Protein AF-A0A815LP38-F1 (afdb_monomer)

pLDDT: mean 73.09, std 22.42, range [24.42, 98.38]

Structure (mmCIF, N/CA/C/O backbone):
data_AF-A0A815LP38-F1
#
_entry.id   AF-A0A815LP38-F1
#
loop_
_atom_site.group_PDB
_atom_site.id
_atom_site.type_symbol
_atom_site.label_atom_id
_atom_site.label_alt_id
_atom_site.label_comp_id
_atom_site.label_asym_id
_atom_site.label_entity_id
_atom_site.label_seq_id
_atom_site.pdbx_PDB_ins_code
_atom_site.Cartn_x
_atom_site.Cartn_y
_atom_site.Cartn_z
_atom_site.occupancy
_atom_site.B_iso_or_equiv
_atom_site.auth_seq_id
_atom_site.auth_comp_id
_atom_site.auth_asym_id
_atom_site.auth_atom_id
_atom_site.pdbx_PDB_model_num
ATOM 1 N N . MET A 1 1 ? 109.001 9.468 17.441 1.00 35.66 1 MET A N 1
ATOM 2 C CA . MET A 1 1 ? 108.524 10.615 16.645 1.00 35.66 1 MET A CA 1
ATOM 3 C C . MET A 1 1 ? 107.018 10.714 16.831 1.00 35.66 1 MET A C 1
ATOM 5 O O . MET A 1 1 ? 106.371 9.680 16.909 1.00 35.66 1 MET A O 1
ATOM 9 N N . ALA A 1 2 ? 106.547 11.944 17.028 1.00 28.95 2 ALA A N 1
ATOM 10 C CA . ALA A 1 2 ? 105.172 12.423 17.216 1.00 28.95 2 ALA A CA 1
ATOM 11 C C . ALA A 1 2 ? 104.133 11.747 16.281 1.00 28.95 2 ALA A C 1
ATOM 13 O O . ALA A 1 2 ? 104.518 11.303 15.208 1.00 28.95 2 ALA A O 1
ATOM 14 N N . SER A 1 3 ? 102.823 11.652 16.536 1.00 28.59 3 SER A N 1
ATOM 15 C CA . SER A 1 3 ? 101.911 12.160 17.580 1.00 28.59 3 SER A CA 1
ATOM 16 C C . SER A 1 3 ? 100.476 11.705 17.231 1.00 28.59 3 SER A C 1
ATOM 18 O O . SER A 1 3 ? 100.142 11.699 16.051 1.00 28.59 3 SER A O 1
ATOM 20 N N . GLY A 1 4 ? 99.643 11.430 18.251 1.00 27.56 4 GLY A N 1
ATOM 21 C CA . GLY A 1 4 ? 98.158 11.450 18.240 1.00 27.56 4 GLY A CA 1
ATOM 22 C C . GLY A 1 4 ? 97.445 10.205 17.676 1.00 27.56 4 GLY A C 1
ATOM 23 O O . GLY A 1 4 ? 97.411 10.021 16.469 1.00 27.56 4 GLY A O 1
ATOM 24 N N . SER A 1 5 ? 97.006 9.221 18.480 1.00 29.25 5 SER A N 1
ATOM 25 C CA . SER A 1 5 ? 95.752 9.140 19.284 1.00 29.25 5 SER A CA 1
ATOM 26 C C . SER A 1 5 ? 94.467 9.285 18.456 1.00 29.25 5 SER A C 1
ATOM 28 O O . SER A 1 5 ? 94.324 10.271 17.752 1.00 29.25 5 SER A O 1
ATOM 30 N N . SER A 1 6 ? 93.426 8.463 18.541 1.00 28.94 6 SER A N 1
ATOM 31 C CA . SER A 1 6 ? 93.134 7.180 19.184 1.00 28.94 6 SER A CA 1
ATOM 32 C C . SER A 1 6 ? 91.781 6.726 18.616 1.00 28.94 6 SER A C 1
ATOM 34 O O . SER A 1 6 ? 90.940 7.552 18.275 1.00 28.94 6 SER A O 1
ATOM 36 N N . SER A 1 7 ? 91.581 5.415 18.561 1.00 25.84 7 SER A N 1
ATOM 37 C CA . SER A 1 7 ? 90.328 4.691 18.327 1.00 25.84 7 SER A CA 1
ATOM 38 C C . SER A 1 7 ? 89.029 5.377 18.779 1.00 25.84 7 SER A C 1
ATOM 40 O O . SER A 1 7 ? 88.926 5.791 19.932 1.00 25.84 7 SER A O 1
ATOM 42 N N . THR A 1 8 ? 87.983 5.322 17.950 1.00 27.61 8 THR A N 1
ATOM 43 C CA . THR A 1 8 ? 86.645 4.855 18.368 1.00 27.61 8 THR A CA 1
ATOM 44 C C . THR A 1 8 ? 85.748 4.592 17.157 1.00 27.61 8 THR A C 1
ATOM 46 O O . THR A 1 8 ? 85.745 5.312 16.165 1.00 27.61 8 THR A O 1
ATOM 49 N N . THR A 1 9 ? 85.031 3.48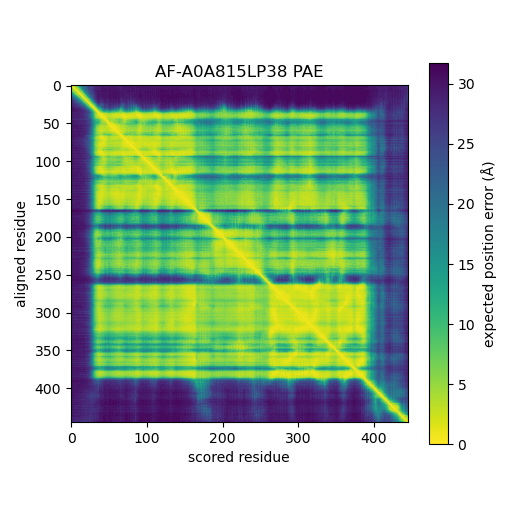1 17.257 1.00 29.12 9 THR A N 1
ATOM 50 C CA . THR A 1 9 ? 84.079 2.883 16.321 1.00 29.12 9 THR A CA 1
ATOM 51 C C . THR A 1 9 ? 82.983 3.834 15.845 1.00 29.12 9 THR A C 1
ATOM 53 O O . THR A 1 9 ? 82.301 4.481 16.634 1.00 29.12 9 THR A O 1
ATOM 56 N N . SER A 1 10 ? 82.782 3.821 14.531 1.00 27.06 10 SER A N 1
ATOM 57 C CA . SER A 1 10 ? 81.777 4.545 13.762 1.00 27.06 10 SER A CA 1
ATOM 58 C C . SER A 1 10 ? 80.344 4.059 14.019 1.00 27.06 10 SER A C 1
ATOM 60 O O . SER A 1 10 ? 79.997 2.921 13.701 1.00 27.06 10 SER A O 1
ATOM 62 N N . LYS A 1 11 ? 79.486 4.969 14.474 1.00 35.69 11 LYS A N 1
ATOM 63 C CA . LYS A 1 11 ? 78.055 5.012 14.148 1.00 35.69 11 LYS A CA 1
ATOM 64 C C . LYS A 1 11 ? 77.731 6.452 13.756 1.00 35.69 11 LYS A C 1
ATOM 66 O O . LYS A 1 11 ? 78.045 7.346 14.537 1.00 35.69 11 LYS A O 1
ATOM 71 N N . PRO A 1 12 ? 77.104 6.669 12.592 1.00 29.34 12 PRO A N 1
ATOM 72 C CA . PRO A 1 12 ? 76.227 7.820 12.455 1.00 29.34 12 PRO A CA 1
ATOM 73 C C . PRO A 1 12 ? 74.871 7.458 11.834 1.00 29.34 12 PRO A C 1
ATOM 75 O O . PRO A 1 12 ? 74.777 6.794 10.803 1.00 29.34 12 PRO A O 1
ATOM 78 N N . ASP A 1 13 ? 73.838 7.904 12.544 1.00 24.42 13 ASP A N 1
ATOM 79 C CA . ASP A 1 13 ? 72.666 8.639 12.072 1.00 24.42 13 ASP A CA 1
ATOM 80 C C . ASP A 1 13 ? 71.969 8.224 10.770 1.00 24.42 13 ASP A C 1
ATOM 82 O O . ASP A 1 13 ? 72.407 8.515 9.657 1.00 24.42 13 ASP A O 1
ATOM 86 N N . LYS A 1 14 ? 70.733 7.738 10.937 1.00 28.41 14 LYS A N 1
ATOM 87 C CA . LYS A 1 14 ? 69.616 8.192 10.107 1.00 28.41 14 LYS A CA 1
ATOM 88 C C . LYS A 1 14 ? 68.486 8.685 10.996 1.00 28.41 14 LYS A C 1
ATOM 90 O O . LYS A 1 14 ? 67.911 7.941 11.786 1.00 28.41 14 LYS A O 1
ATOM 95 N N . SER A 1 15 ? 68.226 9.972 10.844 1.00 25.98 15 SER A N 1
ATOM 96 C CA . SER A 1 15 ? 67.068 10.685 11.331 1.00 25.98 15 SER A CA 1
ATOM 97 C C . SER A 1 15 ? 65.791 10.274 10.590 1.00 25.98 15 SER A C 1
ATOM 99 O O . SER A 1 15 ? 65.817 9.895 9.422 1.00 25.98 15 SER A O 1
ATOM 101 N N . SER A 1 16 ? 64.703 10.453 11.341 1.00 24.98 16 SER A N 1
ATOM 102 C CA . SER A 1 16 ? 63.363 10.896 10.948 1.00 24.98 16 SER A CA 1
ATOM 103 C C . SER A 1 16 ? 62.385 9.957 10.229 1.00 24.98 16 SER A C 1
ATOM 105 O O . SER A 1 16 ? 62.684 9.246 9.278 1.00 24.98 16 SER A O 1
ATOM 107 N N . SER A 1 17 ? 61.135 10.129 10.683 1.00 26.70 17 SER A N 1
ATOM 108 C CA . SER A 1 17 ? 59.861 9.790 10.048 1.00 26.70 17 SER A CA 1
ATOM 109 C C . SER A 1 17 ? 59.295 8.395 10.331 1.00 26.70 17 SER A C 1
ATOM 111 O O . SER A 1 17 ? 59.277 7.510 9.478 1.00 26.70 17 SER A O 1
ATOM 113 N N . SER A 1 18 ? 58.706 8.261 11.524 1.00 27.62 18 SER A N 1
ATOM 114 C CA . SER A 1 18 ? 57.620 7.318 11.800 1.00 27.62 18 SER A CA 1
ATOM 115 C C . SER A 1 18 ? 56.470 7.565 10.819 1.00 27.62 18 SER A C 1
ATOM 117 O O . SER A 1 18 ? 55.798 8.597 10.891 1.00 27.62 18 SER A O 1
ATOM 119 N N . ALA A 1 19 ? 56.256 6.633 9.895 1.00 25.66 19 ALA A N 1
ATOM 120 C CA . ALA A 1 19 ? 55.092 6.628 9.025 1.00 25.66 19 ALA A CA 1
ATOM 121 C C . ALA A 1 19 ? 53.840 6.397 9.883 1.00 25.66 19 ALA A C 1
ATOM 123 O O . ALA A 1 19 ? 53.565 5.284 10.326 1.00 25.66 19 ALA A O 1
ATOM 124 N N . ALA A 1 20 ? 53.117 7.479 10.158 1.00 26.72 20 ALA A N 1
ATOM 125 C CA . ALA A 1 20 ? 51.764 7.420 10.670 1.00 26.72 20 ALA A CA 1
ATOM 126 C C . ALA A 1 20 ? 50.878 6.797 9.584 1.00 26.72 20 ALA A C 1
ATOM 128 O O . ALA A 1 20 ? 50.636 7.403 8.538 1.00 26.72 20 ALA A O 1
ATOM 129 N N . GLU A 1 21 ? 50.412 5.574 9.825 1.00 25.41 21 GLU A N 1
ATOM 130 C CA . GLU A 1 21 ? 49.321 4.969 9.071 1.00 25.41 21 GLU A CA 1
ATOM 131 C C . GLU A 1 21 ? 48.077 5.849 9.239 1.00 25.41 21 GLU A C 1
ATOM 133 O O . GLU A 1 21 ? 47.368 5.794 10.244 1.00 25.41 21 GLU A O 1
ATOM 138 N N . SER A 1 22 ? 47.821 6.697 8.244 1.00 24.48 22 SER A N 1
ATOM 139 C CA . SER A 1 22 ? 46.548 7.395 8.109 1.00 24.48 22 SER A CA 1
ATOM 140 C C . SER A 1 22 ? 45.476 6.363 7.776 1.00 24.48 22 SER A C 1
ATOM 142 O O . SER A 1 22 ? 45.201 6.075 6.612 1.00 24.48 22 SER A O 1
ATOM 144 N N . LYS A 1 23 ? 44.851 5.797 8.813 1.00 27.28 23 LYS A N 1
ATOM 145 C CA . LYS A 1 23 ? 43.505 5.241 8.697 1.00 27.28 23 LYS A CA 1
ATOM 146 C C . LYS A 1 23 ? 42.590 6.406 8.341 1.00 27.28 23 LYS A C 1
ATOM 148 O O . LYS A 1 23 ? 42.158 7.152 9.213 1.00 27.28 23 LYS A O 1
ATOM 153 N N . SER A 1 24 ? 42.349 6.576 7.045 1.00 25.03 24 SER A N 1
ATOM 154 C CA . SER A 1 24 ? 41.221 7.340 6.525 1.00 25.03 24 SER A CA 1
ATOM 155 C C . SER A 1 24 ? 39.962 6.776 7.179 1.00 25.03 24 SER A C 1
ATOM 157 O O . SER A 1 24 ? 39.451 5.740 6.752 1.00 25.03 24 SER A O 1
ATOM 159 N N . ALA A 1 25 ? 39.505 7.417 8.254 1.00 27.44 25 ALA A N 1
ATOM 160 C CA . ALA A 1 25 ? 38.181 7.200 8.796 1.00 27.44 25 ALA A CA 1
ATOM 161 C C . ALA A 1 25 ? 37.208 7.538 7.668 1.00 27.44 25 ALA A C 1
ATOM 163 O O . ALA A 1 25 ? 37.069 8.700 7.289 1.00 27.44 25 ALA A O 1
ATOM 164 N N . ALA A 1 26 ? 36.618 6.506 7.065 1.00 25.89 26 ALA A N 1
ATOM 165 C CA . ALA A 1 26 ? 35.497 6.696 6.170 1.00 25.89 26 ALA A CA 1
ATOM 166 C C . ALA A 1 26 ? 34.448 7.478 6.963 1.00 25.89 26 ALA A C 1
ATOM 168 O O . ALA A 1 26 ? 33.976 7.010 8.001 1.00 25.89 26 ALA A O 1
ATOM 169 N N . LEU A 1 27 ? 34.156 8.698 6.511 1.00 25.75 27 LEU A N 1
ATOM 170 C CA . LEU A 1 27 ? 32.986 9.437 6.962 1.00 25.75 27 LEU A CA 1
ATOM 171 C C . LEU A 1 27 ? 31.787 8.482 6.866 1.00 25.75 27 LEU A C 1
ATOM 173 O O . LEU A 1 27 ? 31.680 7.785 5.849 1.00 25.75 27 LEU A O 1
ATOM 177 N N . PRO A 1 28 ? 30.922 8.401 7.893 1.00 25.91 28 PRO A N 1
ATOM 178 C CA . PRO A 1 28 ? 29.691 7.635 7.785 1.00 25.91 28 PRO A CA 1
ATOM 179 C C . PRO A 1 28 ? 28.983 8.092 6.514 1.00 25.91 28 PRO A C 1
ATOM 181 O O . PRO A 1 28 ? 28.699 9.282 6.365 1.00 25.91 28 PRO A O 1
ATOM 184 N N . GLN A 1 29 ? 28.765 7.177 5.567 1.00 26.91 29 GLN A N 1
ATOM 185 C CA . GLN A 1 29 ? 27.885 7.488 4.450 1.00 26.91 29 GLN A CA 1
ATOM 186 C C . GLN A 1 29 ? 26.538 7.908 5.049 1.00 26.91 29 GLN A C 1
ATOM 188 O O . GLN A 1 29 ? 26.086 7.246 5.993 1.00 26.91 29 GLN A O 1
ATOM 193 N N . PRO A 1 30 ? 25.920 9.002 4.571 1.00 30.72 30 PRO A N 1
ATOM 194 C CA . PRO A 1 30 ? 24.611 9.400 5.058 1.00 30.72 30 PRO A CA 1
ATOM 195 C C . PRO A 1 30 ? 23.676 8.202 4.905 1.00 30.72 30 PRO A C 1
ATOM 197 O O . PRO A 1 30 ? 23.563 7.614 3.828 1.00 30.72 30 PRO A O 1
ATOM 200 N N . VAL A 1 31 ? 23.080 7.777 6.019 1.00 39.00 31 VAL A N 1
ATOM 201 C CA . VAL A 1 31 ? 22.076 6.715 6.020 1.00 39.00 31 VAL A CA 1
ATOM 202 C C . VAL A 1 31 ? 20.956 7.210 5.119 1.00 39.00 31 VAL A C 1
ATOM 204 O O . VAL A 1 31 ? 20.245 8.137 5.494 1.00 39.00 31 VAL A O 1
ATOM 207 N N . ARG A 1 32 ? 20.833 6.637 3.918 1.00 48.41 32 ARG A N 1
ATOM 208 C CA . ARG A 1 32 ? 19.776 6.983 2.965 1.00 48.41 32 ARG A CA 1
ATOM 209 C C . ARG A 1 32 ? 18.431 6.710 3.635 1.00 48.41 32 ARG A C 1
ATOM 211 O O . ARG A 1 32 ? 18.021 5.558 3.782 1.00 48.41 32 ARG A O 1
ATOM 218 N N . ARG A 1 33 ? 17.776 7.765 4.111 1.00 59.03 33 ARG A N 1
ATOM 219 C CA . ARG A 1 33 ? 16.466 7.690 4.752 1.00 59.03 33 ARG A CA 1
ATOM 220 C C . ARG A 1 33 ? 15.424 7.648 3.637 1.00 59.03 33 ARG A C 1
ATOM 222 O O . ARG A 1 33 ? 15.031 8.656 3.070 1.00 59.03 33 ARG A O 1
ATOM 229 N N . VAL A 1 34 ? 15.022 6.439 3.256 1.00 62.62 34 VAL A N 1
ATOM 230 C CA . VAL A 1 34 ? 13.917 6.260 2.307 1.00 62.62 34 VAL A CA 1
ATOM 231 C C . VAL A 1 34 ? 12.651 6.802 2.963 1.00 62.62 34 VAL A C 1
ATOM 233 O O . VAL A 1 34 ? 12.365 6.430 4.090 1.00 62.62 34 VAL A O 1
ATOM 236 N N . ILE A 1 35 ? 11.870 7.642 2.293 1.00 68.12 35 ILE A N 1
ATOM 237 C CA . ILE A 1 35 ? 10.630 8.182 2.884 1.00 68.12 35 ILE A CA 1
ATOM 238 C C . ILE A 1 35 ? 9.369 7.436 2.442 1.00 68.12 35 ILE A C 1
ATOM 240 O O . ILE A 1 35 ? 8.332 7.546 3.083 1.00 68.12 35 ILE A O 1
ATOM 244 N N . GLN A 1 36 ? 9.442 6.665 1.355 1.00 74.06 36 GLN A N 1
ATOM 245 C CA . GLN A 1 36 ? 8.309 5.916 0.808 1.00 74.06 36 GLN A CA 1
ATOM 246 C C . GLN A 1 36 ? 8.384 4.439 1.200 1.00 74.06 36 GLN A C 1
ATOM 248 O O . GLN A 1 36 ? 9.441 3.904 1.534 1.00 74.06 36 GLN A O 1
ATOM 253 N N . ASN A 1 37 ? 7.253 3.738 1.134 1.00 79.81 37 ASN A N 1
ATOM 254 C CA . ASN A 1 37 ? 7.216 2.302 1.420 1.00 79.81 37 ASN A CA 1
ATOM 255 C C . ASN A 1 37 ? 7.913 1.445 0.352 1.00 79.81 37 ASN A C 1
ATOM 257 O O . ASN A 1 37 ? 8.044 0.232 0.543 1.00 79.81 37 ASN A O 1
ATOM 261 N N . PHE A 1 38 ? 8.327 2.056 -0.757 1.00 86.31 38 PHE A N 1
ATOM 262 C CA . PHE A 1 38 ? 8.869 1.385 -1.924 1.00 86.31 38 PHE A CA 1
ATOM 263 C C . PHE A 1 38 ? 9.980 2.207 -2.597 1.00 86.31 38 PHE A C 1
ATOM 265 O O . PHE A 1 38 ? 10.139 3.399 -2.341 1.00 86.31 38 PHE A O 1
ATOM 272 N N . LEU A 1 39 ? 10.713 1.555 -3.497 1.00 88.62 39 LEU A N 1
ATOM 273 C CA . LEU A 1 39 ? 11.738 2.132 -4.364 1.00 88.62 39 LEU A CA 1
ATOM 274 C C . LEU A 1 39 ? 11.390 1.872 -5.832 1.00 88.62 39 LEU A C 1
ATOM 276 O O . LEU A 1 39 ? 10.864 0.805 -6.162 1.00 88.62 39 LEU A O 1
ATOM 280 N N . LEU A 1 40 ? 11.728 2.811 -6.720 1.00 91.75 40 LEU A N 1
ATOM 281 C CA . LEU A 1 40 ? 11.729 2.566 -8.161 1.00 91.75 40 LEU A CA 1
ATOM 282 C C . LEU A 1 40 ? 13.154 2.280 -8.638 1.00 91.75 40 LEU A C 1
ATOM 284 O O . LEU A 1 40 ? 14.064 3.088 -8.437 1.00 91.75 40 LEU A O 1
ATOM 288 N N . ILE A 1 41 ? 13.336 1.142 -9.303 1.00 92.88 41 ILE A N 1
ATOM 289 C CA . ILE A 1 41 ? 14.606 0.750 -9.912 1.00 92.88 41 ILE A CA 1
ATOM 290 C C . ILE A 1 41 ? 14.453 0.658 -11.428 1.00 92.88 41 ILE A C 1
ATOM 292 O O . ILE A 1 41 ? 13.543 -0.006 -11.916 1.00 92.88 41 ILE A O 1
ATOM 296 N N . TRP A 1 42 ? 15.364 1.274 -12.181 1.00 93.19 42 TRP A N 1
ATOM 297 C CA . TRP A 1 42 ? 15.442 1.137 -13.635 1.00 93.19 42 TRP A CA 1
ATOM 298 C C . TRP A 1 42 ? 16.710 0.380 -14.040 1.00 93.19 42 TRP A C 1
ATOM 300 O O . TRP A 1 42 ? 17.818 0.898 -13.916 1.00 93.19 42 TRP A O 1
ATOM 310 N N . LEU A 1 43 ? 16.547 -0.837 -14.559 1.00 92.88 43 LEU A N 1
ATOM 311 C CA . LEU A 1 43 ? 17.627 -1.671 -15.085 1.00 92.88 43 LEU A CA 1
ATOM 312 C C . LEU A 1 43 ? 17.631 -1.664 -16.618 1.00 92.88 43 LEU A C 1
ATOM 314 O O . LEU A 1 43 ? 16.778 -2.287 -17.255 1.00 92.88 43 LEU A O 1
ATOM 318 N N . ASP A 1 44 ? 18.613 -0.998 -17.221 1.00 89.62 44 ASP A N 1
ATOM 319 C CA . ASP A 1 44 ? 18.830 -1.038 -18.667 1.00 89.62 44 ASP A CA 1
ATOM 320 C C . ASP A 1 44 ? 20.310 -0.798 -19.027 1.00 89.62 44 ASP A C 1
ATOM 322 O O . ASP A 1 44 ? 20.915 0.212 -18.672 1.00 89.62 44 ASP A O 1
ATOM 326 N N . ALA A 1 45 ? 20.901 -1.735 -19.775 1.00 86.38 45 ALA A N 1
ATOM 327 C CA . ALA A 1 45 ? 22.293 -1.669 -20.226 1.00 86.38 45 ALA A CA 1
ATOM 328 C C . ALA A 1 45 ? 22.568 -0.439 -21.103 1.00 86.38 45 ALA A C 1
ATOM 330 O O . ALA A 1 45 ? 23.699 0.039 -21.168 1.00 86.38 45 ALA A O 1
ATOM 331 N N . ASN A 1 46 ? 21.533 0.075 -21.773 1.00 84.25 46 ASN A N 1
ATOM 332 C CA . ASN A 1 46 ? 21.639 1.184 -22.714 1.00 84.25 46 ASN A CA 1
ATOM 333 C C . ASN A 1 46 ? 21.268 2.538 -22.099 1.00 84.25 46 ASN A C 1
ATOM 335 O O . ASN A 1 46 ? 21.054 3.493 -22.851 1.00 84.25 46 ASN A O 1
ATOM 339 N N . ILE A 1 47 ? 21.180 2.635 -20.764 1.00 81.88 47 ILE A N 1
ATOM 340 C CA . ILE A 1 47 ? 20.923 3.912 -20.093 1.00 81.88 47 ILE A CA 1
ATOM 341 C C . ILE A 1 47 ? 22.000 4.910 -20.500 1.00 81.88 47 ILE A C 1
ATOM 343 O O . ILE A 1 47 ? 23.200 4.719 -20.267 1.00 81.88 47 ILE A O 1
ATOM 347 N N . ASP A 1 48 ? 21.531 5.994 -21.097 1.00 78.88 48 ASP A N 1
ATOM 348 C CA . ASP A 1 48 ? 22.331 7.128 -21.504 1.00 78.88 48 ASP A CA 1
ATOM 349 C C . ASP A 1 48 ? 21.671 8.389 -20.953 1.00 78.88 48 ASP A C 1
ATOM 351 O O . ASP A 1 48 ? 20.692 8.900 -21.500 1.00 78.88 48 ASP A O 1
ATOM 355 N N . GLU A 1 49 ? 22.227 8.877 -19.845 1.00 78.06 49 GLU A N 1
ATOM 356 C CA . GLU A 1 49 ? 21.751 10.056 -19.119 1.00 78.06 49 GLU A CA 1
ATOM 357 C C . GLU A 1 49 ? 21.810 11.339 -19.952 1.00 78.06 49 GLU A C 1
ATOM 359 O O . GLU A 1 49 ? 21.179 12.340 -19.611 1.00 78.06 49 GLU A O 1
ATOM 364 N N . THR A 1 50 ? 22.550 11.327 -21.063 1.00 78.06 50 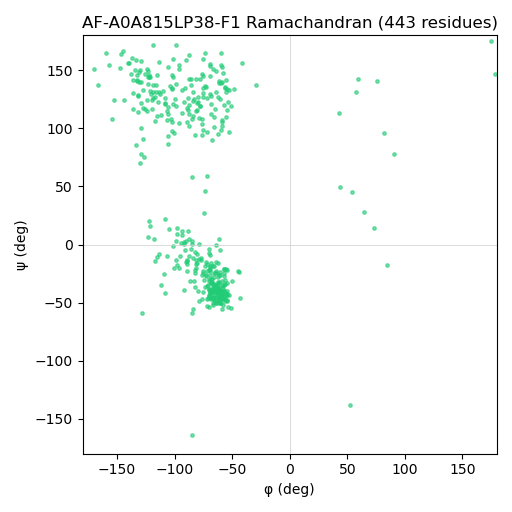THR A N 1
ATOM 365 C CA . THR A 1 50 ? 22.671 12.485 -21.946 1.00 78.06 50 THR A CA 1
ATOM 366 C C . THR A 1 50 ? 21.499 12.605 -22.921 1.00 78.06 50 THR A C 1
ATOM 368 O O . THR A 1 50 ? 21.213 13.719 -23.369 1.00 78.06 50 THR A O 1
ATOM 371 N N . LYS A 1 51 ? 20.778 11.506 -23.199 1.00 82.81 51 LYS A N 1
ATOM 372 C CA . LYS A 1 51 ? 19.665 11.475 -24.159 1.00 82.81 51 LYS A CA 1
ATOM 373 C C . LYS A 1 51 ? 18.423 12.185 -23.636 1.00 82.81 51 LYS A C 1
ATOM 375 O O . LYS A 1 51 ? 17.967 11.945 -22.520 1.00 82.81 51 LYS A O 1
ATOM 380 N N . GLU A 1 52 ? 17.822 12.988 -24.507 1.00 81.44 52 GLU A N 1
ATOM 381 C CA . GLU A 1 52 ? 16.629 13.772 -24.184 1.00 81.44 52 GLU A CA 1
ATOM 382 C C . GLU A 1 52 ? 15.424 12.885 -23.840 1.00 81.44 52 GLU A C 1
ATOM 384 O O . GLU A 1 52 ? 14.732 13.136 -22.859 1.00 81.44 52 GLU A O 1
ATOM 389 N N . ASP A 1 53 ? 15.223 11.781 -24.562 1.00 80.38 53 ASP A N 1
ATOM 390 C CA . ASP A 1 53 ? 14.126 10.840 -24.290 1.00 80.38 53 ASP A CA 1
ATOM 391 C C . ASP A 1 53 ? 14.238 10.190 -22.903 1.00 80.38 53 ASP A C 1
ATOM 393 O O . ASP A 1 53 ? 13.236 10.001 -22.205 1.00 80.38 53 ASP A O 1
ATOM 397 N N . PHE A 1 54 ? 15.465 9.888 -22.469 1.00 81.31 54 PHE A N 1
ATOM 398 C CA . PHE A 1 54 ? 15.722 9.343 -21.140 1.00 81.31 54 PHE A CA 1
ATOM 399 C C . PHE A 1 54 ? 15.475 10.398 -20.055 1.00 81.31 54 PHE A C 1
ATOM 401 O O . PHE A 1 54 ? 14.778 10.121 -19.079 1.00 81.31 54 PHE A O 1
ATOM 408 N N . LYS A 1 55 ? 15.952 11.635 -20.255 1.00 82.44 55 LYS A N 1
ATOM 409 C CA . LYS A 1 55 ? 15.674 12.762 -19.347 1.00 82.44 55 LYS A CA 1
ATOM 410 C C . LYS A 1 55 ? 14.178 13.047 -19.223 1.00 82.44 55 LYS A C 1
ATOM 412 O O . LYS A 1 55 ? 13.687 13.231 -18.111 1.00 82.44 55 LYS A O 1
ATOM 417 N N . ASN A 1 56 ? 13.448 13.025 -20.336 1.00 83.81 56 ASN A N 1
ATOM 418 C CA . ASN A 1 56 ? 11.997 13.203 -20.356 1.00 83.81 56 ASN A CA 1
ATOM 419 C C . ASN A 1 56 ? 11.274 12.073 -19.615 1.00 83.81 56 ASN A C 1
ATOM 421 O O . ASN A 1 56 ? 10.352 12.332 -18.845 1.00 83.81 56 ASN A O 1
ATOM 425 N N . SER A 1 57 ? 11.726 10.829 -19.785 1.00 85.25 57 SER A N 1
ATOM 426 C CA . SER A 1 57 ? 11.183 9.679 -19.055 1.00 85.25 57 SER A CA 1
ATOM 427 C C . SER A 1 57 ? 11.424 9.795 -17.549 1.00 85.25 57 SER A C 1
ATOM 429 O O . SER A 1 57 ? 10.491 9.635 -16.764 1.00 85.25 57 SER A O 1
ATOM 431 N N . LEU A 1 58 ? 12.644 10.154 -17.135 1.00 84.06 58 LEU A N 1
ATOM 432 C CA . LEU A 1 58 ? 12.958 10.417 -15.729 1.00 84.06 58 LEU A CA 1
ATOM 433 C C . LEU A 1 58 ? 12.126 11.562 -15.156 1.00 84.06 58 LEU A C 1
ATOM 435 O O . LEU A 1 58 ? 11.691 11.475 -14.013 1.00 84.06 58 LEU A O 1
ATOM 439 N N . LYS A 1 59 ? 11.888 12.623 -15.933 1.00 82.12 59 LYS A N 1
ATOM 440 C CA . LYS A 1 59 ? 11.049 13.742 -15.501 1.00 82.12 59 LYS A CA 1
ATOM 441 C C . LYS A 1 59 ? 9.623 13.283 -15.195 1.00 82.12 59 LYS A C 1
ATOM 443 O O . LYS A 1 59 ? 9.116 13.615 -14.132 1.00 82.12 59 LYS A O 1
ATOM 448 N N . HIS A 1 60 ? 9.004 12.489 -16.072 1.00 83.19 60 HIS A N 1
ATOM 449 C CA . HIS A 1 60 ? 7.669 11.941 -15.810 1.00 83.19 60 HIS A CA 1
ATOM 450 C C . HIS A 1 60 ? 7.650 11.035 -14.574 1.00 83.19 60 HIS A C 1
ATOM 452 O O . HIS A 1 60 ? 6.767 11.167 -13.736 1.00 83.19 60 HIS A O 1
ATOM 458 N N . LEU A 1 61 ? 8.644 10.156 -14.419 1.00 86.06 61 LEU A N 1
ATOM 459 C CA . LEU A 1 61 ? 8.716 9.263 -13.261 1.00 86.06 61 LEU A CA 1
ATOM 460 C C . LEU A 1 61 ? 8.925 10.020 -11.942 1.00 86.06 61 LEU A C 1
ATOM 462 O O . LEU A 1 61 ? 8.311 9.662 -10.944 1.00 86.06 61 LEU A O 1
ATOM 466 N N . ARG A 1 62 ? 9.735 11.086 -11.930 1.00 80.50 62 ARG A N 1
ATOM 467 C CA . ARG A 1 62 ? 9.992 11.907 -10.730 1.00 80.50 62 ARG A CA 1
ATOM 468 C C . ARG A 1 62 ? 8.771 12.672 -10.223 1.00 80.50 62 ARG A C 1
ATOM 470 O O . ARG A 1 62 ? 8.757 13.095 -9.075 1.00 80.50 62 ARG A O 1
ATOM 477 N N . HIS A 1 63 ? 7.744 12.850 -11.053 1.00 75.31 63 HIS A N 1
ATOM 478 C CA . HIS A 1 63 ? 6.466 13.384 -10.581 1.00 75.31 63 HIS A CA 1
ATOM 479 C C . HIS A 1 63 ? 5.666 12.362 -9.759 1.00 75.31 63 HIS A C 1
ATOM 481 O O . HIS A 1 63 ? 4.782 12.751 -9.006 1.00 75.31 63 HIS A O 1
ATOM 487 N N . ILE A 1 64 ? 5.992 11.073 -9.876 1.00 75.94 64 ILE A N 1
ATOM 488 C CA . ILE A 1 64 ? 5.222 9.962 -9.299 1.00 75.94 64 ILE A CA 1
ATOM 489 C C . ILE A 1 64 ? 5.960 9.345 -8.118 1.00 75.94 64 ILE A C 1
ATOM 491 O O . ILE A 1 64 ? 5.356 8.995 -7.101 1.00 75.94 64 ILE A O 1
ATOM 495 N N . VAL A 1 65 ? 7.272 9.180 -8.268 1.00 77.50 65 VAL A N 1
ATOM 496 C CA . VAL A 1 65 ? 8.141 8.589 -7.260 1.00 77.50 65 VAL A CA 1
ATOM 497 C C . VAL A 1 65 ? 9.229 9.563 -6.866 1.00 77.50 65 VAL A C 1
ATOM 499 O O . VAL A 1 65 ? 9.764 10.310 -7.680 1.00 77.50 65 VAL A O 1
ATOM 502 N N . VAL A 1 66 ? 9.554 9.504 -5.588 1.00 69.50 66 VAL A N 1
ATOM 503 C CA . VAL A 1 66 ? 10.500 10.397 -4.935 1.00 69.50 66 VAL A CA 1
ATOM 504 C C . VAL A 1 66 ? 11.929 9.971 -5.329 1.00 69.50 66 VAL A C 1
ATOM 506 O O . VAL A 1 66 ? 12.706 10.768 -5.844 1.00 69.50 66 VAL A O 1
ATOM 509 N N . SER A 1 67 ? 12.243 8.670 -5.261 1.00 73.31 67 SER A N 1
ATOM 510 C CA . SER A 1 67 ? 13.568 8.145 -5.630 1.00 73.31 67 SER A CA 1
ATOM 511 C C . SER A 1 67 ? 13.544 7.196 -6.829 1.00 73.31 67 SER A C 1
ATOM 513 O O . SER A 1 67 ? 12.708 6.292 -6.905 1.00 73.31 67 SER A O 1
ATOM 515 N N . ILE A 1 68 ? 14.522 7.353 -7.729 1.00 85.31 68 ILE A N 1
ATOM 516 C CA . ILE A 1 68 ? 14.773 6.446 -8.858 1.00 85.31 68 ILE A CA 1
ATOM 517 C C . ILE A 1 68 ? 16.236 6.021 -8.820 1.00 85.31 68 ILE A C 1
ATOM 519 O O . ILE A 1 68 ? 17.132 6.847 -8.987 1.00 85.31 68 ILE A O 1
ATOM 523 N N . THR A 1 69 ? 16.484 4.726 -8.644 1.00 88.31 69 THR A N 1
ATOM 524 C CA . THR A 1 69 ? 17.838 4.158 -8.724 1.00 88.31 69 THR A CA 1
ATOM 525 C C . THR A 1 69 ? 18.013 3.471 -10.072 1.00 88.31 69 THR A C 1
ATOM 527 O O . THR A 1 69 ? 17.131 2.735 -10.509 1.00 88.31 69 THR A O 1
ATOM 530 N N . THR A 1 70 ? 19.129 3.710 -10.758 1.00 90.06 70 THR A N 1
ATOM 531 C CA . THR A 1 70 ? 19.373 3.139 -12.090 1.00 90.06 70 THR A CA 1
ATOM 532 C C . THR A 1 70 ? 20.550 2.174 -12.074 1.00 90.06 70 THR A C 1
ATOM 534 O O . THR A 1 70 ? 21.512 2.380 -11.339 1.00 90.06 70 THR A O 1
ATOM 537 N N . PHE A 1 71 ? 20.474 1.124 -12.889 1.00 91.69 71 PHE A N 1
ATOM 538 C CA . PHE A 1 71 ? 21.536 0.137 -13.052 1.00 91.69 71 PHE A CA 1
ATOM 539 C C . PHE A 1 71 ? 21.724 -0.196 -14.529 1.00 91.69 71 PHE A C 1
ATOM 541 O O . PHE A 1 71 ? 20.756 -0.332 -15.280 1.00 91.69 71 PHE A O 1
ATOM 548 N N . LYS A 1 72 ? 22.983 -0.380 -14.936 1.00 91.25 72 LYS A N 1
ATOM 549 C CA . LYS A 1 72 ? 23.339 -0.886 -16.273 1.00 91.25 72 LYS A CA 1
ATOM 550 C C . LYS A 1 72 ? 23.696 -2.371 -16.265 1.00 91.25 72 LYS A C 1
ATOM 552 O O . LYS A 1 72 ? 23.638 -3.012 -17.310 1.00 91.25 72 LYS A O 1
ATOM 557 N N . ASP A 1 73 ? 24.045 -2.914 -15.098 1.00 90.06 73 ASP A N 1
ATOM 558 C CA . ASP A 1 73 ? 24.423 -4.312 -14.911 1.00 90.06 73 ASP A CA 1
ATOM 559 C C . ASP A 1 73 ? 23.403 -5.060 -14.043 1.00 90.06 73 ASP A C 1
ATOM 561 O O . ASP A 1 73 ? 23.007 -4.611 -12.965 1.00 90.06 73 ASP A O 1
ATOM 565 N N . GLY A 1 74 ? 22.981 -6.233 -14.519 1.00 88.19 74 GLY A N 1
ATOM 566 C CA . GLY A 1 74 ? 21.984 -7.051 -13.832 1.00 88.19 74 GLY A CA 1
ATOM 567 C C . GLY A 1 74 ? 22.480 -7.643 -12.512 1.00 88.19 74 GLY A C 1
ATOM 568 O O . GLY A 1 74 ? 21.691 -7.766 -11.580 1.00 88.19 74 GLY A O 1
ATOM 569 N N . LYS A 1 75 ? 23.772 -7.978 -12.393 1.00 88.25 75 LYS A N 1
ATOM 570 C CA . LYS A 1 75 ? 24.321 -8.583 -11.169 1.00 88.25 75 LYS A CA 1
ATOM 571 C C . LYS A 1 75 ? 24.475 -7.549 -10.066 1.00 88.25 75 LYS A C 1
ATOM 573 O O . LYS A 1 75 ? 24.188 -7.851 -8.913 1.00 88.25 75 LYS A O 1
ATOM 578 N N . GLU A 1 76 ? 24.930 -6.349 -10.407 1.00 91.38 76 GLU A N 1
ATOM 579 C CA . GLU A 1 76 ? 24.967 -5.221 -9.475 1.00 91.38 76 GLU A CA 1
ATOM 580 C C . GLU A 1 76 ? 23.561 -4.889 -8.964 1.00 91.38 76 GLU A C 1
ATOM 582 O O . GLU A 1 76 ? 23.357 -4.791 -7.755 1.00 91.38 76 GLU A O 1
ATOM 587 N N . CYS A 1 77 ? 22.578 -4.836 -9.869 1.00 92.81 77 CYS A N 1
ATOM 588 C CA . CYS A 1 77 ? 21.179 -4.640 -9.502 1.00 92.81 77 CYS A CA 1
ATOM 589 C C . CYS A 1 77 ? 20.677 -5.729 -8.538 1.00 92.81 77 CYS A C 1
ATOM 591 O O . CYS A 1 77 ? 20.046 -5.404 -7.537 1.00 92.81 77 CYS A O 1
ATOM 593 N N . CYS A 1 78 ? 20.959 -7.010 -8.805 1.00 89.25 78 CYS A N 1
ATOM 594 C CA . CYS A 1 78 ? 20.520 -8.108 -7.934 1.00 89.25 78 CYS A CA 1
ATOM 595 C C . CYS A 1 78 ? 21.174 -8.051 -6.548 1.00 89.25 78 CYS A C 1
ATOM 597 O O . CYS A 1 78 ? 20.485 -8.219 -5.549 1.00 89.25 78 CYS A O 1
ATOM 599 N N . LYS A 1 79 ? 22.467 -7.710 -6.465 1.00 90.81 79 LYS A N 1
ATOM 600 C CA . LYS A 1 79 ? 23.143 -7.504 -5.173 1.00 90.81 79 LYS A CA 1
ATOM 601 C C . LYS A 1 79 ? 22.510 -6.377 -4.363 1.00 90.81 79 LYS A C 1
ATOM 603 O O . LYS A 1 79 ? 22.281 -6.541 -3.175 1.00 90.81 79 LYS A O 1
ATOM 608 N N . PHE A 1 80 ? 22.204 -5.252 -5.008 1.00 91.19 80 PHE A N 1
ATOM 609 C CA . PHE A 1 80 ? 21.517 -4.149 -4.341 1.00 91.19 80 PHE A CA 1
ATOM 610 C C . PHE A 1 80 ? 20.127 -4.565 -3.845 1.00 91.19 80 PHE A C 1
ATOM 612 O O . PHE A 1 80 ? 19.731 -4.215 -2.736 1.00 91.19 80 PHE A O 1
ATOM 619 N N . LEU A 1 81 ? 19.391 -5.338 -4.650 1.00 91.44 81 LEU A N 1
ATOM 620 C CA . LEU A 1 81 ? 18.081 -5.858 -4.268 1.00 91.44 81 LEU A CA 1
ATOM 621 C C . LEU A 1 81 ? 18.155 -6.743 -3.021 1.00 91.44 81 LEU A C 1
ATOM 623 O O . LEU A 1 81 ? 17.263 -6.649 -2.179 1.00 91.44 81 LEU A O 1
ATOM 627 N N . ASP A 1 82 ? 19.196 -7.565 -2.876 1.00 88.75 82 ASP A N 1
ATOM 628 C CA . ASP A 1 82 ? 19.379 -8.444 -1.714 1.00 88.75 82 ASP A CA 1
ATOM 629 C C . ASP A 1 82 ? 19.527 -7.673 -0.393 1.00 88.75 82 ASP A C 1
ATOM 631 O O . ASP A 1 82 ? 19.137 -8.182 0.664 1.00 88.75 82 ASP A O 1
ATOM 635 N N . ASP A 1 83 ? 20.028 -6.438 -0.435 1.00 88.69 83 ASP A N 1
ATOM 636 C CA . ASP A 1 83 ? 20.223 -5.592 0.747 1.00 88.69 83 ASP A CA 1
ATOM 637 C C . ASP A 1 83 ? 18.931 -4.896 1.215 1.00 88.69 83 ASP A C 1
ATOM 639 O O . ASP A 1 83 ? 18.841 -4.457 2.364 1.00 88.69 83 ASP A O 1
ATOM 643 N N . ILE A 1 84 ? 17.889 -4.847 0.377 1.00 87.75 84 ILE A N 1
ATOM 644 C CA . ILE A 1 84 ? 16.608 -4.208 0.710 1.00 87.75 84 ILE A CA 1
ATOM 645 C C . ILE A 1 84 ? 15.790 -5.123 1.625 1.00 87.75 84 ILE A C 1
ATOM 647 O O . ILE A 1 84 ? 15.417 -6.235 1.246 1.00 87.75 84 ILE A O 1
ATOM 651 N N . LYS A 1 85 ? 15.481 -4.649 2.840 1.00 8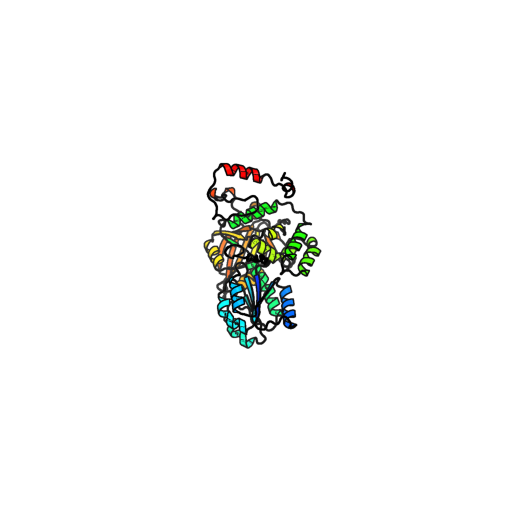2.81 85 LYS A N 1
ATOM 652 C CA . LYS A 1 85 ? 14.767 -5.447 3.857 1.00 82.81 85 LYS A CA 1
ATOM 653 C C . LYS A 1 85 ? 13.354 -4.968 4.176 1.00 82.81 85 LYS A C 1
ATOM 655 O O . LYS A 1 85 ? 12.507 -5.800 4.488 1.00 82.81 85 LYS A O 1
ATOM 660 N N . LYS A 1 86 ? 13.098 -3.656 4.164 1.00 81.50 86 LYS A N 1
ATOM 661 C CA . LYS A 1 86 ? 11.839 -3.074 4.674 1.00 81.50 86 LYS A CA 1
ATOM 662 C C . LYS A 1 86 ? 10.934 -2.540 3.565 1.00 81.50 86 LYS A C 1
ATOM 664 O O . LYS A 1 86 ? 9.722 -2.432 3.747 1.00 81.50 86 LYS A O 1
ATOM 669 N N . GLU A 1 87 ? 11.517 -2.179 2.434 1.00 87.38 87 GLU A N 1
ATOM 670 C CA . GLU A 1 87 ? 10.847 -1.544 1.311 1.00 87.38 87 GLU A CA 1
ATOM 671 C C . GLU A 1 87 ? 10.439 -2.564 0.243 1.00 87.38 87 GLU A C 1
ATOM 673 O O . GLU A 1 87 ? 11.042 -3.627 0.086 1.00 87.38 87 GLU A O 1
ATOM 678 N N . LYS A 1 88 ? 9.402 -2.216 -0.520 1.00 90.50 88 LYS A N 1
ATOM 679 C CA . LYS A 1 88 ? 9.044 -2.909 -1.759 1.00 90.50 88 LYS A CA 1
ATOM 680 C C . LYS A 1 88 ? 9.750 -2.292 -2.961 1.00 90.50 88 LYS A C 1
ATOM 682 O O . LYS A 1 88 ? 10.166 -1.141 -2.922 1.00 90.50 88 LYS A O 1
ATOM 687 N N . VAL A 1 89 ? 9.880 -3.038 -4.048 1.00 92.38 89 VAL A N 1
ATOM 688 C CA . VAL A 1 89 ? 10.567 -2.565 -5.252 1.00 92.38 89 VAL A CA 1
ATOM 689 C C . VAL A 1 89 ? 9.658 -2.669 -6.462 1.00 92.38 89 VAL A C 1
ATOM 691 O O . VAL A 1 89 ? 9.189 -3.752 -6.813 1.00 92.38 89 VAL A O 1
ATOM 694 N N . PHE A 1 90 ? 9.470 -1.538 -7.133 1.00 93.56 90 PHE A N 1
ATOM 695 C CA . PHE A 1 90 ? 8.979 -1.487 -8.500 1.00 93.56 90 PHE A CA 1
ATOM 696 C C . PHE A 1 90 ? 10.171 -1.451 -9.447 1.00 93.56 90 PHE A C 1
ATOM 698 O O . PHE A 1 90 ? 11.105 -0.673 -9.246 1.00 93.56 90 PHE A O 1
ATOM 705 N N . MET A 1 91 ? 10.151 -2.283 -10.485 1.00 93.81 91 MET A N 1
ATOM 706 C CA . MET A 1 91 ? 11.251 -2.351 -11.445 1.00 93.81 91 MET A CA 1
ATOM 707 C C . MET A 1 91 ? 10.796 -1.988 -12.848 1.00 93.81 91 MET A C 1
ATOM 709 O O . MET A 1 91 ? 9.839 -2.563 -13.352 1.00 93.81 91 MET A O 1
ATOM 713 N N . ILE A 1 92 ? 11.528 -1.101 -13.511 1.00 94.00 92 ILE A N 1
ATOM 714 C CA . ILE A 1 92 ? 11.474 -0.901 -14.958 1.00 94.00 92 ILE A CA 1
ATOM 715 C C . ILE A 1 92 ? 12.690 -1.608 -15.542 1.00 94.00 92 ILE A C 1
ATOM 717 O O . ILE A 1 92 ? 13.823 -1.304 -15.176 1.00 94.00 92 ILE A O 1
ATOM 721 N N . VAL A 1 93 ? 12.476 -2.570 -16.433 1.00 92.31 93 VAL A N 1
ATOM 722 C CA . VAL A 1 93 ? 13.568 -3.349 -17.028 1.00 92.31 93 VAL A CA 1
ATOM 723 C C . VAL A 1 93 ? 13.535 -3.247 -18.541 1.00 92.31 93 VAL A C 1
ATOM 725 O O . VAL A 1 93 ? 12.467 -3.351 -19.154 1.00 92.31 93 VAL A O 1
ATOM 728 N N . SER A 1 94 ? 14.702 -3.098 -19.168 1.00 88.19 94 SER A N 1
ATOM 729 C CA . SER A 1 94 ? 14.774 -3.303 -20.610 1.00 88.19 94 SER A CA 1
ATOM 730 C C . SER A 1 94 ? 14.584 -4.772 -20.936 1.00 88.19 94 SER A C 1
ATOM 732 O O . SER A 1 94 ? 15.000 -5.666 -20.206 1.00 88.19 94 SER A O 1
ATOM 734 N N . SER A 1 95 ? 13.930 -5.040 -22.056 1.00 74.94 95 SER A N 1
ATOM 735 C CA . SER A 1 95 ? 13.588 -6.409 -22.452 1.00 74.94 95 SER A CA 1
ATOM 736 C C . SER A 1 95 ? 14.764 -7.400 -22.525 1.00 74.94 95 SER A C 1
ATOM 738 O O . SER A 1 95 ? 14.581 -8.576 -22.211 1.00 74.94 95 SER A O 1
ATOM 740 N N . ALA A 1 96 ? 15.964 -6.947 -22.905 1.00 78.38 96 ALA A N 1
ATOM 741 C CA . ALA A 1 96 ? 17.151 -7.797 -22.997 1.00 78.38 96 ALA A CA 1
ATOM 742 C C . ALA A 1 96 ? 17.675 -8.203 -21.610 1.00 78.38 96 ALA A C 1
ATOM 744 O O . ALA A 1 96 ? 17.810 -9.395 -21.334 1.00 78.38 96 ALA A O 1
ATOM 745 N N . LEU A 1 97 ? 17.910 -7.226 -20.725 1.00 82.88 97 LEU A N 1
ATOM 746 C CA . LEU A 1 97 ? 18.353 -7.505 -19.357 1.00 82.88 97 LEU A CA 1
ATOM 747 C C . LEU A 1 97 ? 17.252 -8.174 -18.539 1.00 82.88 97 LEU A C 1
ATOM 749 O O . LEU A 1 97 ? 17.524 -9.135 -17.830 1.00 82.88 97 LEU A O 1
ATOM 753 N N . GLY A 1 98 ? 16.005 -7.733 -18.694 1.00 80.62 98 GLY A N 1
ATOM 754 C CA . GLY A 1 98 ? 14.841 -8.301 -18.024 1.00 80.62 98 GLY A CA 1
ATOM 755 C C . GLY A 1 98 ? 14.717 -9.802 -18.258 1.00 80.62 98 GLY A C 1
ATOM 756 O O . GLY A 1 98 ? 14.531 -10.541 -17.300 1.00 80.62 98 GLY A O 1
ATOM 757 N N . ARG A 1 99 ? 14.920 -10.283 -19.494 1.00 82.25 99 ARG A N 1
ATOM 758 C CA . ARG A 1 99 ? 14.923 -11.726 -19.788 1.00 82.25 99 ARG A CA 1
ATOM 759 C C . ARG A 1 99 ? 16.070 -12.468 -19.098 1.00 82.25 99 ARG A C 1
ATOM 761 O O . ARG A 1 99 ? 15.897 -13.622 -18.717 1.00 82.25 99 ARG A O 1
ATOM 768 N N . GLN A 1 100 ? 17.231 -11.833 -18.966 1.00 84.50 100 GLN A N 1
ATOM 769 C CA . GLN A 1 100 ? 18.401 -12.431 -18.329 1.00 84.50 100 GLN A CA 1
ATOM 770 C C . GLN A 1 100 ? 18.217 -12.570 -16.814 1.00 84.50 100 GLN A C 1
ATOM 772 O O . GLN A 1 100 ? 18.511 -13.632 -16.275 1.00 84.50 100 GLN A O 1
ATOM 777 N N . VAL A 1 101 ? 17.732 -11.524 -16.138 1.00 84.00 101 VAL A N 1
ATOM 778 C CA . VAL A 1 101 ? 17.594 -11.513 -14.669 1.00 84.00 101 VAL A CA 1
ATOM 779 C C . VAL A 1 101 ? 16.244 -12.041 -14.178 1.00 84.00 101 VAL A C 1
ATOM 781 O O . VAL A 1 101 ? 16.098 -12.361 -13.004 1.00 84.00 101 VAL A O 1
ATOM 784 N N . ALA A 1 102 ? 15.259 -12.184 -15.068 1.00 82.19 102 ALA A N 1
ATOM 785 C CA . ALA A 1 102 ? 13.912 -12.666 -14.765 1.00 82.19 102 ALA A CA 1
ATOM 786 C C . ALA A 1 102 ? 13.844 -13.883 -13.820 1.00 82.19 102 ALA A C 1
ATOM 788 O O . ALA A 1 102 ? 13.040 -13.838 -12.883 1.00 82.19 102 ALA A O 1
ATOM 789 N N . PRO A 1 103 ? 14.657 -14.947 -14.013 1.00 82.88 103 PRO A N 1
ATOM 790 C CA . PRO A 1 103 ? 14.616 -16.112 -13.135 1.00 82.88 103 PRO A CA 1
ATOM 791 C C . PRO A 1 103 ? 14.985 -15.811 -11.680 1.00 82.88 103 PRO A C 1
ATOM 793 O O . PRO A 1 103 ? 14.446 -16.457 -10.785 1.00 82.88 103 PRO A O 1
ATOM 796 N N . GLU A 1 104 ? 15.872 -14.843 -11.449 1.00 84.75 104 GLU A N 1
ATOM 797 C CA . GLU A 1 104 ? 16.289 -14.399 -10.115 1.00 84.75 104 GLU A CA 1
ATOM 798 C C . GLU A 1 104 ? 15.220 -13.471 -9.517 1.00 84.75 104 GLU A C 1
ATOM 800 O O . GLU A 1 104 ? 14.719 -13.726 -8.418 1.00 84.75 104 GLU A O 1
ATOM 805 N N . LEU A 1 105 ? 14.766 -12.470 -10.286 1.00 84.50 105 LEU A N 1
ATOM 806 C CA . LEU A 1 105 ? 13.795 -11.466 -9.828 1.00 84.50 105 LEU A CA 1
ATOM 807 C C . LEU A 1 105 ? 12.461 -12.076 -9.369 1.00 84.50 105 LEU A C 1
ATOM 809 O O . LEU A 1 105 ? 11.867 -11.626 -8.393 1.00 84.50 105 LEU A O 1
ATOM 813 N N . GLN A 1 106 ? 11.968 -13.121 -10.039 1.00 82.31 106 GLN A N 1
ATOM 814 C CA . GLN A 1 106 ? 10.686 -13.733 -9.659 1.00 82.31 106 GLN A CA 1
ATOM 815 C C . GLN A 1 106 ? 10.698 -14.365 -8.257 1.00 82.31 106 GLN A C 1
ATOM 817 O O . GLN A 1 106 ? 9.636 -14.527 -7.661 1.00 82.31 106 GLN A O 1
ATOM 822 N N . THR A 1 107 ? 11.876 -14.717 -7.732 1.00 84.75 107 THR A N 1
ATOM 823 C CA . THR A 1 107 ? 12.019 -15.361 -6.416 1.00 84.75 107 THR A CA 1
ATOM 824 C C . THR A 1 107 ? 12.171 -14.365 -5.268 1.00 84.75 107 THR A C 1
ATOM 826 O O . THR A 1 107 ? 12.013 -14.738 -4.109 1.00 84.75 107 THR A O 1
ATOM 829 N N . MET A 1 108 ? 12.448 -13.098 -5.580 1.00 88.75 108 MET A N 1
ATOM 830 C CA . MET A 1 108 ? 12.736 -12.058 -4.597 1.00 88.75 108 MET A CA 1
ATOM 831 C C . MET A 1 108 ? 11.436 -11.481 -4.008 1.00 88.75 108 MET A C 1
ATOM 833 O O . MET A 1 108 ? 10.673 -10.846 -4.745 1.00 88.75 108 MET A O 1
ATOM 837 N N . PRO A 1 109 ? 11.145 -11.654 -2.703 1.00 86.12 109 PRO A N 1
ATOM 838 C CA . PRO A 1 109 ? 9.903 -11.176 -2.079 1.00 86.12 109 PRO A CA 1
ATOM 839 C C . PRO A 1 109 ? 9.798 -9.645 -1.972 1.00 86.12 109 PRO A C 1
ATOM 841 O O . PRO A 1 109 ? 8.700 -9.100 -1.831 1.00 86.12 109 PRO A O 1
ATOM 844 N N . GLN A 1 110 ? 10.925 -8.934 -2.023 1.00 90.06 110 GLN A N 1
ATOM 845 C CA . GLN A 1 110 ? 10.987 -7.473 -2.017 1.00 90.06 110 GLN A CA 1
ATOM 846 C C . GLN A 1 110 ? 10.504 -6.859 -3.338 1.00 90.06 110 GLN A C 1
ATOM 848 O O . GLN A 1 110 ? 10.045 -5.721 -3.339 1.00 90.06 110 GLN A O 1
ATOM 853 N N . ILE A 1 111 ? 10.534 -7.604 -4.450 1.00 92.00 111 ILE A N 1
ATOM 854 C CA . ILE A 1 111 ? 10.018 -7.126 -5.738 1.00 92.00 111 ILE A CA 1
ATOM 855 C C . ILE A 1 111 ? 8.497 -7.228 -5.743 1.00 92.00 111 ILE A C 1
ATOM 857 O O . ILE A 1 111 ? 7.943 -8.325 -5.645 1.00 92.00 111 ILE A O 1
ATOM 861 N N . GLU A 1 112 ? 7.841 -6.081 -5.893 1.00 91.75 112 GLU A N 1
ATOM 862 C CA . GLU A 1 112 ? 6.386 -5.967 -5.960 1.00 91.75 112 GLU A CA 1
ATOM 863 C C . GLU A 1 112 ? 5.896 -6.205 -7.389 1.00 91.75 112 GLU A C 1
ATOM 865 O O . GLU A 1 112 ? 5.136 -7.139 -7.631 1.00 91.75 112 GLU A O 1
ATOM 870 N N . LEU A 1 113 ? 6.365 -5.399 -8.350 1.00 92.75 113 LEU A N 1
ATOM 871 C CA . LEU A 1 113 ? 5.987 -5.506 -9.763 1.00 92.75 113 LEU A CA 1
ATOM 872 C C . LEU A 1 113 ? 7.130 -5.102 -10.700 1.00 92.75 113 LEU A C 1
ATOM 874 O O . LEU A 1 113 ? 7.968 -4.258 -10.377 1.00 92.75 113 LEU A O 1
ATOM 878 N N . ILE A 1 114 ? 7.111 -5.685 -11.899 1.00 93.12 114 ILE A N 1
ATOM 879 C CA . ILE A 1 114 ? 8.076 -5.443 -12.973 1.00 93.12 114 ILE A CA 1
ATOM 880 C C . ILE A 1 114 ? 7.345 -4.910 -14.214 1.00 93.12 114 ILE A C 1
ATOM 882 O O . ILE A 1 114 ? 6.393 -5.519 -14.704 1.00 93.12 114 ILE A O 1
ATOM 886 N N . TYR A 1 115 ? 7.833 -3.804 -14.764 1.00 93.50 115 TYR A N 1
ATOM 887 C CA . TYR A 1 115 ? 7.407 -3.201 -16.021 1.00 93.50 115 TYR A CA 1
ATOM 888 C C . TYR A 1 115 ? 8.503 -3.418 -17.062 1.00 93.50 115 TYR A C 1
ATOM 890 O O . TYR A 1 115 ? 9.642 -2.985 -16.881 1.00 93.50 115 TYR A O 1
ATOM 898 N N . VAL A 1 116 ? 8.183 -4.091 -18.164 1.00 91.94 116 VAL A N 1
ATOM 899 C CA . VAL A 1 116 ? 9.145 -4.281 -19.256 1.00 91.94 116 VAL A CA 1
ATOM 900 C C . VAL A 1 116 ? 9.016 -3.110 -20.221 1.00 91.94 116 VAL A C 1
ATOM 902 O O . VAL A 1 116 ? 7.968 -2.943 -20.839 1.00 91.94 116 VAL A O 1
ATOM 905 N N . PHE A 1 117 ? 10.075 -2.318 -20.373 1.00 90.44 117 PHE A N 1
ATOM 906 C CA . PHE A 1 117 ? 10.119 -1.178 -21.287 1.00 90.44 117 PHE A CA 1
ATOM 907 C C . PHE A 1 117 ? 10.989 -1.509 -22.505 1.00 90.44 117 PHE A C 1
ATOM 909 O O . PHE A 1 117 ? 12.185 -1.790 -22.381 1.00 90.44 117 PHE A O 1
ATOM 916 N N . CYS A 1 118 ? 10.394 -1.562 -23.697 1.00 84.69 118 CYS A N 1
ATOM 917 C CA . CYS A 1 118 ? 11.112 -1.909 -24.922 1.00 84.69 118 CYS A CA 1
ATOM 918 C C . CYS A 1 118 ? 10.434 -1.378 -26.187 1.00 84.69 118 CYS A C 1
ATOM 920 O O . CYS A 1 118 ? 9.222 -1.220 -26.245 1.00 84.69 118 CYS A O 1
ATOM 922 N N . GLY A 1 119 ? 11.215 -1.179 -27.253 1.00 81.12 119 GLY A N 1
ATOM 923 C CA . GLY A 1 119 ? 10.680 -0.736 -28.546 1.00 81.12 119 GLY A CA 1
ATOM 924 C C . GLY A 1 119 ? 9.897 -1.806 -29.320 1.00 81.12 119 GLY A C 1
ATOM 925 O O . GLY A 1 119 ? 9.191 -1.473 -30.266 1.00 81.12 119 GLY A O 1
ATOM 926 N N . ASN A 1 120 ? 10.004 -3.087 -28.945 1.00 77.31 120 ASN A N 1
ATOM 927 C CA . ASN A 1 120 ? 9.351 -4.197 -29.643 1.00 77.31 120 ASN A CA 1
ATOM 928 C C . ASN A 1 120 ? 8.532 -5.060 -28.674 1.00 77.31 120 ASN A C 1
ATOM 930 O O . ASN A 1 120 ? 9.032 -6.022 -28.089 1.00 77.31 120 ASN A O 1
ATOM 934 N N . LYS A 1 121 ? 7.255 -4.705 -28.525 1.00 79.19 121 LYS A N 1
ATOM 935 C CA . LYS A 1 121 ? 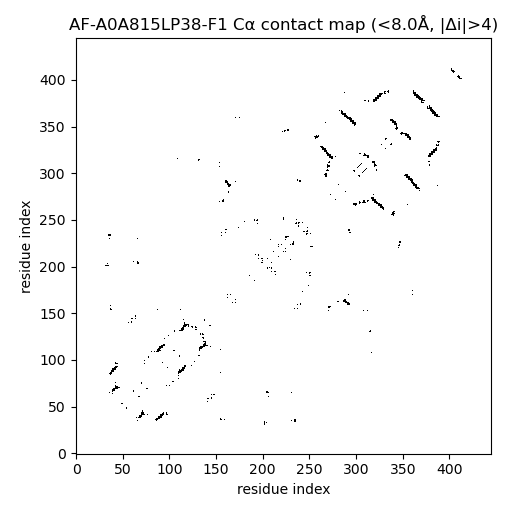6.325 -5.352 -27.596 1.00 79.19 121 LYS A CA 1
ATOM 936 C C . LYS A 1 121 ? 6.124 -6.841 -27.902 1.00 79.19 121 LYS A C 1
ATOM 938 O O . LYS A 1 121 ? 6.274 -7.683 -27.020 1.00 79.19 121 LYS A O 1
ATOM 943 N N . SER A 1 122 ? 5.829 -7.173 -29.158 1.00 73.56 122 SER A N 1
ATOM 944 C CA . SER A 1 122 ? 5.405 -8.515 -29.580 1.00 73.56 122 SER A CA 1
ATOM 945 C C . SER A 1 122 ? 6.485 -9.578 -29.386 1.00 73.56 122 SER A C 1
ATOM 947 O O . SER A 1 122 ? 6.163 -10.697 -29.004 1.00 73.56 122 SER A O 1
ATOM 949 N N . TYR A 1 123 ? 7.762 -9.231 -29.560 1.00 72.50 123 TYR A N 1
ATOM 950 C CA . TYR A 1 123 ? 8.867 -10.175 -29.354 1.00 72.50 123 TYR A CA 1
ATOM 951 C C . TYR A 1 123 ? 9.091 -10.544 -27.873 1.00 72.50 123 TYR A C 1
ATOM 953 O O . TYR A 1 123 ? 9.674 -11.583 -27.563 1.00 72.50 123 TYR A O 1
ATOM 961 N N . HIS A 1 124 ? 8.628 -9.709 -26.939 1.00 72.56 124 HIS A N 1
ATOM 962 C CA . HIS A 1 124 ? 8.908 -9.869 -25.511 1.00 72.56 124 HIS A CA 1
ATOM 963 C C . HIS A 1 124 ? 7.681 -10.201 -24.656 1.00 72.56 124 HIS A C 1
ATOM 965 O O . HIS A 1 124 ? 7.831 -10.553 -23.489 1.00 72.56 124 HIS A O 1
ATOM 971 N N . GLU A 1 125 ? 6.479 -10.152 -25.225 1.00 79.69 125 GLU A N 1
ATOM 972 C CA . GLU A 1 125 ? 5.246 -10.483 -24.510 1.00 79.69 125 GLU A CA 1
ATOM 973 C C . GLU A 1 125 ? 5.186 -11.933 -24.021 1.00 79.69 125 GLU A C 1
ATOM 975 O O . GLU A 1 125 ? 4.646 -12.178 -22.945 1.00 79.69 125 GLU A O 1
ATOM 980 N N . GLU A 1 126 ? 5.711 -12.897 -24.781 1.00 81.50 126 GLU A N 1
ATOM 981 C CA . GLU A 1 126 ? 5.578 -14.320 -24.437 1.00 81.50 126 GLU A CA 1
ATOM 982 C C . GLU A 1 126 ? 6.308 -14.676 -23.139 1.00 81.50 126 GLU A C 1
ATOM 984 O O . GLU A 1 126 ? 5.715 -15.268 -22.238 1.00 81.50 126 GLU A O 1
ATOM 989 N N . TRP A 1 127 ? 7.575 -14.269 -23.002 1.00 83.38 127 TRP A N 1
ATOM 990 C CA . TRP A 1 127 ? 8.332 -14.539 -21.778 1.00 83.38 127 TRP A CA 1
ATOM 991 C C . TRP A 1 127 ? 7.839 -13.671 -20.615 1.00 83.38 127 TRP A C 1
ATOM 993 O O . TRP A 1 127 ? 7.752 -14.159 -19.491 1.00 83.38 127 TRP A O 1
ATOM 1003 N N . ALA A 1 128 ? 7.442 -12.422 -20.875 1.00 84.56 128 ALA A N 1
ATOM 1004 C CA . ALA A 1 128 ? 6.878 -11.542 -19.857 1.00 84.56 128 ALA A CA 1
ATOM 1005 C C . ALA A 1 128 ? 5.620 -12.148 -19.213 1.00 84.56 128 ALA A C 1
ATOM 1007 O O . ALA A 1 128 ? 5.506 -12.163 -17.993 1.00 84.56 128 ALA A O 1
ATOM 1008 N N . LYS A 1 129 ? 4.717 -12.734 -20.014 1.00 84.62 129 LYS A N 1
ATOM 1009 C CA . LYS A 1 129 ? 3.500 -13.412 -19.525 1.00 84.62 129 LYS A CA 1
ATOM 1010 C C . LYS A 1 129 ? 3.794 -14.627 -18.643 1.00 84.62 129 LYS A C 1
ATOM 1012 O O . LYS A 1 129 ? 2.948 -14.998 -17.836 1.00 84.62 129 LYS A O 1
ATOM 1017 N N . SER A 1 130 ? 4.965 -15.249 -18.793 1.00 83.00 130 SER A N 1
ATOM 1018 C CA . SER A 1 130 ? 5.360 -16.400 -17.972 1.00 83.00 130 SER A CA 1
ATOM 1019 C C . SER A 1 130 ? 5.826 -16.020 -16.564 1.00 83.00 130 SER A C 1
ATOM 1021 O O . SER A 1 130 ? 5.925 -16.897 -15.711 1.00 83.00 130 SER A O 1
ATOM 1023 N N . ILE A 1 131 ? 6.084 -14.733 -16.303 1.00 85.00 131 ILE A N 1
ATOM 1024 C CA . ILE A 1 131 ? 6.588 -14.250 -15.016 1.00 85.00 131 ILE A CA 1
ATOM 1025 C C . ILE A 1 131 ? 5.449 -13.555 -14.267 1.00 85.00 131 ILE A C 1
ATOM 1027 O O . ILE A 1 131 ? 5.042 -12.463 -14.664 1.00 85.00 131 ILE A O 1
ATOM 1031 N N . PRO A 1 132 ? 4.963 -14.116 -13.146 1.00 85.31 132 PRO A N 1
ATOM 1032 C CA . PRO A 1 132 ? 3.789 -13.586 -12.450 1.00 85.31 132 PRO A CA 1
ATOM 1033 C C . PRO A 1 132 ? 3.919 -12.129 -11.980 1.00 85.31 132 PRO A C 1
ATOM 1035 O O . PRO A 1 132 ? 2.927 -11.409 -11.932 1.00 85.31 132 PRO A O 1
ATOM 1038 N N . LYS A 1 133 ? 5.138 -11.684 -11.644 1.00 90.12 133 LYS A N 1
ATOM 1039 C CA . LYS A 1 133 ? 5.413 -10.311 -11.182 1.00 90.12 133 LYS A CA 1
ATOM 1040 C C . LYS A 1 133 ? 5.517 -9.288 -12.316 1.00 90.12 133 LYS A C 1
ATOM 1042 O O . LYS A 1 133 ? 5.604 -8.092 -12.047 1.00 90.12 133 LYS A O 1
ATOM 1047 N N . VAL A 1 134 ? 5.526 -9.722 -13.579 1.00 90.94 134 VAL A N 1
ATOM 1048 C CA . VAL A 1 134 ? 5.554 -8.798 -14.716 1.00 90.94 134 VAL A CA 1
ATOM 1049 C C . VAL A 1 134 ? 4.150 -8.270 -14.973 1.00 90.94 134 VAL A C 1
ATOM 1051 O O . VAL A 1 134 ? 3.239 -9.000 -15.356 1.00 90.94 134 VAL A O 1
ATOM 1054 N N . LYS A 1 135 ? 3.988 -6.960 -14.790 1.00 90.12 135 LYS A N 1
ATOM 1055 C CA . LYS A 1 135 ? 2.717 -6.265 -14.982 1.00 90.12 135 LYS A CA 1
ATOM 1056 C C . LYS A 1 135 ? 2.368 -6.112 -16.460 1.00 90.12 135 LYS A C 1
ATOM 1058 O O . LYS A 1 135 ? 1.200 -6.213 -16.832 1.00 90.12 135 LYS A O 1
ATOM 1063 N N . GLY A 1 136 ? 3.374 -5.881 -17.300 1.00 90.12 136 GLY A N 1
ATOM 1064 C CA . GLY A 1 136 ? 3.179 -5.724 -18.734 1.00 90.12 136 GLY A CA 1
ATOM 1065 C C . GLY A 1 136 ? 4.442 -5.341 -19.493 1.00 90.12 136 GLY A C 1
ATOM 1066 O O . GLY A 1 136 ? 5.500 -5.096 -18.909 1.00 90.12 136 GLY A O 1
ATOM 1067 N N . VAL A 1 137 ? 4.289 -5.289 -20.817 1.00 91.12 137 VAL A N 1
ATOM 1068 C CA . VAL A 1 137 ? 5.305 -4.828 -21.767 1.00 91.12 137 VAL A CA 1
ATOM 1069 C C . VAL A 1 137 ? 4.828 -3.529 -22.406 1.00 91.12 137 VAL A C 1
ATOM 1071 O O . VAL A 1 137 ? 3.704 -3.455 -22.907 1.00 91.12 137 VAL A O 1
ATOM 1074 N N . TYR A 1 138 ? 5.689 -2.521 -22.399 1.00 91.62 138 TYR A N 1
ATOM 1075 C CA . TYR A 1 138 ? 5.367 -1.145 -22.741 1.00 91.62 138 TYR A CA 1
ATOM 1076 C C . TYR A 1 138 ? 6.399 -0.578 -23.712 1.00 91.62 138 TYR A C 1
ATOM 1078 O O . TYR A 1 138 ? 7.594 -0.840 -23.589 1.00 91.62 138 TYR A O 1
ATOM 1086 N N . THR A 1 139 ? 5.922 0.221 -24.662 1.00 90.00 139 THR A N 1
ATOM 1087 C CA . THR A 1 139 ? 6.746 0.913 -25.668 1.00 90.00 139 THR A CA 1
ATOM 1088 C C . THR A 1 139 ? 6.875 2.409 -25.402 1.00 90.00 139 THR A C 1
ATOM 1090 O O . THR A 1 139 ? 7.668 3.075 -26.055 1.00 90.00 139 THR A O 1
ATOM 1093 N N . ASP A 1 140 ? 6.095 2.935 -24.457 1.00 88.44 140 ASP A N 1
ATOM 1094 C CA . ASP A 1 140 ? 6.108 4.327 -24.001 1.00 88.44 140 ASP A CA 1
ATOM 1095 C C . ASP A 1 140 ? 6.191 4.329 -22.465 1.00 88.44 140 ASP A C 1
ATOM 1097 O O . ASP A 1 140 ? 5.725 3.389 -21.814 1.00 88.44 140 ASP A O 1
ATOM 1101 N N . ILE A 1 141 ? 6.804 5.365 -21.897 1.00 90.19 141 ILE A N 1
ATOM 1102 C CA . ILE A 1 141 ? 6.915 5.564 -20.454 1.00 90.19 141 ILE A CA 1
ATOM 1103 C C . ILE A 1 141 ? 5.588 6.016 -19.832 1.00 90.19 141 ILE A C 1
ATOM 1105 O O . ILE A 1 141 ? 5.308 5.662 -18.692 1.00 90.19 141 ILE A O 1
ATOM 1109 N N . LYS A 1 142 ? 4.732 6.744 -20.562 1.00 90.62 142 LYS A N 1
ATOM 1110 C CA . LYS A 1 142 ? 3.483 7.299 -20.005 1.00 90.62 142 LYS A CA 1
ATOM 1111 C C . LYS A 1 142 ? 2.530 6.227 -19.458 1.00 90.62 142 LYS A C 1
ATOM 1113 O O . LYS A 1 142 ? 2.083 6.374 -18.327 1.00 90.62 142 LYS A O 1
ATOM 1118 N N . PRO A 1 143 ? 2.274 5.102 -20.151 1.00 92.88 143 PRO A N 1
ATOM 1119 C CA . PRO A 1 143 ? 1.436 4.050 -19.579 1.00 92.88 143 PRO A CA 1
ATOM 1120 C C . PRO A 1 143 ? 2.100 3.322 -18.398 1.00 92.88 143 PRO A C 1
ATOM 1122 O O . PRO A 1 143 ? 1.401 2.723 -17.584 1.00 92.88 143 PRO A O 1
ATOM 1125 N N . ILE A 1 144 ? 3.438 3.346 -18.296 1.00 93.56 144 ILE A N 1
ATOM 1126 C CA . ILE A 1 144 ? 4.145 2.861 -17.099 1.00 93.56 144 ILE A CA 1
ATOM 1127 C C . ILE A 1 144 ? 3.877 3.819 -15.939 1.00 93.56 144 ILE A C 1
ATOM 1129 O O . ILE A 1 144 ? 3.547 3.354 -14.857 1.00 93.56 144 ILE A O 1
ATOM 1133 N N . CYS A 1 145 ? 3.978 5.129 -16.168 1.00 91.06 145 CYS A N 1
ATOM 1134 C CA . CYS A 1 145 ? 3.657 6.169 -15.193 1.00 91.06 145 CYS A CA 1
ATOM 1135 C C . CYS A 1 145 ? 2.235 6.006 -14.629 1.00 91.06 145 CYS A C 1
ATOM 1137 O O . CYS A 1 145 ? 2.078 5.852 -13.422 1.00 91.06 145 CYS A O 1
ATOM 1139 N N . GLU A 1 146 ? 1.224 5.918 -15.496 1.00 91.31 146 GLU A N 1
ATOM 1140 C CA . GLU A 1 146 ? -0.179 5.720 -15.092 1.00 91.31 146 GLU A CA 1
ATOM 1141 C C . GLU A 1 146 ? -0.378 4.422 -14.288 1.00 91.31 146 GLU A C 1
ATOM 1143 O O . GLU A 1 146 ? -1.073 4.390 -13.272 1.00 91.31 146 GLU A O 1
ATOM 1148 N N . ALA A 1 147 ? 0.251 3.321 -14.717 1.00 92.12 147 ALA A N 1
ATOM 1149 C CA . ALA A 1 147 ? 0.172 2.057 -13.988 1.00 92.12 147 ALA A CA 1
ATOM 1150 C C . ALA A 1 147 ? 0.867 2.139 -12.619 1.00 92.12 147 ALA A C 1
ATOM 1152 O O . ALA A 1 147 ? 0.343 1.622 -11.630 1.00 92.12 147 ALA A O 1
ATOM 1153 N N . LEU A 1 148 ? 2.020 2.809 -12.562 1.00 91.75 148 LEU A N 1
ATOM 1154 C CA . LEU A 1 148 ? 2.819 2.989 -11.358 1.00 91.75 148 LEU A CA 1
ATOM 1155 C C . LEU A 1 148 ? 2.102 3.854 -10.320 1.00 91.75 148 LEU A C 1
ATOM 1157 O O . LEU A 1 148 ? 2.160 3.517 -9.143 1.00 91.75 148 LEU A O 1
ATOM 1161 N N . GLU A 1 149 ? 1.394 4.911 -10.727 1.00 88.06 149 GLU A N 1
ATOM 1162 C CA . GLU A 1 149 ? 0.575 5.739 -9.826 1.00 88.06 149 GLU A CA 1
ATOM 1163 C C . GLU A 1 149 ? -0.455 4.892 -9.068 1.00 88.06 149 GLU A C 1
ATOM 1165 O O . GLU A 1 149 ? -0.527 4.929 -7.836 1.00 88.06 149 GLU A O 1
ATOM 1170 N N . ILE A 1 150 ? -1.193 4.048 -9.792 1.00 88.62 150 ILE A N 1
ATOM 1171 C CA . ILE A 1 150 ? -2.210 3.166 -9.209 1.00 88.62 150 ILE A CA 1
ATOM 1172 C C . ILE A 1 150 ? -1.562 2.088 -8.330 1.00 88.62 150 ILE A C 1
ATOM 1174 O O . ILE A 1 150 ? -2.030 1.787 -7.227 1.00 88.62 150 ILE A O 1
ATOM 1178 N N . ASP A 1 151 ? -0.500 1.453 -8.824 1.00 90.81 151 ASP A N 1
ATOM 1179 C CA . ASP A 1 151 ? 0.146 0.347 -8.120 1.00 90.81 151 ASP A CA 1
ATOM 1180 C C . ASP A 1 151 ? 0.886 0.826 -6.861 1.00 90.81 151 ASP A C 1
ATOM 1182 O O . ASP A 1 151 ? 0.908 0.107 -5.859 1.00 90.81 151 ASP A O 1
ATOM 1186 N N . ARG A 1 152 ? 1.384 2.068 -6.853 1.00 86.75 152 ARG A N 1
ATOM 1187 C CA . ARG A 1 152 ? 1.920 2.739 -5.666 1.00 86.75 152 ARG A CA 1
ATOM 1188 C C . ARG A 1 152 ? 0.879 2.842 -4.559 1.00 86.75 152 ARG A C 1
ATOM 1190 O O . ARG A 1 152 ? 1.131 2.379 -3.449 1.00 86.75 152 ARG A O 1
ATOM 1197 N N . GLN A 1 153 ? -0.282 3.429 -4.859 1.00 84.75 153 GLN A N 1
ATOM 1198 C CA . GLN A 1 153 ? -1.356 3.613 -3.875 1.00 84.75 153 GLN A CA 1
ATOM 1199 C C . GLN A 1 153 ? -1.780 2.268 -3.265 1.00 84.75 153 GLN A C 1
ATOM 1201 O O . GLN A 1 153 ? -1.988 2.149 -2.055 1.00 84.75 153 GLN A O 1
ATOM 1206 N N . ARG A 1 154 ? -1.845 1.215 -4.091 1.00 88.62 154 ARG A N 1
ATOM 1207 C CA . ARG A 1 154 ? -2.117 -0.153 -3.628 1.00 88.62 154 ARG A CA 1
ATOM 1208 C C . ARG A 1 154 ? -1.003 -0.702 -2.744 1.00 88.62 154 ARG A C 1
ATOM 1210 O O . ARG A 1 154 ? -1.306 -1.283 -1.708 1.00 88.62 154 ARG A O 1
ATOM 1217 N N . CYS A 1 155 ? 0.259 -0.527 -3.127 1.00 89.38 155 CYS A N 1
ATOM 1218 C CA . CYS A 1 155 ? 1.403 -0.977 -2.338 1.00 89.38 155 CYS A CA 1
ATOM 1219 C C . CYS A 1 155 ? 1.432 -0.303 -0.962 1.00 89.38 155 CYS A C 1
ATOM 1221 O O . CYS A 1 155 ? 1.544 -1.000 0.044 1.00 89.38 155 CYS A O 1
ATOM 1223 N N . ASP A 1 156 ? 1.254 1.019 -0.895 1.00 85.94 156 ASP A N 1
ATOM 1224 C CA . ASP A 1 156 ? 1.170 1.745 0.378 1.00 85.94 156 ASP A CA 1
ATOM 1225 C C . ASP A 1 156 ? 0.046 1.180 1.264 1.00 85.94 156 ASP A C 1
ATOM 1227 O O . ASP A 1 156 ? 0.259 0.897 2.444 1.00 85.94 156 ASP A O 1
ATOM 1231 N N . ARG A 1 157 ? -1.130 0.915 0.678 1.00 88.31 157 ARG A N 1
ATOM 1232 C CA . ARG A 1 157 ? -2.274 0.334 1.394 1.00 88.31 157 ARG A CA 1
ATOM 1233 C C . ARG A 1 157 ? -2.022 -1.102 1.876 1.00 88.31 157 ARG A C 1
ATOM 1235 O O . ARG A 1 157 ? -2.455 -1.453 2.974 1.00 88.31 157 ARG A O 1
ATOM 1242 N N . ASN A 1 158 ? -1.340 -1.923 1.077 1.00 90.38 158 ASN A N 1
ATOM 1243 C CA . ASN A 1 158 ? -1.012 -3.317 1.402 1.00 90.38 158 ASN A CA 1
ATOM 1244 C C . ASN A 1 158 ? 0.083 -3.428 2.469 1.00 90.38 158 ASN A C 1
ATOM 1246 O O . ASN A 1 158 ? 0.135 -4.420 3.188 1.00 90.38 158 ASN A O 1
ATOM 1250 N N . MET A 1 159 ? 0.946 -2.415 2.571 1.00 86.81 159 MET A N 1
ATOM 1251 C CA . MET A 1 159 ? 2.031 -2.357 3.549 1.00 86.81 159 MET A CA 1
ATOM 1252 C C . MET A 1 159 ? 1.597 -1.801 4.916 1.00 86.81 159 MET A C 1
ATOM 1254 O O . MET A 1 159 ? 2.449 -1.653 5.796 1.00 86.81 159 MET A O 1
ATOM 1258 N N . ILE A 1 160 ? 0.309 -1.485 5.117 1.00 84.75 160 ILE A N 1
ATOM 1259 C CA . ILE A 1 160 ? -0.200 -1.125 6.446 1.00 84.75 160 ILE A CA 1
ATOM 1260 C C . ILE A 1 160 ? 0.007 -2.304 7.396 1.00 84.75 160 ILE A C 1
ATOM 1262 O O . ILE A 1 160 ? -0.445 -3.418 7.129 1.00 84.75 160 ILE A O 1
ATOM 1266 N N . SER A 1 161 ? 0.682 -2.031 8.513 1.00 82.06 161 SER A N 1
ATOM 1267 C CA . SER A 1 161 ? 0.999 -3.039 9.518 1.00 82.06 161 SER A CA 1
ATOM 1268 C C . SER A 1 161 ? -0.267 -3.495 10.243 1.00 82.06 161 SER A C 1
ATOM 1270 O O . SER A 1 161 ? -1.065 -2.674 10.712 1.00 82.06 161 SER A O 1
ATOM 1272 N N . ILE A 1 162 ? -0.437 -4.816 10.311 1.00 86.31 162 ILE A N 1
ATOM 1273 C CA . ILE A 1 162 ? -1.516 -5.485 11.030 1.00 86.31 162 ILE A CA 1
ATOM 1274 C C . ILE A 1 162 ? -0.890 -6.365 12.104 1.00 86.31 162 ILE A C 1
ATOM 1276 O O . ILE A 1 162 ? -0.074 -7.236 11.797 1.00 86.31 162 ILE A O 1
ATOM 1280 N N . SER A 1 163 ? -1.321 -6.182 13.345 1.00 8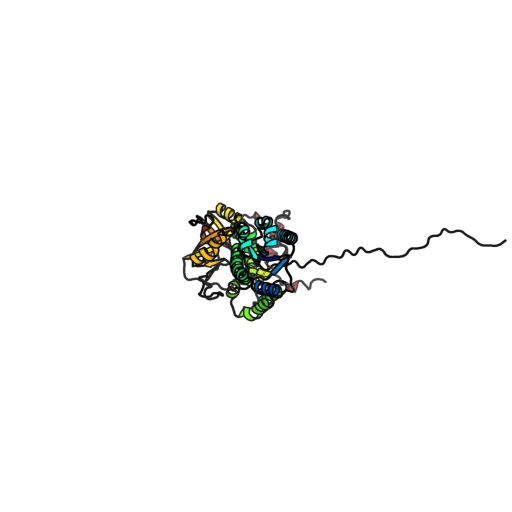5.75 163 SER A N 1
ATOM 1281 C CA . SER A 1 163 ? -0.939 -7.052 14.456 1.00 85.75 163 SER A CA 1
ATOM 1282 C C . SER A 1 163 ? -2.070 -8.035 14.758 1.00 85.75 163 SER A C 1
ATOM 1284 O O . SER A 1 163 ? -3.251 -7.705 14.642 1.00 85.75 163 SER A O 1
ATOM 1286 N N . PHE A 1 164 ? -1.717 -9.268 15.129 1.00 85.25 164 PHE A N 1
ATOM 1287 C CA . PHE A 1 164 ? -2.670 -10.331 15.457 1.00 85.25 164 PHE A CA 1
ATOM 1288 C C . PHE A 1 164 ? -2.465 -10.785 16.897 1.00 85.25 164 PHE A C 1
ATOM 1290 O O . PHE A 1 164 ? -1.381 -11.252 17.237 1.00 85.25 164 PHE A O 1
ATOM 1297 N N . ASN A 1 165 ? -3.538 -10.738 17.690 1.00 68.56 165 ASN A N 1
ATOM 1298 C CA . ASN A 1 165 ? -3.559 -10.892 19.146 1.00 68.56 165 ASN A CA 1
ATOM 1299 C C . ASN A 1 165 ? -2.698 -9.845 19.878 1.00 68.56 165 ASN A C 1
ATOM 1301 O O . ASN A 1 165 ? -1.602 -9.508 19.443 1.00 68.56 165 ASN A O 1
ATOM 1305 N N . ASN A 1 166 ? -3.170 -9.366 21.033 1.00 54.72 166 ASN A N 1
ATOM 1306 C CA . ASN A 1 166 ? -2.488 -8.363 21.870 1.00 54.72 166 ASN A CA 1
ATOM 1307 C C . ASN A 1 166 ? -1.269 -8.940 22.619 1.00 54.72 166 ASN A C 1
ATOM 1309 O O . ASN A 1 166 ? -1.116 -8.762 23.820 1.00 54.72 166 ASN A O 1
ATOM 1313 N N . LEU A 1 167 ? -0.433 -9.697 21.915 1.00 53.41 167 LEU A N 1
ATOM 1314 C CA . LEU A 1 167 ? 0.756 -10.368 22.432 1.00 53.41 167 LEU A CA 1
ATOM 1315 C C . LEU A 1 167 ? 2.017 -9.966 21.666 1.00 53.41 167 LEU A C 1
ATOM 1317 O O . LEU A 1 167 ? 3.068 -10.554 21.897 1.00 53.41 167 LEU A O 1
ATOM 1321 N N . ASP A 1 168 ? 1.921 -9.000 20.750 1.00 60.47 168 ASP A N 1
ATOM 1322 C CA . ASP A 1 168 ? 3.100 -8.369 20.172 1.00 60.47 168 ASP A CA 1
ATOM 1323 C C . ASP A 1 168 ? 3.510 -7.199 21.082 1.00 60.47 168 ASP A C 1
ATOM 1325 O O . ASP A 1 168 ? 2.760 -6.220 21.161 1.00 60.47 168 ASP A O 1
ATOM 1329 N N . PRO A 1 169 ? 4.660 -7.266 21.784 1.00 63.50 169 PRO A N 1
ATOM 1330 C CA . PRO A 1 169 ? 5.165 -6.156 22.592 1.00 63.50 169 PRO A CA 1
ATOM 1331 C C . PRO A 1 169 ? 5.195 -4.840 21.813 1.00 63.50 169 PRO A C 1
ATOM 1333 O O . PRO A 1 169 ? 4.964 -3.781 22.390 1.00 63.50 169 PRO A O 1
ATOM 1336 N N . LEU A 1 170 ? 5.407 -4.916 20.494 1.00 64.69 170 LEU A N 1
ATOM 1337 C CA . LEU A 1 170 ? 5.415 -3.769 19.598 1.00 64.69 170 LEU A CA 1
ATOM 1338 C C . LEU A 1 170 ? 4.127 -2.948 19.682 1.00 64.69 170 LEU A C 1
ATOM 1340 O O . LEU A 1 170 ? 4.204 -1.729 19.740 1.00 64.69 170 LEU A O 1
ATOM 1344 N N . PHE A 1 171 ? 2.966 -3.605 19.757 1.00 69.12 171 PHE A N 1
ATOM 1345 C CA . PHE A 1 171 ? 1.669 -2.933 19.842 1.00 69.12 171 PHE A CA 1
ATOM 1346 C C . PHE A 1 171 ? 1.529 -2.114 21.132 1.00 69.12 171 PHE A C 1
ATOM 1348 O O . PHE A 1 171 ? 1.011 -1.001 21.114 1.00 69.12 171 PHE A O 1
ATOM 1355 N N . MET A 1 172 ? 2.017 -2.645 22.258 1.00 68.69 172 MET A N 1
ATOM 1356 C CA . MET A 1 172 ? 1.990 -1.925 23.535 1.00 68.69 172 MET A CA 1
ATOM 1357 C C . MET A 1 172 ? 2.923 -0.715 23.502 1.00 68.69 172 MET A C 1
ATOM 1359 O O . MET A 1 172 ? 2.545 0.363 23.953 1.00 68.69 172 MET A O 1
ATOM 1363 N N . TYR A 1 173 ? 4.120 -0.867 22.929 1.00 67.94 173 TYR A N 1
ATOM 1364 C CA . TYR A 1 173 ? 5.049 0.250 22.764 1.00 67.94 173 TYR A CA 1
ATOM 1365 C C . TYR A 1 173 ? 4.483 1.358 21.899 1.00 67.94 173 TYR A C 1
ATOM 1367 O O . TYR A 1 173 ? 4.593 2.528 22.255 1.00 67.94 173 TYR A O 1
ATOM 1375 N N . THR A 1 174 ? 3.883 1.005 20.768 1.00 69.12 174 THR A N 1
ATOM 1376 C CA . THR A 1 174 ? 3.329 1.995 19.852 1.00 69.12 174 THR A CA 1
ATOM 1377 C C . THR A 1 174 ? 2.088 2.665 20.429 1.00 69.12 174 THR A C 1
ATOM 1379 O O . THR A 1 174 ? 1.883 3.853 20.185 1.00 69.12 174 THR A O 1
ATOM 1382 N N . GLN A 1 175 ? 1.306 1.955 21.246 1.00 71.56 175 GLN A N 1
ATOM 1383 C CA . GLN A 1 175 ? 0.185 2.532 21.982 1.00 71.56 175 GLN A CA 1
ATOM 1384 C C . GLN A 1 175 ? 0.652 3.509 23.075 1.00 71.56 175 GLN A C 1
ATOM 1386 O O . GLN A 1 175 ? 0.158 4.632 23.127 1.00 71.56 175 GLN A O 1
ATOM 1391 N N . LEU A 1 176 ? 1.650 3.142 23.886 1.00 72.06 176 LEU A N 1
ATOM 1392 C CA . LEU A 1 176 ? 2.235 4.046 24.887 1.00 72.06 176 LEU A CA 1
ATOM 1393 C C . LEU A 1 176 ? 2.901 5.265 24.239 1.00 72.06 176 LEU A C 1
ATOM 1395 O O . LEU A 1 176 ? 2.761 6.381 24.730 1.00 72.06 176 LEU A O 1
ATOM 1399 N N . LEU A 1 177 ? 3.600 5.068 23.117 1.00 72.06 177 LEU A N 1
ATOM 1400 C CA . LEU A 1 177 ? 4.164 6.162 22.331 1.00 72.06 177 LEU A CA 1
ATOM 1401 C C . LEU A 1 177 ? 3.056 7.095 21.834 1.00 72.06 177 LEU A C 1
ATOM 1403 O O . LEU A 1 177 ? 3.182 8.304 21.975 1.00 72.06 177 LEU A O 1
ATOM 1407 N N . LYS A 1 178 ? 1.962 6.551 21.288 1.00 72.12 178 LYS A N 1
ATOM 1408 C CA . LYS A 1 178 ? 0.801 7.341 20.858 1.00 72.12 178 LYS A CA 1
ATOM 1409 C C . LYS A 1 178 ? 0.247 8.183 22.008 1.00 72.12 178 LYS A C 1
ATOM 1411 O O . LYS A 1 178 ? -0.004 9.363 21.805 1.00 72.12 178 LYS A O 1
ATOM 1416 N N . GLU A 1 179 ? 0.060 7.591 23.185 1.00 70.38 179 GLU A N 1
ATOM 1417 C CA . GLU A 1 179 ? -0.447 8.294 24.371 1.00 70.38 179 GLU A CA 1
ATOM 1418 C C . GLU A 1 179 ? 0.502 9.409 24.816 1.00 70.38 179 GLU A C 1
ATOM 1420 O O . GLU A 1 179 ? 0.061 10.543 24.973 1.00 70.38 179 GLU A O 1
ATOM 1425 N N . ALA A 1 180 ? 1.806 9.131 24.905 1.00 69.75 180 ALA A N 1
ATOM 1426 C CA . ALA A 1 180 ? 2.809 10.135 25.253 1.00 69.75 180 ALA A CA 1
ATOM 1427 C C . ALA A 1 180 ? 2.855 11.292 24.243 1.00 69.75 180 ALA A C 1
ATOM 1429 O O . ALA A 1 180 ? 2.978 12.446 24.637 1.00 69.75 180 ALA A O 1
ATOM 1430 N N . LEU A 1 181 ? 2.733 10.999 22.944 1.00 68.12 181 LEU A N 1
ATOM 1431 C CA . LEU A 1 181 ? 2.707 12.018 21.893 1.00 68.12 181 LEU A CA 1
ATOM 1432 C C . LEU A 1 181 ? 1.468 12.916 21.978 1.00 68.12 181 LEU A C 1
ATOM 1434 O O . LEU A 1 181 ? 1.571 14.102 21.696 1.00 68.12 181 LEU A O 1
ATOM 1438 N N . LEU A 1 182 ? 0.314 12.378 22.386 1.00 66.88 182 LEU A N 1
ATOM 1439 C CA . LEU A 1 182 ? -0.916 13.161 22.557 1.00 66.88 182 LEU A CA 1
ATOM 1440 C C . LEU A 1 182 ? -0.855 14.142 23.740 1.00 66.88 182 LEU A C 1
ATOM 1442 O O . LEU A 1 182 ? -1.666 15.065 23.793 1.00 66.88 182 LEU A O 1
ATOM 1446 N N . GLU A 1 183 ? 0.071 13.946 24.682 1.00 66.88 183 GLU A N 1
ATOM 1447 C CA . GLU A 1 183 ? 0.279 14.839 25.830 1.00 66.88 183 GLU A CA 1
ATOM 1448 C C . GLU A 1 183 ? 1.241 16.002 25.531 1.00 66.88 183 GLU A C 1
ATOM 1450 O O . GLU A 1 183 ? 1.361 16.918 26.346 1.00 66.88 183 GLU A O 1
ATOM 1455 N N . ILE A 1 184 ? 1.931 15.986 24.386 1.00 66.94 184 ILE A N 1
ATOM 1456 C CA . ILE A 1 184 ? 2.858 17.053 23.999 1.00 66.94 184 ILE A CA 1
ATOM 1457 C C . ILE A 1 184 ? 2.049 18.276 23.539 1.00 66.94 184 ILE A C 1
ATOM 1459 O O . ILE A 1 184 ? 1.182 18.185 22.672 1.00 66.94 184 ILE A O 1
ATOM 1463 N N . GLU A 1 185 ? 2.323 19.444 24.127 1.00 57.88 185 GLU A N 1
ATOM 1464 C CA . GLU A 1 185 ? 1.769 20.718 23.657 1.00 57.88 185 GLU A CA 1
ATOM 1465 C C . GLU A 1 185 ? 2.511 21.159 22.386 1.00 57.88 185 GLU A C 1
ATOM 1467 O O . GLU A 1 185 ? 3.676 21.551 22.461 1.00 57.88 185 GLU A O 1
ATOM 1472 N N . ASP A 1 186 ? 1.854 21.088 21.225 1.00 58.78 186 ASP A N 1
ATOM 1473 C CA . ASP A 1 186 ? 2.449 21.537 19.958 1.00 58.78 186 ASP A CA 1
ATOM 1474 C C . ASP A 1 186 ? 2.253 23.043 19.699 1.00 58.78 186 ASP A C 1
ATOM 1476 O O . ASP A 1 186 ? 1.191 23.617 19.969 1.00 58.78 186 ASP A O 1
ATOM 1480 N N . ASP A 1 187 ? 3.285 23.668 19.124 1.00 60.16 187 ASP A N 1
ATOM 1481 C CA . ASP A 1 187 ? 3.212 24.987 18.493 1.00 60.16 187 ASP A CA 1
ATOM 1482 C C . ASP A 1 187 ? 3.129 24.787 16.976 1.00 60.16 187 ASP A C 1
ATOM 1484 O O . ASP A 1 187 ? 4.152 24.676 16.288 1.00 60.16 187 ASP A O 1
ATOM 1488 N N . ASP A 1 188 ? 1.893 24.796 16.463 1.00 58.28 188 ASP A N 1
ATOM 1489 C CA . ASP A 1 188 ? 1.512 24.589 15.056 1.00 58.28 188 ASP A CA 1
ATOM 1490 C C . ASP A 1 188 ? 2.374 25.367 14.030 1.00 58.28 188 ASP A C 1
ATOM 1492 O O . ASP A 1 188 ? 2.415 25.020 12.845 1.00 58.28 188 ASP A O 1
ATOM 1496 N N . LYS A 1 189 ? 3.037 26.467 14.424 1.00 59.00 189 LYS A N 1
ATOM 1497 C CA . LYS A 1 189 ? 3.889 27.269 13.523 1.00 59.00 189 LYS A CA 1
ATOM 1498 C C . LYS A 1 189 ? 5.300 26.716 13.344 1.00 59.00 189 LYS A C 1
ATOM 1500 O O . LYS A 1 189 ? 5.943 27.037 12.338 1.00 59.00 189 LYS A O 1
ATOM 1505 N N . THR A 1 190 ? 5.799 25.953 14.308 1.00 65.94 190 THR A N 1
ATOM 1506 C CA . THR A 1 190 ? 7.162 25.404 14.302 1.00 65.94 190 THR A CA 1
ATOM 1507 C C . THR A 1 190 ? 7.170 24.024 13.653 1.00 65.94 190 THR A C 1
ATOM 1509 O O . THR A 1 190 ? 8.014 23.764 12.795 1.00 65.94 190 THR A O 1
ATOM 1512 N N . SER A 1 191 ? 6.147 23.207 13.924 1.00 69.56 191 SER A N 1
ATOM 1513 C CA . SER A 1 191 ? 6.036 21.828 13.432 1.00 69.56 191 SER A CA 1
ATOM 1514 C C . SER A 1 191 ? 6.091 21.712 11.903 1.00 69.56 191 SER A C 1
ATOM 1516 O O . SER A 1 191 ? 6.789 20.847 11.369 1.00 69.56 191 SER A O 1
ATOM 1518 N N . ILE A 1 192 ? 5.465 22.635 11.162 1.00 74.88 192 ILE A N 1
ATOM 1519 C CA . ILE A 1 192 ? 5.509 22.608 9.691 1.00 74.88 192 ILE A CA 1
ATOM 1520 C C . ILE A 1 192 ? 6.878 22.974 9.106 1.00 74.88 192 ILE A C 1
ATOM 1522 O O . ILE A 1 192 ? 7.285 22.420 8.082 1.00 74.88 192 ILE A O 1
ATOM 1526 N N . LYS A 1 193 ? 7.608 23.898 9.741 1.00 77.38 193 LYS A N 1
ATOM 1527 C CA . LYS A 1 193 ? 8.965 24.258 9.307 1.00 77.38 193 LYS A CA 1
ATOM 1528 C C . LYS A 1 193 ? 9.916 23.105 9.565 1.00 77.38 193 LYS A C 1
ATOM 1530 O O . LYS A 1 193 ? 10.690 22.753 8.682 1.00 77.38 193 LYS A O 1
ATOM 1535 N N . ASP A 1 194 ? 9.773 22.476 10.721 1.00 77.19 194 ASP A N 1
ATOM 1536 C CA . ASP A 1 194 ? 10.552 21.315 11.119 1.00 77.19 194 ASP A CA 1
ATOM 1537 C C . ASP A 1 194 ? 10.265 20.104 10.219 1.00 77.19 194 ASP A C 1
ATOM 1539 O O . ASP A 1 194 ? 11.169 19.311 9.942 1.00 77.19 194 ASP A O 1
ATOM 1543 N N . LEU A 1 195 ? 9.024 19.945 9.744 1.00 76.62 195 LEU A N 1
ATOM 1544 C CA . LEU A 1 195 ? 8.665 18.956 8.727 1.00 76.62 195 LEU A CA 1
ATOM 1545 C C . LEU A 1 195 ? 9.307 19.286 7.378 1.00 76.62 195 LEU A C 1
ATOM 1547 O O . LEU A 1 195 ? 9.876 18.400 6.745 1.00 76.62 195 LEU A O 1
ATOM 1551 N N . ALA A 1 196 ? 9.240 20.541 6.933 1.00 80.56 196 ALA A N 1
ATOM 1552 C CA . ALA A 1 196 ? 9.836 20.960 5.670 1.00 80.56 196 ALA A CA 1
ATOM 1553 C C . ALA A 1 196 ? 11.366 20.813 5.679 1.00 80.56 196 ALA A C 1
ATOM 1555 O O . ALA A 1 196 ? 11.939 20.347 4.698 1.00 80.56 196 ALA A O 1
ATOM 1556 N N . GLU A 1 197 ? 12.030 21.157 6.783 1.00 83.38 197 GLU A N 1
ATOM 1557 C CA . GLU A 1 197 ? 13.472 20.970 6.963 1.00 83.38 197 GLU A CA 1
ATOM 1558 C C . GLU A 1 197 ? 13.845 19.487 6.992 1.00 83.38 197 GLU A C 1
ATOM 1560 O O . GLU A 1 197 ? 14.712 19.075 6.224 1.00 83.38 197 GLU A O 1
ATOM 1565 N N . TYR A 1 198 ? 13.101 18.661 7.739 1.00 78.94 198 TYR A N 1
ATOM 1566 C CA . TYR A 1 198 ? 13.258 17.204 7.690 1.00 78.94 198 TYR A CA 1
ATOM 1567 C C . TYR A 1 198 ? 13.139 16.673 6.259 1.00 78.94 198 TYR A C 1
ATOM 1569 O O . TYR A 1 198 ? 13.936 15.834 5.850 1.00 78.94 198 TYR A O 1
ATOM 1577 N N . CYS A 1 199 ? 12.168 17.175 5.487 1.00 78.06 199 CYS A N 1
ATOM 1578 C CA . CYS A 1 199 ? 11.968 16.791 4.093 1.00 78.06 199 CYS A CA 1
ATOM 1579 C C . CYS A 1 199 ? 13.132 17.225 3.189 1.00 78.06 199 CYS A C 1
ATOM 1581 O O . CYS A 1 199 ? 13.487 16.484 2.278 1.00 78.06 199 CYS A O 1
ATOM 1583 N N . ARG A 1 200 ? 13.752 18.386 3.436 1.00 82.56 200 ARG A N 1
ATOM 1584 C CA . ARG A 1 200 ? 14.920 18.862 2.667 1.00 82.56 200 ARG A CA 1
ATOM 1585 C C . ARG A 1 200 ? 16.170 18.032 2.900 1.00 82.56 200 ARG A C 1
ATOM 1587 O O . ARG A 1 200 ? 16.996 17.928 2.001 1.00 82.56 200 ARG A O 1
ATOM 1594 N N . GLU A 1 201 ? 16.313 17.450 4.086 1.00 80.56 201 GLU A N 1
ATOM 1595 C CA . GLU A 1 201 ? 17.393 16.503 4.378 1.00 80.56 201 GLU A CA 1
ATOM 1596 C C . GLU A 1 201 ? 17.230 15.170 3.629 1.00 80.56 201 GLU A C 1
ATOM 1598 O O . GLU A 1 201 ? 18.137 14.339 3.642 1.00 80.56 201 GLU A O 1
ATOM 1603 N N . GLN A 1 202 ? 16.085 14.946 2.976 1.00 72.69 202 GLN A N 1
ATOM 1604 C CA . GLN A 1 202 ? 15.835 13.757 2.172 1.00 72.69 202 GLN A CA 1
ATOM 1605 C C . GLN A 1 202 ? 16.204 14.054 0.718 1.00 72.69 202 GLN A C 1
ATOM 1607 O O . GLN A 1 202 ? 15.511 14.809 0.039 1.00 72.69 202 GLN A O 1
ATOM 1612 N N . ASP A 1 203 ? 17.254 13.397 0.218 1.00 62.88 203 ASP A N 1
ATOM 1613 C CA . ASP A 1 203 ? 17.772 13.576 -1.152 1.00 62.88 203 ASP A CA 1
ATOM 1614 C C . ASP A 1 203 ? 16.720 13.358 -2.252 1.00 62.88 203 ASP A C 1
ATOM 1616 O O . ASP A 1 203 ? 16.883 13.793 -3.393 1.00 62.88 203 ASP A O 1
ATOM 1620 N N . ASP A 1 204 ? 15.651 12.641 -1.920 1.00 68.06 204 ASP A N 1
ATOM 1621 C CA . ASP A 1 204 ? 14.705 12.135 -2.890 1.00 68.06 204 ASP A CA 1
ATOM 1622 C C . ASP A 1 204 ? 13.431 13.023 -3.009 1.00 68.06 204 ASP A C 1
ATOM 1624 O O . ASP A 1 204 ? 12.674 12.867 -3.966 1.00 68.06 204 ASP A O 1
ATOM 1628 N N . ILE A 1 205 ? 13.155 13.975 -2.099 1.00 71.75 205 ILE A N 1
ATOM 1629 C CA . ILE A 1 205 ? 11.932 14.811 -2.191 1.00 71.75 205 ILE A CA 1
ATOM 1630 C C . ILE A 1 205 ? 12.142 15.984 -3.151 1.00 71.75 205 ILE A C 1
ATOM 1632 O O . ILE A 1 205 ? 13.042 16.797 -2.938 1.00 71.75 205 ILE A O 1
ATOM 1636 N N . PRO A 1 206 ? 11.278 16.157 -4.169 1.00 74.38 206 PRO A N 1
ATOM 1637 C CA . PRO A 1 206 ? 11.348 17.329 -5.028 1.00 74.38 206 PRO A CA 1
ATOM 1638 C C . PRO A 1 206 ? 11.112 18.632 -4.243 1.00 74.38 206 PRO A C 1
ATOM 1640 O O . PRO A 1 206 ? 10.098 18.800 -3.563 1.00 74.38 206 PRO A O 1
ATOM 1643 N N . GLU A 1 207 ? 12.037 19.587 -4.371 1.00 82.00 207 GLU A N 1
ATOM 1644 C CA . GLU A 1 207 ? 11.999 20.887 -3.676 1.00 82.00 207 GLU A CA 1
ATOM 1645 C C . GLU A 1 207 ? 10.710 21.688 -3.955 1.00 82.00 207 GLU A C 1
ATOM 1647 O O . GLU A 1 207 ? 10.279 22.502 -3.139 1.00 82.00 207 GLU A O 1
ATOM 1652 N N . ASP A 1 208 ? 10.073 21.485 -5.108 1.00 81.94 208 ASP A N 1
ATOM 1653 C CA . ASP A 1 208 ? 8.778 22.080 -5.441 1.00 81.94 208 ASP A CA 1
ATOM 1654 C C . ASP A 1 208 ? 7.636 21.536 -4.571 1.00 81.94 208 ASP A C 1
ATOM 1656 O O . ASP A 1 208 ? 6.797 22.328 -4.139 1.00 81.94 208 ASP A O 1
ATOM 1660 N N . GLN A 1 209 ? 7.644 20.241 -4.234 1.00 80.19 209 GLN A N 1
ATOM 1661 C CA . GLN A 1 209 ? 6.664 19.652 -3.313 1.00 80.19 209 GLN A CA 1
ATOM 1662 C C . GLN A 1 209 ? 6.870 20.162 -1.880 1.00 80.19 209 GLN A C 1
ATOM 1664 O O . GLN A 1 209 ? 5.900 20.487 -1.196 1.00 80.19 209 GLN A O 1
ATOM 1669 N N . ILE A 1 210 ? 8.124 20.324 -1.442 1.00 85.12 210 ILE A N 1
ATOM 1670 C CA . ILE A 1 210 ? 8.441 20.918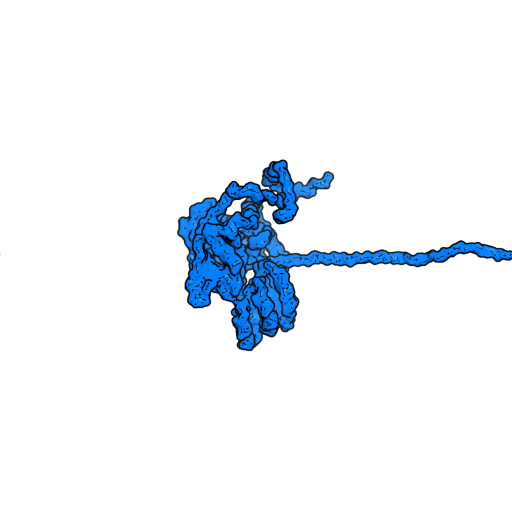 -0.130 1.00 85.12 210 ILE A CA 1
ATOM 1671 C C . ILE A 1 210 ? 7.927 22.361 -0.064 1.00 85.12 210 ILE A C 1
ATOM 1673 O O . ILE A 1 210 ? 7.215 22.738 0.866 1.00 85.12 210 ILE A O 1
ATOM 1677 N N . LYS A 1 211 ? 8.220 23.164 -1.094 1.00 86.31 211 LYS A N 1
ATOM 1678 C CA . LYS A 1 211 ? 7.745 24.554 -1.190 1.00 86.31 211 LYS A CA 1
ATOM 1679 C C . LYS A 1 211 ? 6.228 24.660 -1.246 1.00 86.31 211 LYS A C 1
ATOM 1681 O O . LYS A 1 211 ? 5.684 25.662 -0.782 1.00 86.31 211 LYS A O 1
ATOM 1686 N N . GLN A 1 212 ? 5.550 23.686 -1.849 1.00 85.50 212 GLN A N 1
ATOM 1687 C CA . GLN A 1 212 ? 4.094 23.646 -1.861 1.00 85.50 212 GLN A CA 1
ATOM 1688 C C . GLN A 1 212 ? 3.559 23.508 -0.435 1.00 85.50 212 GLN A C 1
ATOM 1690 O O . GLN A 1 212 ? 2.744 24.330 -0.018 1.00 85.50 212 GLN A O 1
ATOM 1695 N N . ILE A 1 213 ? 4.076 22.542 0.328 1.00 83.31 213 ILE A N 1
ATOM 1696 C CA . ILE A 1 213 ? 3.686 22.324 1.724 1.00 83.31 213 ILE A CA 1
ATOM 1697 C C . ILE A 1 213 ? 3.931 23.593 2.546 1.00 83.31 213 ILE A C 1
ATOM 1699 O O . ILE A 1 213 ? 2.997 24.118 3.137 1.00 83.31 213 ILE A O 1
ATOM 1703 N N . GLU A 1 214 ? 5.126 24.183 2.504 1.00 85.44 214 GLU A N 1
ATOM 1704 C CA . GLU A 1 214 ? 5.424 25.401 3.279 1.00 85.44 214 GLU A CA 1
ATOM 1705 C C . GLU A 1 214 ? 4.474 26.574 2.996 1.00 85.44 214 GLU A C 1
ATOM 1707 O O . GLU A 1 214 ? 4.179 27.379 3.880 1.00 85.44 214 GLU A O 1
ATOM 1712 N N . ARG A 1 215 ? 4.007 26.707 1.751 1.00 86.12 215 ARG A N 1
ATOM 1713 C CA . ARG A 1 215 ? 3.141 27.819 1.329 1.00 86.12 215 ARG A CA 1
ATOM 1714 C C . ARG A 1 215 ? 1.666 27.560 1.577 1.00 86.12 215 ARG A C 1
ATOM 1716 O O . ARG A 1 215 ? 0.893 28.513 1.715 1.00 86.12 215 ARG A O 1
ATOM 1723 N N . GLU A 1 216 ? 1.255 26.303 1.507 1.00 87.25 216 GLU A N 1
ATOM 1724 C CA . GLU A 1 216 ? -0.151 25.925 1.425 1.00 87.25 216 GLU A CA 1
ATOM 1725 C C . GLU A 1 216 ? -0.625 25.141 2.641 1.00 87.25 216 GLU A C 1
ATOM 1727 O O . GLU A 1 216 ? -1.834 25.007 2.789 1.00 87.25 216 GLU A O 1
ATOM 1732 N N . TYR A 1 217 ? 0.270 24.684 3.529 1.00 82.81 217 TYR A N 1
ATOM 1733 C CA . TYR A 1 217 ? -0.087 23.784 4.627 1.00 82.81 217 TYR A CA 1
ATOM 1734 C C . TYR A 1 217 ? -1.276 24.298 5.436 1.00 82.81 217 TYR A C 1
ATOM 1736 O O . TYR A 1 217 ? -2.313 23.647 5.487 1.00 82.81 217 TYR A O 1
ATOM 1744 N N . HIS A 1 218 ? -1.176 25.532 5.936 1.00 82.12 218 HIS A N 1
ATOM 1745 C CA . HIS A 1 218 ? -2.211 26.180 6.748 1.00 82.12 218 HIS A CA 1
ATOM 1746 C C . HIS A 1 218 ? -3.486 26.575 5.982 1.00 82.12 218 HIS A C 1
ATOM 1748 O O . HIS A 1 218 ? -4.416 27.109 6.581 1.00 82.12 218 HIS A O 1
ATOM 1754 N N . LYS A 1 219 ? -3.539 26.379 4.659 1.00 86.44 219 LYS A N 1
ATOM 1755 C CA . LYS A 1 219 ? -4.761 26.603 3.867 1.00 86.44 219 LYS A CA 1
ATOM 1756 C C . LYS A 1 219 ? -5.695 25.394 3.898 1.00 86.44 219 LYS A C 1
ATOM 1758 O O . LYS A 1 219 ? -6.833 25.506 3.446 1.00 86.44 219 LYS A O 1
ATOM 1763 N N . HIS A 1 220 ? -5.214 24.261 4.400 1.00 84.38 220 HIS A N 1
ATOM 1764 C CA . HIS A 1 220 ? -5.921 22.993 4.436 1.00 84.38 220 HIS A CA 1
ATOM 1765 C C . HIS A 1 220 ? -5.791 22.350 5.820 1.00 84.38 220 HIS A C 1
ATOM 1767 O O . HIS A 1 220 ? -4.887 22.682 6.585 1.00 84.38 220 HIS A O 1
ATOM 1773 N N . THR A 1 221 ? -6.700 21.434 6.153 1.00 78.69 221 THR A N 1
ATOM 1774 C CA . THR A 1 221 ? -6.602 20.664 7.399 1.00 78.69 221 THR A CA 1
ATOM 1775 C C . THR A 1 221 ? -5.512 19.592 7.276 1.00 78.69 221 THR A C 1
ATOM 1777 O O . THR A 1 221 ? -5.163 19.184 6.162 1.00 78.69 221 THR A O 1
ATOM 1780 N N . PRO A 1 222 ? -4.979 19.066 8.391 1.00 78.38 222 PRO A N 1
ATOM 1781 C CA . PRO A 1 222 ? -4.028 17.959 8.332 1.00 78.38 222 PRO A CA 1
ATOM 1782 C C . PRO A 1 222 ? -4.606 16.708 7.633 1.00 78.38 222 PRO A C 1
ATOM 1784 O O . PRO A 1 222 ? -3.903 16.033 6.880 1.00 78.38 222 PRO A O 1
ATOM 1787 N N . ILE A 1 223 ? -5.910 16.437 7.794 1.00 80.44 223 ILE A N 1
ATOM 1788 C CA . ILE A 1 223 ? -6.617 15.339 7.103 1.00 80.44 223 ILE A CA 1
ATOM 1789 C C . ILE A 1 223 ? -6.602 15.531 5.580 1.00 80.44 223 ILE A C 1
ATOM 1791 O O . ILE A 1 223 ? -6.416 14.565 4.833 1.00 80.44 223 ILE A O 1
ATOM 1795 N N . TRP A 1 224 ? -6.748 16.767 5.099 1.00 86.44 224 TRP A N 1
ATOM 1796 C CA . TRP A 1 224 ? -6.637 17.069 3.674 1.00 86.44 224 TRP A CA 1
ATOM 1797 C C . TRP A 1 224 ? -5.263 16.664 3.132 1.00 86.44 224 TRP A C 1
ATOM 1799 O O . TRP A 1 224 ? -5.178 15.970 2.124 1.00 86.44 224 TRP A O 1
ATOM 1809 N N . TRP A 1 225 ? -4.185 17.019 3.836 1.00 83.44 225 TRP A N 1
ATOM 1810 C CA . TRP A 1 225 ? -2.817 16.660 3.443 1.00 83.44 225 TRP A CA 1
ATOM 1811 C C . TRP A 1 225 ? -2.551 15.160 3.499 1.00 83.44 225 TRP A C 1
ATOM 1813 O O . TRP A 1 225 ? -1.841 14.632 2.643 1.00 83.44 225 TRP A O 1
ATOM 1823 N N . TYR A 1 226 ? -3.143 14.471 4.476 1.00 82.44 226 TYR A N 1
ATOM 1824 C CA . TYR A 1 226 ? -3.073 13.017 4.567 1.00 82.44 226 TYR A CA 1
ATOM 1825 C C . TYR A 1 226 ? -3.778 12.321 3.398 1.00 82.44 226 TYR A C 1
ATOM 1827 O O . TYR A 1 226 ? -3.301 11.297 2.924 1.00 82.44 226 TYR A O 1
ATOM 1835 N N . THR A 1 227 ? -4.905 12.857 2.932 1.00 82.75 227 THR A N 1
ATOM 1836 C CA . THR A 1 227 ? -5.706 12.255 1.849 1.00 82.75 227 THR A CA 1
ATOM 1837 C C . THR A 1 227 ? -5.291 12.722 0.452 1.00 82.75 227 THR A C 1
ATOM 1839 O O . THR A 1 227 ? -5.618 12.065 -0.535 1.00 82.75 227 THR A O 1
ATOM 1842 N N . ALA A 1 228 ? -4.547 13.825 0.349 1.00 83.81 228 ALA A N 1
ATOM 1843 C CA . ALA A 1 228 ? -4.046 14.355 -0.912 1.00 83.81 228 ALA A CA 1
ATOM 1844 C C . ALA A 1 228 ? -3.010 13.437 -1.570 1.00 83.81 228 ALA A C 1
ATOM 1846 O O . ALA A 1 228 ? -2.237 12.750 -0.898 1.00 83.81 228 ALA A O 1
ATOM 1847 N N . GLU A 1 229 ? -2.933 13.489 -2.903 1.00 76.56 229 GLU A N 1
ATOM 1848 C CA . GLU A 1 229 ? -1.922 12.790 -3.708 1.00 76.56 229 GLU A CA 1
ATOM 1849 C C . GLU A 1 229 ? -0.529 13.432 -3.574 1.00 76.56 229 GLU A C 1
ATOM 1851 O O . GLU A 1 229 ? 0.089 13.875 -4.537 1.00 76.56 229 GLU A O 1
ATOM 1856 N N . THR A 1 230 ? -0.021 13.490 -2.347 1.00 79.19 230 THR A N 1
ATOM 1857 C CA . THR A 1 230 ? 1.302 14.009 -2.001 1.00 79.19 230 THR A CA 1
ATOM 1858 C C . THR A 1 230 ? 2.141 12.911 -1.355 1.00 79.19 230 THR A C 1
ATOM 1860 O O . THR A 1 230 ? 1.654 11.825 -1.021 1.00 79.19 230 THR A O 1
ATOM 1863 N N . PHE A 1 231 ? 3.427 13.185 -1.138 1.00 78.81 231 PHE A N 1
ATOM 1864 C CA . PHE A 1 231 ? 4.296 12.248 -0.434 1.00 78.81 231 PHE A CA 1
ATOM 1865 C C . PHE A 1 231 ? 3.913 12.066 1.050 1.00 78.81 231 PHE A C 1
ATOM 1867 O O . PHE A 1 231 ? 4.280 11.042 1.626 1.00 78.81 231 PHE A O 1
ATOM 1874 N N . ILE A 1 232 ? 3.136 12.984 1.651 1.00 81.31 232 ILE A N 1
ATOM 1875 C CA . ILE A 1 232 ? 2.779 12.981 3.084 1.00 81.31 232 ILE A CA 1
ATOM 1876 C C . ILE A 1 232 ? 2.092 11.678 3.490 1.00 81.31 232 ILE A C 1
ATOM 1878 O O . ILE A 1 232 ? 2.503 11.061 4.472 1.00 81.31 232 ILE A O 1
ATOM 1882 N N . TYR A 1 233 ? 1.107 11.209 2.714 1.00 81.56 233 TYR A N 1
ATOM 1883 C CA . TYR A 1 233 ? 0.435 9.933 2.981 1.00 81.56 233 TYR A CA 1
ATOM 1884 C C . TYR A 1 233 ? 1.438 8.778 3.091 1.00 81.56 233 TYR A C 1
ATOM 1886 O O . TYR A 1 233 ? 1.398 7.986 4.037 1.00 81.56 233 TYR A O 1
ATOM 1894 N N . SER A 1 234 ? 2.353 8.680 2.120 1.00 79.25 234 SER A N 1
ATOM 1895 C CA . SER A 1 234 ? 3.345 7.604 2.074 1.00 79.25 234 SER A CA 1
ATOM 1896 C C . SER A 1 234 ? 4.374 7.727 3.199 1.00 79.25 234 SER A C 1
ATOM 1898 O O . SER A 1 234 ? 4.671 6.726 3.852 1.00 79.25 234 SER A O 1
ATOM 1900 N N . THR A 1 235 ? 4.839 8.946 3.487 1.00 80.00 235 THR A N 1
ATOM 1901 C CA . THR A 1 235 ? 5.820 9.236 4.538 1.00 80.00 235 THR A CA 1
ATOM 1902 C C . THR A 1 235 ? 5.260 8.942 5.916 1.00 80.00 235 THR A C 1
ATOM 1904 O O . THR A 1 235 ? 5.896 8.225 6.684 1.00 80.00 235 THR A O 1
ATOM 1907 N N . LEU A 1 236 ? 4.043 9.400 6.217 1.00 80.38 236 LEU A N 1
ATOM 1908 C CA . LEU A 1 236 ? 3.427 9.156 7.516 1.00 80.38 236 LEU A CA 1
ATOM 1909 C C . LEU A 1 236 ? 3.122 7.675 7.724 1.00 80.38 236 LEU A C 1
ATOM 1911 O O . LEU A 1 236 ? 3.440 7.116 8.772 1.00 80.38 236 LEU A O 1
ATOM 1915 N N . ASN A 1 237 ? 2.540 7.007 6.724 1.00 80.06 237 ASN A N 1
ATOM 1916 C CA . ASN A 1 237 ? 2.242 5.585 6.858 1.00 80.06 237 ASN A CA 1
ATOM 1917 C C . ASN A 1 237 ? 3.510 4.737 6.973 1.00 80.06 237 ASN A C 1
ATOM 1919 O O . ASN A 1 237 ? 3.515 3.751 7.714 1.00 80.06 237 ASN A O 1
ATOM 1923 N N . ARG A 1 238 ? 4.593 5.132 6.297 1.00 82.38 238 ARG A N 1
ATOM 1924 C CA . ARG A 1 238 ? 5.902 4.520 6.504 1.00 82.38 238 ARG A CA 1
ATOM 1925 C C . ARG A 1 238 ? 6.399 4.768 7.922 1.00 82.38 238 ARG A C 1
ATOM 1927 O O . ARG A 1 238 ? 6.788 3.804 8.574 1.00 82.38 238 ARG A O 1
ATOM 1934 N N . GLY A 1 239 ? 6.373 6.017 8.387 1.00 78.06 239 GLY A N 1
ATOM 1935 C CA . GLY A 1 239 ? 6.812 6.411 9.724 1.00 78.06 239 GLY A CA 1
ATOM 1936 C C . GLY A 1 239 ? 6.106 5.605 10.809 1.00 78.06 239 GLY A C 1
ATOM 1937 O O . GLY A 1 239 ? 6.768 4.981 11.628 1.00 78.06 239 GLY A O 1
ATOM 1938 N N . LEU A 1 240 ? 4.781 5.478 10.725 1.00 77.31 240 LEU A N 1
ATOM 1939 C CA . LEU A 1 240 ? 3.988 4.628 11.619 1.00 77.31 240 LEU A CA 1
ATOM 1940 C C . LEU A 1 240 ? 4.378 3.142 11.524 1.00 77.31 240 LEU A C 1
ATOM 1942 O O . LEU A 1 240 ? 4.504 2.472 12.544 1.00 77.31 240 LEU A O 1
ATOM 1946 N N . ARG A 1 241 ? 4.630 2.622 10.315 1.00 80.75 241 ARG A N 1
ATOM 1947 C CA . ARG A 1 241 ? 5.012 1.215 10.096 1.00 80.75 241 ARG A CA 1
ATOM 1948 C C . ARG A 1 241 ? 6.392 0.874 10.661 1.00 80.75 241 ARG A C 1
ATOM 1950 O O . ARG A 1 241 ? 6.583 -0.235 11.151 1.00 80.75 241 ARG A O 1
ATOM 1957 N N . VAL A 1 242 ? 7.366 1.778 10.535 1.00 76.19 242 VAL A N 1
ATOM 1958 C CA . VAL A 1 242 ? 8.746 1.560 11.012 1.00 76.19 242 VAL A CA 1
ATOM 1959 C C . VAL A 1 242 ? 9.027 2.202 12.373 1.00 76.19 242 VAL A C 1
ATOM 1961 O O . VAL A 1 242 ? 10.157 2.100 12.844 1.00 76.19 242 VAL A O 1
ATOM 1964 N N . MET A 1 243 ? 8.013 2.820 12.987 1.00 71.25 243 MET A N 1
ATOM 1965 C CA . MET A 1 243 ? 8.090 3.591 14.233 1.00 71.25 243 MET A CA 1
ATOM 1966 C C . MET A 1 243 ? 9.144 4.705 14.192 1.00 71.25 243 MET A C 1
ATOM 1968 O O . MET A 1 243 ? 9.940 4.869 15.114 1.00 71.25 243 MET A O 1
ATOM 1972 N N . ASP A 1 244 ? 9.169 5.459 13.096 1.00 72.00 244 ASP A N 1
ATOM 1973 C CA . ASP A 1 244 ? 10.022 6.636 12.965 1.00 72.00 244 ASP A CA 1
ATOM 1974 C C . ASP A 1 244 ? 9.413 7.795 13.765 1.00 72.00 244 ASP A C 1
ATOM 1976 O O . ASP A 1 244 ? 8.509 8.488 13.292 1.00 72.00 244 ASP A O 1
ATOM 1980 N N . VAL A 1 245 ? 9.869 7.954 15.010 1.00 68.75 245 VAL A N 1
ATOM 1981 C CA . VAL A 1 245 ? 9.349 8.959 15.950 1.00 68.75 245 VAL A CA 1
ATOM 1982 C C . VAL A 1 245 ? 9.487 10.373 15.384 1.00 68.75 245 VAL A C 1
ATOM 1984 O O . VAL A 1 245 ? 8.562 11.163 15.551 1.00 68.75 245 VAL A O 1
ATOM 1987 N N . ASP A 1 246 ? 10.561 10.666 14.638 1.00 66.75 246 ASP A N 1
ATOM 1988 C CA . ASP A 1 246 ? 10.777 11.981 14.021 1.00 66.75 246 ASP A CA 1
ATOM 1989 C C . ASP A 1 246 ? 9.640 12.318 13.043 1.00 66.75 246 ASP A C 1
ATOM 1991 O O . ASP A 1 246 ? 9.139 13.440 13.029 1.00 66.75 246 ASP A O 1
ATOM 1995 N N . ILE A 1 247 ? 9.201 11.341 12.238 1.00 69.12 247 ILE A N 1
ATOM 1996 C CA . ILE A 1 247 ? 8.093 11.515 11.284 1.00 69.12 247 ILE A CA 1
ATOM 1997 C C . ILE A 1 247 ? 6.755 11.646 12.016 1.00 69.12 247 ILE A C 1
ATOM 1999 O O . ILE A 1 247 ? 5.928 12.475 11.641 1.00 69.12 247 ILE A O 1
ATOM 2003 N N . ILE A 1 248 ? 6.527 10.809 13.032 1.00 68.69 248 ILE A N 1
ATOM 2004 C CA . ILE A 1 248 ? 5.247 10.747 13.748 1.00 68.69 248 ILE A CA 1
ATOM 2005 C C . ILE A 1 248 ? 5.023 12.028 14.564 1.00 68.69 248 ILE A C 1
ATOM 2007 O O . ILE A 1 248 ? 3.914 12.553 14.552 1.00 68.69 248 ILE A O 1
ATOM 2011 N N . MET A 1 249 ? 6.063 12.558 15.217 1.00 63.25 249 MET A N 1
ATOM 2012 C CA . MET A 1 249 ? 5.987 13.806 15.989 1.00 63.25 249 MET A CA 1
ATOM 2013 C C . MET A 1 249 ? 5.639 15.022 15.128 1.00 63.25 249 MET A C 1
ATOM 2015 O O . MET A 1 249 ? 4.947 15.919 15.585 1.00 63.25 249 MET A O 1
ATOM 2019 N N . LYS A 1 250 ? 6.115 15.068 13.880 1.00 64.25 250 LYS A N 1
ATOM 2020 C CA . LYS A 1 250 ? 5.987 16.253 13.015 1.00 64.25 250 LYS A CA 1
ATOM 2021 C C . LYS A 1 250 ? 4.633 16.363 12.297 1.00 64.25 250 LYS A C 1
ATOM 2023 O O . LYS A 1 250 ? 4.397 17.354 11.611 1.00 64.25 250 LYS A O 1
ATOM 2028 N N . LEU A 1 251 ? 3.762 15.354 12.388 1.00 58.41 251 LEU A N 1
ATOM 2029 C CA . LEU A 1 251 ? 2.488 15.282 11.662 1.00 58.41 251 LEU A CA 1
ATOM 2030 C C . LEU A 1 251 ? 1.331 14.966 12.623 1.00 58.41 251 LEU A C 1
ATOM 2032 O O . LEU A 1 251 ? 0.836 13.839 12.688 1.00 58.41 251 LEU A O 1
ATOM 2036 N N . GLU A 1 252 ? 0.871 15.976 13.363 1.00 57.00 252 GLU A N 1
ATOM 2037 C CA . GLU A 1 252 ? -0.305 15.860 14.229 1.00 57.00 252 GLU A CA 1
ATOM 2038 C C . GLU A 1 252 ? -1.612 15.792 13.412 1.00 57.00 252 GLU A C 1
ATOM 2040 O O . GLU A 1 252 ? -2.193 16.803 13.026 1.00 57.00 252 GLU A O 1
ATOM 2045 N N . LEU A 1 253 ? -2.122 14.581 13.158 1.00 55.16 253 LEU A N 1
ATOM 2046 C CA . LEU A 1 253 ? -3.430 14.376 12.504 1.00 55.16 253 LEU A CA 1
ATOM 2047 C C . LEU A 1 253 ? -4.615 14.252 13.486 1.00 55.16 253 LEU A C 1
ATOM 2049 O O . LEU A 1 253 ? -5.740 14.003 13.062 1.00 55.16 253 LEU A O 1
ATOM 2053 N N . ASN A 1 254 ? -4.397 14.378 14.798 1.00 52.47 254 ASN A N 1
ATOM 2054 C CA . ASN A 1 254 ? -5.321 13.832 15.805 1.00 52.47 254 ASN A CA 1
ATOM 2055 C C . ASN A 1 254 ? -6.342 14.816 16.412 1.00 52.47 254 ASN A C 1
ATOM 2057 O O . ASN A 1 254 ? -7.025 14.442 17.365 1.00 52.47 254 ASN A O 1
ATOM 2061 N N . ARG A 1 255 ? -6.485 16.049 15.906 1.00 50.91 255 ARG A N 1
ATOM 2062 C CA . ARG A 1 255 ? -7.315 17.073 16.583 1.00 50.91 255 ARG A CA 1
ATOM 2063 C C . ARG A 1 255 ? -8.763 17.216 16.101 1.00 50.91 255 ARG A C 1
ATOM 2065 O O . ARG A 1 255 ? -9.548 17.858 16.792 1.00 50.91 255 ARG A O 1
ATOM 2072 N N . GLU A 1 256 ? -9.168 16.590 14.998 1.00 50.00 256 GLU A N 1
ATOM 2073 C CA . GLU A 1 256 ? -10.547 16.712 14.495 1.00 50.00 256 GLU A CA 1
ATOM 2074 C C . GLU A 1 256 ? -11.377 15.465 14.847 1.00 50.00 256 GLU A C 1
ATOM 2076 O O . GLU A 1 256 ? -11.298 14.422 14.199 1.00 50.00 256 GLU A O 1
ATOM 2081 N N . GLN A 1 257 ? -12.156 15.568 15.930 1.00 51.53 257 GLN A N 1
ATOM 2082 C CA . GLN A 1 257 ? -13.140 14.564 16.339 1.00 51.53 257 GLN A CA 1
ATOM 2083 C C . GLN A 1 257 ? -14.528 14.963 15.830 1.00 51.53 257 GLN A C 1
ATOM 2085 O O . GLN A 1 257 ? -15.177 15.826 16.421 1.00 51.53 257 GLN A O 1
ATOM 2090 N N . GLU A 1 258 ? -15.026 14.303 14.787 1.00 51.81 258 GLU A N 1
ATOM 2091 C CA . GLU A 1 258 ? -16.434 14.417 14.402 1.00 51.81 258 GLU A CA 1
ATOM 2092 C C . GLU A 1 258 ? -17.189 13.144 14.778 1.00 51.81 258 GLU A C 1
ATOM 2094 O O . GLU A 1 258 ? -17.050 12.084 14.171 1.00 51.81 258 GLU A O 1
ATOM 2099 N N . HIS A 1 259 ? -18.021 13.256 15.813 1.00 53.66 259 HIS A N 1
ATOM 2100 C CA . HIS A 1 259 ? -18.933 12.191 16.201 1.00 53.66 259 HIS A CA 1
ATOM 2101 C C . HIS A 1 259 ? -20.107 12.168 15.218 1.00 53.66 259 HIS A C 1
ATOM 2103 O O . HIS A 1 259 ? -21.011 13.003 15.286 1.00 53.66 259 HIS A O 1
ATOM 2109 N N . GLY A 1 260 ? -20.099 11.199 14.302 1.00 53.59 260 GLY A N 1
ATOM 2110 C CA . GLY A 1 260 ? -21.248 10.915 13.446 1.00 53.59 260 GLY A CA 1
ATOM 2111 C C . GLY A 1 260 ? -22.499 10.578 14.270 1.00 53.59 260 GLY A C 1
ATOM 2112 O O . GLY A 1 260 ? -22.425 9.985 15.344 1.00 53.59 260 GLY A O 1
ATOM 2113 N N . THR A 1 261 ? -23.679 10.930 13.759 1.00 56.88 261 THR A N 1
ATOM 2114 C CA . THR A 1 261 ? -24.971 10.729 14.447 1.00 56.88 261 THR A CA 1
ATOM 2115 C C . THR A 1 261 ? -25.484 9.283 14.394 1.00 56.88 261 THR A C 1
ATOM 2117 O O . THR A 1 261 ? -26.442 8.931 15.086 1.00 56.88 261 THR A O 1
ATOM 2120 N N . GLN A 1 262 ? -24.878 8.430 13.564 1.00 70.88 262 GLN A N 1
ATOM 2121 C CA . GLN A 1 262 ? -25.352 7.075 13.306 1.00 70.88 262 GLN A CA 1
ATOM 2122 C C . GLN A 1 262 ? -24.770 6.067 14.305 1.00 70.88 262 GLN A C 1
ATOM 2124 O O . GLN A 1 262 ? -23.582 5.768 14.266 1.00 70.88 262 GLN A O 1
ATOM 2129 N N . LYS A 1 263 ? -25.641 5.464 15.124 1.00 80.38 263 LYS A N 1
ATOM 2130 C CA . LYS A 1 263 ? -25.260 4.522 16.190 1.00 80.38 263 LYS A CA 1
ATOM 2131 C C . LYS A 1 263 ? -24.545 3.250 15.704 1.00 80.38 263 LYS A C 1
ATOM 2133 O O . LYS A 1 263 ? -23.618 2.763 16.344 1.00 80.38 263 LYS A O 1
ATOM 2138 N N . HIS A 1 264 ? -24.982 2.712 14.566 1.00 88.94 264 HIS A N 1
ATOM 2139 C CA . HIS A 1 264 ? -24.382 1.529 13.952 1.00 88.94 264 HIS A CA 1
ATOM 2140 C C . HIS A 1 264 ? -24.233 1.724 12.454 1.00 88.94 264 HIS A C 1
ATOM 2142 O O . HIS A 1 264 ? -25.202 2.075 11.774 1.00 88.94 264 HIS A O 1
ATOM 2148 N N . PHE A 1 265 ? -23.047 1.443 11.932 1.00 92.31 265 PHE A N 1
ATOM 2149 C CA . PHE A 1 265 ? -22.771 1.507 10.504 1.00 92.31 265 PHE A CA 1
ATOM 2150 C C . PHE A 1 265 ? -21.756 0.441 10.091 1.00 92.31 265 PHE A C 1
ATOM 2152 O O . PHE A 1 265 ? -21.096 -0.178 10.924 1.00 92.31 265 PHE A O 1
ATOM 2159 N N . GLN A 1 266 ? -21.671 0.192 8.787 1.00 94.56 266 GLN A N 1
ATOM 2160 C CA . GLN A 1 266 ? -20.737 -0.766 8.211 1.00 94.56 266 GLN A CA 1
ATOM 2161 C C . GLN A 1 266 ? -19.789 -0.036 7.270 1.00 94.56 266 GLN A C 1
ATOM 2163 O O . GLN A 1 266 ? -20.218 0.809 6.484 1.00 94.56 266 GLN A O 1
ATOM 2168 N N . VAL A 1 267 ? -18.511 -0.387 7.351 1.00 96.25 267 VAL A N 1
ATOM 2169 C CA . VAL A 1 267 ? -17.468 0.120 6.459 1.00 96.25 267 VAL A CA 1
ATOM 2170 C C . VAL A 1 267 ? -16.663 -1.027 5.877 1.00 96.25 267 VAL A C 1
ATOM 2172 O O . VAL A 1 267 ? -16.613 -2.139 6.411 1.00 96.25 267 VAL A O 1
ATOM 2175 N N . PHE A 1 268 ? -16.032 -0.748 4.748 1.00 97.62 268 PHE A N 1
ATOM 2176 C CA . PHE A 1 268 ? -15.311 -1.715 3.950 1.00 97.62 268 PHE A CA 1
ATOM 2177 C C . PHE A 1 268 ? -13.889 -1.245 3.714 1.00 97.62 268 PHE A C 1
ATOM 2179 O O . PHE A 1 268 ? -13.617 -0.053 3.559 1.00 97.62 268 PHE A O 1
ATOM 2186 N N . ARG A 1 269 ? -12.976 -2.207 3.642 1.00 96.31 269 ARG A N 1
ATOM 2187 C CA . ARG A 1 269 ? -11.605 -1.953 3.217 1.00 96.31 269 ARG A CA 1
ATOM 2188 C C . ARG A 1 269 ? -11.093 -3.127 2.412 1.00 96.31 269 ARG A C 1
ATOM 2190 O O . ARG A 1 269 ? -11.093 -4.257 2.888 1.00 96.31 269 ARG A O 1
ATOM 2197 N N . GLY A 1 270 ? -10.638 -2.852 1.198 1.00 96.38 270 GLY A N 1
ATOM 2198 C CA . GLY A 1 270 ? -9.916 -3.829 0.397 1.00 96.38 270 GLY A CA 1
ATOM 2199 C C . GLY A 1 270 ? -8.415 -3.620 0.495 1.00 96.38 270 GLY A C 1
ATOM 2200 O O . GLY A 1 270 ? -7.960 -2.480 0.439 1.00 96.38 270 GLY A O 1
ATOM 2201 N N . GLN A 1 271 ? -7.654 -4.704 0.604 1.00 95.25 271 GLN A N 1
ATOM 2202 C CA . GLN A 1 271 ? -6.197 -4.691 0.469 1.00 95.25 271 GLN A CA 1
ATOM 2203 C C . GLN A 1 271 ? -5.662 -6.085 0.134 1.00 95.25 271 GLN A C 1
ATOM 2205 O O . GLN A 1 271 ? -6.347 -7.095 0.296 1.00 95.25 271 GLN A O 1
ATOM 2210 N N . GLY A 1 272 ? -4.415 -6.132 -0.312 1.00 95.88 272 GLY A N 1
ATOM 2211 C CA . GLY A 1 272 ? -3.602 -7.333 -0.301 1.00 95.88 272 GLY A CA 1
ATOM 2212 C C . GLY A 1 272 ? -3.080 -7.633 1.100 1.00 95.88 272 GLY A C 1
ATOM 2213 O O . GLY A 1 272 ? -2.798 -6.722 1.879 1.00 95.88 272 GLY A O 1
ATOM 2214 N N . LEU A 1 273 ? -2.940 -8.916 1.408 1.00 95.31 273 LEU A N 1
ATOM 2215 C CA . LEU A 1 273 ? -2.272 -9.397 2.612 1.00 95.31 273 LEU A CA 1
ATOM 2216 C C . LEU A 1 273 ? -1.243 -10.456 2.224 1.00 95.31 273 LEU A C 1
ATOM 2218 O O . LEU A 1 273 ? -1.518 -11.277 1.346 1.00 95.31 273 LEU A O 1
ATOM 2222 N N . SER A 1 274 ? -0.073 -10.443 2.863 1.00 93.69 274 SER A N 1
ATOM 2223 C CA . SER A 1 274 ? 0.953 -11.459 2.622 1.00 93.69 274 SER A CA 1
ATOM 2224 C C . SER A 1 274 ? 0.414 -12.860 2.936 1.00 93.69 274 SER A C 1
ATOM 2226 O O . SER A 1 274 ? -0.481 -13.032 3.771 1.00 93.69 274 SER A O 1
ATOM 2228 N N . LEU A 1 275 ? 0.957 -13.888 2.278 1.00 93.31 275 LEU A N 1
ATOM 2229 C CA . LEU A 1 275 ? 0.581 -15.277 2.574 1.00 93.31 275 LEU A CA 1
ATOM 2230 C C . LEU A 1 275 ? 0.822 -15.640 4.049 1.00 93.31 275 LEU A C 1
ATOM 2232 O O . LEU A 1 275 ? 0.038 -16.388 4.639 1.00 93.31 275 LEU A O 1
ATOM 2236 N N . GLU A 1 276 ? 1.882 -15.091 4.645 1.00 92.94 276 GLU A N 1
ATOM 2237 C CA . GLU A 1 276 ? 2.230 -15.295 6.050 1.00 92.94 276 GLU A CA 1
ATOM 2238 C C . GLU A 1 276 ? 1.195 -14.663 6.985 1.00 92.94 276 GLU A C 1
ATOM 2240 O O . GLU A 1 276 ? 0.644 -15.345 7.853 1.00 92.94 276 GLU A O 1
ATOM 2245 N N . ASP A 1 277 ? 0.877 -13.386 6.784 1.00 93.38 277 ASP A N 1
ATOM 2246 C CA . ASP A 1 277 ? -0.079 -12.670 7.630 1.00 93.38 277 ASP A CA 1
ATOM 2247 C C . ASP A 1 277 ? -1.490 -13.214 7.453 1.00 93.38 277 ASP A C 1
ATOM 2249 O O . ASP A 1 277 ? -2.244 -13.330 8.416 1.00 93.38 277 ASP A O 1
ATOM 2253 N N . PHE A 1 278 ? -1.838 -13.666 6.249 1.00 96.00 278 PHE A N 1
ATOM 2254 C CA . PHE A 1 278 ? -3.089 -14.373 6.028 1.00 96.00 278 PHE A CA 1
ATOM 2255 C C . PHE A 1 278 ? -3.156 -15.696 6.798 1.00 96.00 278 PHE A C 1
ATOM 2257 O O . PHE A 1 278 ? -4.193 -16.032 7.378 1.00 96.00 278 PHE A O 1
ATOM 2264 N N . ALA A 1 279 ? -2.056 -16.453 6.845 1.00 95.00 279 ALA A N 1
ATOM 2265 C CA . ALA A 1 279 ? -1.981 -17.672 7.642 1.00 95.00 279 ALA A CA 1
ATOM 2266 C C . ALA A 1 279 ? -2.092 -17.377 9.148 1.00 95.00 279 ALA A C 1
ATOM 2268 O O . ALA A 1 279 ? -2.790 -18.113 9.853 1.00 95.00 279 ALA A O 1
ATOM 2269 N N . LYS A 1 280 ? -1.466 -16.296 9.637 1.00 93.56 280 LYS A N 1
ATOM 2270 C CA . LYS A 1 280 ? -1.628 -15.810 11.020 1.00 93.56 280 LYS A CA 1
ATOM 2271 C C . LYS A 1 280 ? -3.084 -15.435 11.300 1.00 93.56 280 LYS A C 1
ATOM 2273 O O . LYS A 1 280 ? -3.676 -15.973 12.230 1.00 93.56 280 LYS A O 1
ATOM 2278 N N . MET A 1 281 ? -3.701 -14.626 10.441 1.00 94.69 281 MET A N 1
ATOM 2279 C CA . MET A 1 281 ? -5.097 -14.200 10.562 1.00 94.69 281 MET A CA 1
ATOM 2280 C C . MET A 1 281 ? -6.067 -15.385 10.655 1.00 94.69 281 MET A C 1
ATOM 2282 O O . MET A 1 281 ? -6.951 -15.391 11.509 1.00 94.69 281 MET A O 1
ATOM 2286 N N . LYS A 1 282 ? -5.887 -16.427 9.827 1.00 95.19 282 LYS A N 1
ATOM 2287 C CA . LYS A 1 282 ? -6.709 -17.650 9.903 1.00 95.19 282 LYS A CA 1
ATOM 2288 C C . LYS A 1 282 ? -6.589 -18.362 11.247 1.00 95.19 282 LYS A C 1
ATOM 2290 O O . LYS A 1 282 ? -7.598 -18.835 11.765 1.00 95.19 282 LYS A O 1
ATOM 2295 N N . LYS A 1 283 ? -5.373 -18.460 11.793 1.00 94.00 283 LYS A N 1
ATOM 2296 C CA . LYS A 1 283 ? -5.124 -19.069 13.111 1.00 94.00 283 LYS A CA 1
ATOM 2297 C C . LYS A 1 283 ? -5.730 -18.237 14.243 1.00 94.00 283 LYS A C 1
ATOM 2299 O O . LYS A 1 283 ? -6.153 -18.803 15.242 1.00 94.00 283 LYS A O 1
ATOM 2304 N N . THR A 1 284 ? -5.820 -16.924 14.050 1.00 90.81 284 THR A N 1
ATOM 2305 C CA . THR A 1 284 ? -6.368 -15.956 15.009 1.00 90.81 284 THR A CA 1
ATOM 2306 C C . THR A 1 284 ? -7.885 -15.750 14.869 1.00 90.81 284 THR A C 1
ATOM 2308 O O . THR A 1 284 ? -8.450 -14.846 15.477 1.00 90.81 284 THR A O 1
ATOM 2311 N N . LYS A 1 285 ? -8.602 -16.587 14.106 1.00 93.38 285 LYS A N 1
ATOM 2312 C CA . LYS A 1 285 ? -10.070 -16.504 14.019 1.00 93.38 285 LYS A CA 1
ATOM 2313 C C . LYS A 1 285 ? -10.709 -16.584 15.417 1.00 93.38 285 LYS A C 1
ATOM 2315 O O . LYS A 1 285 ? -10.400 -17.481 16.193 1.00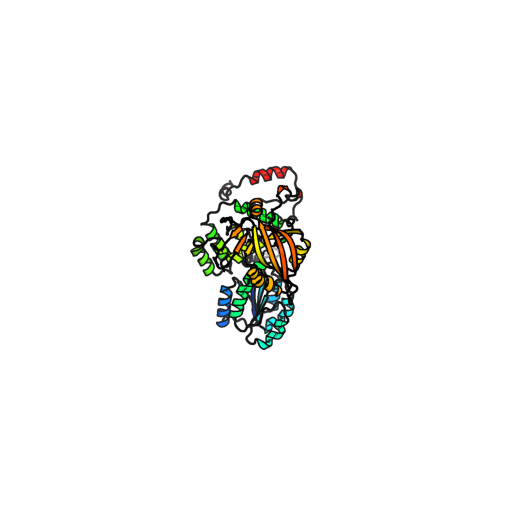 93.38 285 LYS A O 1
ATOM 2320 N N . GLY A 1 286 ? -11.619 -15.658 15.719 1.00 89.62 286 GLY A N 1
ATOM 2321 C CA . GLY A 1 286 ? -12.236 -15.467 17.038 1.00 89.62 286 GLY A CA 1
ATOM 2322 C C . GLY A 1 286 ? -11.414 -14.601 18.005 1.00 89.62 286 GLY A C 1
ATOM 2323 O O . GLY A 1 286 ? -11.969 -14.095 18.984 1.00 89.62 286 GLY A O 1
ATOM 2324 N N . GLY A 1 287 ? -10.122 -14.408 17.725 1.00 89.62 287 GLY A N 1
ATOM 2325 C CA . GLY A 1 287 ? -9.209 -13.522 18.445 1.00 89.62 287 GLY A CA 1
ATOM 2326 C C . GLY A 1 287 ? -9.264 -12.075 17.953 1.00 89.62 287 GLY A C 1
ATOM 2327 O O . GLY A 1 287 ? -10.214 -11.667 17.278 1.00 89.62 287 GLY A O 1
ATOM 2328 N N . LEU A 1 288 ? -8.240 -11.299 18.316 1.00 88.56 288 LEU A N 1
ATOM 2329 C CA . LEU A 1 288 ? -8.141 -9.870 18.009 1.00 88.56 288 LEU A CA 1
ATOM 2330 C C . LEU A 1 288 ? -7.120 -9.597 16.901 1.00 88.56 288 LEU A C 1
ATOM 2332 O O . LEU A 1 288 ? -6.147 -10.332 16.733 1.00 88.56 288 LEU A O 1
ATOM 2336 N N . MET A 1 289 ? -7.326 -8.506 16.179 1.00 90.12 289 MET A N 1
ATOM 2337 C CA . MET A 1 289 ? -6.344 -7.892 15.295 1.00 90.12 289 MET A CA 1
ATOM 2338 C C . MET A 1 289 ? -6.409 -6.373 15.410 1.00 90.12 289 MET A C 1
ATOM 2340 O O . MET A 1 289 ? -7.456 -5.830 15.759 1.00 90.12 289 MET A O 1
ATOM 2344 N N . SER A 1 290 ? -5.326 -5.687 15.076 1.00 87.75 290 SER A N 1
ATOM 2345 C CA . SER A 1 290 ? -5.284 -4.227 15.052 1.00 87.75 290 SER A CA 1
ATOM 2346 C C . SER A 1 290 ? -4.615 -3.700 13.790 1.00 87.75 290 SER A C 1
ATOM 2348 O O . SER A 1 290 ? -3.752 -4.354 13.203 1.00 87.75 290 SER A O 1
ATOM 2350 N N . PHE A 1 291 ? -5.040 -2.510 13.365 1.00 87.38 291 PHE A N 1
ATOM 2351 C CA . PHE A 1 291 ? -4.359 -1.730 12.335 1.00 87.38 291 PHE A CA 1
ATOM 2352 C C . PHE A 1 291 ? -3.493 -0.677 13.020 1.00 87.38 291 PHE A C 1
ATOM 2354 O O . PHE A 1 291 ? -4.013 0.179 13.733 1.00 87.38 291 PHE A O 1
ATOM 2361 N N . ASN A 1 292 ? -2.181 -0.727 12.804 1.00 80.88 292 ASN A N 1
ATOM 2362 C CA . ASN A 1 292 ? -1.237 0.141 13.521 1.00 80.88 292 ASN A CA 1
ATOM 2363 C C . ASN A 1 292 ? -1.146 1.552 12.913 1.00 80.88 292 ASN A C 1
ATOM 2365 O O . ASN A 1 292 ? -0.708 2.498 13.562 1.00 80.88 292 ASN A O 1
ATOM 2369 N N . ASN A 1 293 ? -1.621 1.715 11.680 1.00 83.75 293 ASN A N 1
ATOM 2370 C CA . ASN A 1 293 ? -1.719 2.998 10.991 1.00 83.75 293 ASN A CA 1
ATOM 2371 C C . ASN A 1 293 ? -3.139 3.572 11.085 1.00 83.75 293 ASN A C 1
ATOM 2373 O O . ASN A 1 293 ? -4.072 2.874 11.484 1.00 83.75 293 ASN A O 1
ATOM 2377 N N . PHE A 1 294 ? -3.315 4.821 10.641 1.00 85.31 294 PHE A N 1
ATOM 2378 C CA . PHE A 1 294 ? -4.646 5.350 10.357 1.00 85.31 294 PHE A CA 1
ATOM 2379 C C . PHE A 1 294 ? -5.367 4.429 9.373 1.00 85.31 294 PHE A C 1
ATOM 2381 O O . PHE A 1 294 ? -4.809 3.982 8.363 1.00 85.31 294 PHE A O 1
ATOM 2388 N N . LEU A 1 295 ? -6.617 4.122 9.689 1.00 88.00 295 LEU A N 1
ATOM 2389 C CA . LEU A 1 295 ? -7.389 3.132 8.964 1.00 88.00 295 LEU A CA 1
ATOM 2390 C C . LEU A 1 295 ? -8.429 3.839 8.098 1.00 88.00 295 LEU A C 1
ATOM 2392 O O . LEU A 1 295 ? -9.533 4.149 8.534 1.00 88.00 295 LEU A O 1
ATOM 2396 N N . SER A 1 296 ? -8.041 4.080 6.847 1.00 90.00 296 SER A N 1
ATOM 2397 C CA . SER A 1 296 ? -8.929 4.554 5.781 1.00 90.00 296 SER A CA 1
ATOM 2398 C C . SER A 1 296 ? -9.872 3.430 5.339 1.00 90.00 296 SER A C 1
ATOM 2400 O O . SER A 1 296 ? -9.425 2.319 5.002 1.00 90.00 296 SER A O 1
ATOM 2402 N N . THR A 1 297 ? -11.173 3.711 5.359 1.00 93.62 297 THR A N 1
ATOM 2403 C CA . THR A 1 297 ? -12.255 2.789 4.993 1.00 93.62 297 THR A CA 1
ATOM 2404 C C . THR A 1 297 ? -13.300 3.504 4.144 1.00 93.62 297 THR A C 1
ATOM 2406 O O . THR A 1 297 ? -13.387 4.723 4.161 1.00 93.62 297 THR A O 1
ATOM 2409 N N . SER A 1 298 ? -14.113 2.755 3.402 1.00 93.31 298 SER A N 1
ATOM 2410 C CA . SER A 1 298 ? -15.189 3.310 2.578 1.00 93.31 298 SER A CA 1
ATOM 2411 C C . SER A 1 298 ? -16.536 2.720 2.974 1.00 93.31 298 SER A C 1
ATOM 2413 O O . SER A 1 298 ? -16.627 1.524 3.256 1.00 93.31 298 SER A O 1
ATOM 2415 N N . ARG A 1 299 ? -17.607 3.514 2.923 1.00 93.06 299 ARG A N 1
ATOM 2416 C CA . ARG A 1 299 ? -18.984 2.990 2.985 1.00 93.06 299 ARG A CA 1
ATOM 2417 C C . ARG A 1 299 ? -19.371 2.212 1.722 1.00 93.06 299 ARG A C 1
ATOM 2419 O O . ARG A 1 299 ? -20.250 1.351 1.763 1.00 93.06 299 ARG A O 1
ATOM 2426 N N . ASN A 1 300 ? -18.661 2.422 0.614 1.00 94.12 300 ASN A N 1
ATOM 2427 C CA . ASN A 1 300 ? -18.903 1.727 -0.639 1.00 94.12 300 ASN A CA 1
ATOM 2428 C C . ASN A 1 300 ? -18.102 0.415 -0.723 1.00 94.12 300 ASN A C 1
ATOM 2430 O O . ASN A 1 300 ? -16.897 0.381 -1.003 1.00 94.12 300 ASN A O 1
ATOM 2434 N N . ARG A 1 301 ? -18.811 -0.707 -0.549 1.00 95.62 301 ARG A N 1
ATOM 2435 C CA . ARG A 1 301 ? -18.249 -2.061 -0.678 1.00 95.62 301 ARG A CA 1
ATOM 2436 C C . ARG A 1 301 ? -17.563 -2.294 -2.023 1.00 95.62 301 ARG A C 1
ATOM 2438 O O . ARG A 1 301 ? -16.529 -2.960 -2.067 1.00 95.62 301 ARG A O 1
ATOM 2445 N N . GLN A 1 302 ? -18.146 -1.789 -3.110 1.00 94.88 302 GLN A N 1
ATOM 2446 C CA . GLN A 1 302 ? -17.689 -2.076 -4.467 1.00 94.88 302 GLN A CA 1
ATOM 2447 C C . GLN A 1 302 ? -16.340 -1.418 -4.753 1.00 94.88 302 GLN A C 1
ATOM 2449 O O . GLN A 1 302 ? -15.473 -2.062 -5.335 1.00 94.88 302 GLN A O 1
ATOM 2454 N N . ILE A 1 303 ? -16.130 -0.190 -4.270 1.00 92.31 303 ILE A N 1
ATOM 2455 C CA . ILE A 1 303 ? -14.835 0.500 -4.369 1.00 92.31 303 ILE A CA 1
ATOM 2456 C C . ILE A 1 303 ? -13.753 -0.321 -3.663 1.00 92.31 303 ILE A C 1
ATOM 2458 O O . ILE A 1 303 ? -12.722 -0.641 -4.254 1.00 92.31 303 ILE A O 1
ATOM 2462 N N . SER A 1 304 ? -14.011 -0.737 -2.420 1.00 94.88 304 SER A N 1
ATOM 2463 C CA . SER A 1 304 ? -13.074 -1.565 -1.653 1.00 94.88 304 SER A CA 1
ATOM 2464 C C . SER A 1 304 ? -12.758 -2.893 -2.349 1.00 94.88 304 SER A C 1
ATOM 2466 O O . SER A 1 304 ? -11.597 -3.300 -2.434 1.00 94.88 304 SER A O 1
ATOM 2468 N N . LEU A 1 305 ? -13.778 -3.563 -2.883 1.00 95.50 305 LEU A N 1
ATOM 2469 C CA . LEU A 1 305 ? -13.621 -4.853 -3.539 1.00 95.50 305 LEU A CA 1
ATOM 2470 C C . LEU A 1 305 ? -12.872 -4.748 -4.875 1.00 95.50 305 LEU A C 1
ATOM 2472 O O . LEU A 1 305 ? -11.880 -5.449 -5.067 1.00 95.50 305 LEU A O 1
ATOM 2476 N N . GLU A 1 306 ? -13.328 -3.896 -5.793 1.00 93.62 306 GLU A N 1
ATOM 2477 C CA . GLU A 1 306 ? -12.839 -3.885 -7.178 1.00 93.62 306 GLU A CA 1
ATOM 2478 C C . GLU A 1 306 ? -11.547 -3.097 -7.367 1.00 93.62 306 GLU A C 1
ATOM 2480 O O . GLU A 1 306 ? -10.730 -3.471 -8.208 1.00 93.62 306 GLU A O 1
ATOM 2485 N N . ASN A 1 307 ? -11.315 -2.044 -6.578 1.00 91.56 307 ASN A N 1
ATOM 2486 C CA . ASN A 1 307 ? -10.134 -1.199 -6.767 1.00 91.56 307 ASN A CA 1
ATOM 2487 C C . ASN A 1 307 ? -8.923 -1.695 -5.967 1.00 91.56 307 ASN A C 1
ATOM 2489 O O . ASN A 1 307 ? -7.781 -1.418 -6.355 1.00 91.56 307 ASN A O 1
ATOM 2493 N N . PHE A 1 308 ? -9.158 -2.471 -4.898 1.00 93.75 308 PHE A N 1
ATOM 2494 C CA . PHE A 1 308 ? -8.112 -2.873 -3.953 1.00 93.75 308 PHE A CA 1
ATOM 2495 C C . PHE A 1 308 ? -8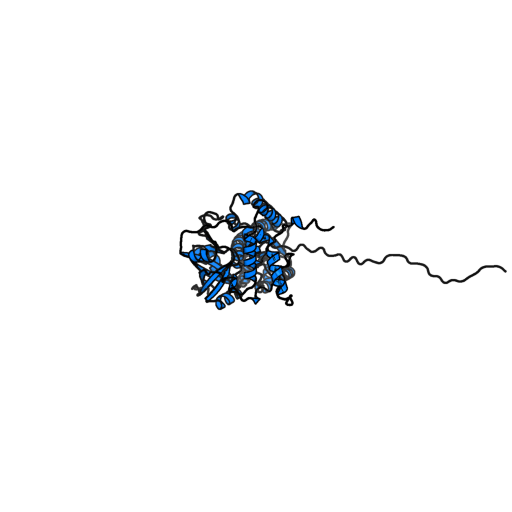.048 -4.384 -3.690 1.00 93.75 308 PHE A C 1
ATOM 2497 O O . PHE A 1 308 ? -7.020 -4.994 -3.982 1.00 93.75 308 PHE A O 1
ATOM 2504 N N . ALA A 1 309 ? -9.122 -5.016 -3.197 1.00 95.38 309 ALA A N 1
ATOM 2505 C CA . ALA A 1 309 ? -9.073 -6.434 -2.815 1.00 95.38 309 ALA A CA 1
ATOM 2506 C C . ALA A 1 309 ? -8.869 -7.369 -4.021 1.00 95.38 309 ALA A C 1
ATOM 2508 O O . ALA A 1 309 ? -7.972 -8.211 -4.010 1.00 95.38 309 ALA A O 1
ATOM 2509 N N . ARG A 1 310 ? -9.667 -7.217 -5.086 1.00 94.69 310 ARG A N 1
ATOM 2510 C CA . ARG A 1 310 ? -9.566 -8.059 -6.287 1.00 94.69 310 ARG A CA 1
ATOM 2511 C C . ARG A 1 310 ? -8.256 -7.828 -7.050 1.00 94.69 310 ARG A C 1
ATOM 2513 O O . ARG A 1 310 ? -7.628 -8.811 -7.424 1.00 94.69 310 ARG A O 1
ATOM 2520 N N . PRO A 1 311 ? -7.768 -6.591 -7.264 1.00 92.31 311 PRO A N 1
ATOM 2521 C CA . PRO A 1 311 ? -6.484 -6.382 -7.930 1.00 92.31 311 PRO A CA 1
ATOM 2522 C C . PRO A 1 311 ? -5.295 -6.997 -7.190 1.00 92.31 311 PRO A C 1
ATOM 2524 O O . PRO A 1 311 ? -4.367 -7.458 -7.852 1.00 92.31 311 PRO A O 1
ATOM 2527 N N . ALA A 1 312 ? -5.331 -7.062 -5.854 1.00 93.19 312 ALA A N 1
ATOM 2528 C CA . ALA A 1 312 ? -4.254 -7.652 -5.062 1.00 93.19 312 ALA A CA 1
ATOM 2529 C C . ALA A 1 312 ? -4.019 -9.142 -5.365 1.00 93.19 312 ALA A C 1
ATOM 2531 O O . ALA A 1 312 ? -2.894 -9.616 -5.243 1.00 93.19 312 ALA A O 1
ATOM 2532 N N . THR A 1 313 ? -5.031 -9.877 -5.839 1.00 92.81 313 THR A N 1
ATOM 2533 C CA . THR A 1 313 ? -4.878 -11.304 -6.173 1.00 92.81 313 THR A CA 1
ATOM 2534 C C . THR A 1 313 ? -3.986 -11.551 -7.389 1.00 92.81 313 THR A C 1
ATOM 2536 O O . THR A 1 313 ? -3.575 -12.689 -7.619 1.00 92.81 313 THR A O 1
ATOM 2539 N N . LYS A 1 314 ? -3.717 -10.508 -8.190 1.00 88.81 314 LYS A N 1
ATOM 2540 C CA . LYS A 1 314 ? -2.797 -10.571 -9.332 1.00 88.81 314 LYS A CA 1
ATOM 2541 C C . LYS A 1 314 ? -1.346 -10.721 -8.881 1.00 88.81 314 LYS A C 1
ATOM 2543 O O . LYS A 1 314 ? -0.548 -11.266 -9.633 1.00 88.81 314 LYS A O 1
ATOM 2548 N N . ASN A 1 315 ? -1.010 -10.263 -7.673 1.00 88.31 315 ASN A N 1
ATOM 2549 C CA . ASN A 1 315 ? 0.312 -10.475 -7.102 1.00 88.31 315 ASN A CA 1
ATOM 2550 C C . ASN A 1 315 ? 0.389 -11.913 -6.535 1.00 88.31 315 ASN A C 1
ATOM 2552 O O . ASN A 1 315 ? -0.442 -12.289 -5.697 1.00 88.31 315 ASN A O 1
ATOM 2556 N N . PRO A 1 316 ? 1.346 -12.753 -6.973 1.00 89.12 316 PRO A N 1
ATOM 2557 C CA . PRO A 1 316 ? 1.511 -14.121 -6.468 1.00 89.12 316 PRO A CA 1
ATOM 2558 C C . PRO A 1 316 ? 1.805 -14.190 -4.962 1.00 89.12 316 PRO A C 1
ATOM 2560 O O . PRO A 1 316 ? 1.457 -15.188 -4.335 1.00 89.12 316 PRO A O 1
ATOM 2563 N N . ASP A 1 317 ? 2.344 -13.131 -4.362 1.00 90.44 317 ASP A N 1
ATOM 2564 C CA . ASP A 1 317 ? 2.769 -13.106 -2.958 1.00 90.44 317 ASP A CA 1
ATOM 2565 C C . ASP A 1 317 ? 1.662 -12.625 -2.003 1.00 90.44 317 ASP A C 1
ATOM 2567 O O . ASP A 1 317 ? 1.829 -12.653 -0.781 1.00 90.44 317 ASP A O 1
ATOM 2571 N N . LEU A 1 318 ? 0.513 -12.200 -2.547 1.00 93.50 318 LEU A N 1
ATOM 2572 C CA . LEU A 1 318 ? -0.592 -11.615 -1.787 1.00 93.50 318 LEU A CA 1
ATOM 2573 C C . LEU A 1 318 ? -1.903 -12.375 -1.981 1.00 93.50 318 LEU A C 1
ATOM 2575 O O . LEU A 1 318 ? -2.186 -12.908 -3.052 1.00 93.50 318 LEU A O 1
ATOM 2579 N N . VAL A 1 319 ? -2.754 -12.380 -0.963 1.00 96.25 319 VAL A N 1
ATOM 2580 C CA . VAL A 1 319 ? -4.180 -12.702 -1.103 1.00 96.25 319 VAL A CA 1
ATOM 2581 C C . VAL A 1 319 ? -5.004 -11.426 -1.074 1.00 96.25 319 VAL A C 1
ATOM 2583 O O . VAL A 1 319 ? -4.668 -10.477 -0.368 1.00 96.25 319 VAL A O 1
ATOM 2586 N N . GLY A 1 320 ? -6.094 -11.404 -1.833 1.00 96.94 320 GLY A N 1
ATOM 2587 C CA . GLY A 1 320 ? -7.034 -10.291 -1.819 1.00 96.94 320 GLY A CA 1
ATOM 2588 C C . GLY A 1 320 ? -7.974 -10.412 -0.631 1.00 96.94 320 GLY A C 1
ATOM 2589 O O . GLY A 1 320 ? -8.682 -11.413 -0.517 1.00 96.94 320 GLY A O 1
ATOM 2590 N N . ILE A 1 321 ? -8.004 -9.402 0.233 1.00 98.06 321 ILE A N 1
ATOM 2591 C CA . ILE A 1 321 ? -8.869 -9.355 1.411 1.00 98.06 321 ILE A CA 1
ATOM 2592 C C . ILE A 1 321 ? -9.838 -8.182 1.292 1.00 98.06 321 ILE A C 1
ATOM 2594 O O . ILE A 1 321 ? -9.425 -7.038 1.112 1.00 98.06 321 ILE A O 1
ATOM 2598 N N . LEU A 1 322 ? -11.129 -8.470 1.436 1.00 98.19 322 LEU A N 1
ATOM 2599 C CA . LEU A 1 322 ? -12.169 -7.492 1.722 1.00 98.19 322 LEU A CA 1
ATOM 2600 C C . LEU A 1 322 ? -12.536 -7.585 3.205 1.00 98.19 322 LEU A C 1
ATOM 2602 O O . LEU A 1 322 ? -13.240 -8.506 3.624 1.00 98.19 322 LEU A O 1
ATOM 2606 N N . PHE A 1 323 ? -12.093 -6.614 3.991 1.00 98.25 323 PHE A N 1
ATOM 2607 C CA . PHE A 1 323 ? -12.571 -6.425 5.351 1.00 98.25 323 PHE A CA 1
ATOM 2608 C C . PHE A 1 323 ? -13.967 -5.802 5.329 1.00 98.25 323 PHE A C 1
ATOM 2610 O O . PHE A 1 323 ? -14.203 -4.800 4.650 1.00 98.25 323 PHE A O 1
ATOM 2617 N N . VAL A 1 324 ? -14.881 -6.405 6.085 1.00 98.38 324 VAL A N 1
ATOM 2618 C CA . VAL A 1 324 ? -16.240 -5.923 6.339 1.00 98.38 324 VAL A CA 1
ATOM 2619 C C . VAL A 1 324 ? -16.338 -5.651 7.831 1.00 98.38 324 VAL A C 1
ATOM 2621 O O . VAL A 1 324 ? -16.370 -6.590 8.624 1.00 98.38 324 VAL A O 1
ATOM 2624 N N . MET A 1 325 ? -16.350 -4.378 8.208 1.00 97.12 325 MET A N 1
ATOM 2625 C CA . MET A 1 325 ? -16.266 -3.940 9.599 1.00 97.12 325 MET A CA 1
ATOM 2626 C C . MET A 1 325 ? -17.613 -3.401 10.060 1.00 97.12 325 MET A C 1
ATOM 2628 O O . MET A 1 325 ? -18.144 -2.461 9.469 1.00 97.12 325 MET A O 1
ATOM 2632 N N . ASN A 1 326 ? -18.159 -3.993 11.119 1.00 93.31 326 ASN A N 1
ATOM 2633 C CA . ASN A 1 326 ? -19.344 -3.477 11.795 1.00 93.31 326 ASN A CA 1
ATOM 2634 C C . ASN A 1 326 ? -18.910 -2.557 12.935 1.00 93.31 326 ASN A C 1
ATOM 2636 O O . ASN A 1 326 ? -18.166 -2.977 13.826 1.00 93.31 326 ASN A O 1
ATOM 2640 N N . ILE A 1 327 ? -19.381 -1.314 12.891 1.00 91.94 327 ILE A N 1
ATOM 2641 C CA . ILE A 1 327 ? -19.015 -0.261 13.831 1.00 91.94 327 ILE A CA 1
ATOM 2642 C C . ILE A 1 327 ? -20.212 0.059 14.718 1.00 91.94 327 ILE A C 1
ATOM 2644 O O . ILE A 1 327 ? -21.332 0.243 14.238 1.00 91.94 327 ILE A O 1
ATOM 2648 N N . ASP A 1 328 ? -19.946 0.121 16.017 1.00 89.19 328 ASP A N 1
ATOM 2649 C CA . ASP A 1 328 ? -20.869 0.564 17.056 1.00 89.19 328 ASP A CA 1
ATOM 2650 C C . ASP A 1 328 ? -20.246 1.775 17.755 1.00 89.19 328 ASP A C 1
ATOM 2652 O O . ASP A 1 328 ? -19.182 1.669 18.370 1.00 89.19 328 ASP A O 1
ATOM 2656 N N . THR A 1 329 ? -20.896 2.933 17.653 1.00 85.56 329 THR A N 1
ATOM 2657 C CA . THR A 1 329 ? -20.376 4.187 18.214 1.00 85.56 329 THR A CA 1
ATOM 2658 C C . THR A 1 329 ? -20.313 4.176 19.739 1.00 85.56 329 THR A C 1
ATOM 2660 O O . THR A 1 329 ? -19.487 4.884 20.321 1.00 85.56 329 THR A O 1
ATOM 2663 N N . ASP A 1 330 ? -21.138 3.355 20.401 1.00 85.06 330 ASP A N 1
ATOM 2664 C CA . ASP A 1 330 ? -21.074 3.185 21.855 1.00 85.06 330 ASP A CA 1
ATOM 2665 C C . ASP A 1 330 ? -19.770 2.468 22.244 1.00 85.06 330 ASP A C 1
ATOM 2667 O O . ASP A 1 330 ? -19.194 2.752 23.296 1.00 85.06 330 ASP A O 1
ATOM 2671 N N . ILE A 1 331 ? -19.276 1.561 21.391 1.00 82.94 331 ILE A N 1
ATOM 2672 C CA . ILE A 1 331 ? -17.966 0.923 21.564 1.00 82.94 331 ILE A CA 1
ATOM 2673 C C . ILE A 1 331 ? -16.861 1.936 21.284 1.00 82.94 331 ILE A C 1
ATOM 2675 O O . ILE A 1 331 ? -15.986 2.057 22.131 1.00 82.94 331 ILE A O 1
ATOM 2679 N N . CYS A 1 332 ? -16.933 2.711 20.192 1.00 79.75 332 CYS A N 1
ATOM 2680 C CA . CYS A 1 332 ? -15.928 3.742 19.881 1.00 79.75 332 CYS A CA 1
ATOM 2681 C C . CYS A 1 332 ? -15.710 4.712 21.049 1.00 79.75 332 CYS A C 1
ATOM 2683 O O . CYS A 1 332 ? -14.574 5.039 21.385 1.00 79.75 332 CYS A O 1
ATOM 2685 N N . THR A 1 333 ? -16.806 5.142 21.684 1.00 78.75 333 THR A N 1
ATOM 2686 C CA . THR A 1 333 ? -16.767 6.026 22.857 1.00 78.75 333 THR A CA 1
ATOM 2687 C C . THR A 1 333 ? -16.061 5.354 24.038 1.00 78.75 333 THR A C 1
ATOM 2689 O O . THR A 1 333 ? -15.228 5.972 24.695 1.00 78.75 333 THR A O 1
ATOM 2692 N N . LYS A 1 334 ? -16.357 4.075 24.304 1.00 77.81 334 LYS A N 1
ATOM 2693 C CA . LYS A 1 334 ? -15.740 3.310 25.403 1.00 77.81 334 LYS A CA 1
ATOM 2694 C C . LYS A 1 334 ? -14.270 2.991 25.151 1.00 77.81 334 LYS A C 1
ATOM 2696 O O . LYS A 1 334 ? -13.479 3.024 26.082 1.00 77.81 334 LYS A O 1
ATOM 2701 N N . SER A 1 335 ? -13.915 2.671 23.911 1.00 69.44 335 SER A N 1
ATOM 2702 C CA . SER A 1 335 ? -12.561 2.302 23.499 1.00 69.44 335 SER A CA 1
ATOM 2703 C C . SER A 1 335 ? -11.695 3.496 23.121 1.00 69.44 335 SER A C 1
ATOM 2705 O O . SER A 1 335 ? -10.595 3.287 22.618 1.00 69.44 335 SER A O 1
ATOM 2707 N N . GLN A 1 336 ? -12.202 4.724 23.300 1.00 72.62 336 GLN A N 1
ATOM 2708 C CA . GLN A 1 336 ? -11.542 5.964 22.889 1.00 72.62 336 GLN A CA 1
ATOM 2709 C C . GLN A 1 336 ? -10.942 5.832 21.485 1.00 72.62 336 GLN A C 1
ATOM 2711 O O . GLN A 1 336 ? -9.764 6.093 21.248 1.00 72.62 336 GLN A O 1
ATOM 2716 N N . THR A 1 337 ? -11.756 5.353 20.544 1.00 77.25 337 THR A N 1
ATOM 2717 C CA . THR A 1 337 ? -11.364 5.165 19.147 1.00 77.25 337 THR A CA 1
ATOM 2718 C C . THR A 1 337 ? -12.012 6.255 18.293 1.00 77.25 337 THR A C 1
ATOM 2720 O O . THR A 1 337 ? -13.105 6.039 17.760 1.00 77.25 337 THR A O 1
ATOM 2723 N N . PRO A 1 338 ? -11.369 7.433 18.161 1.00 77.50 338 PRO A N 1
ATOM 2724 C CA . PRO A 1 338 ? -11.798 8.454 17.226 1.00 77.50 338 PRO A CA 1
ATOM 2725 C C . PRO A 1 338 ? -11.886 7.924 15.800 1.00 77.50 338 PRO A C 1
ATOM 2727 O O . PRO A 1 338 ? -11.025 7.173 15.327 1.00 77.50 338 PRO A O 1
ATOM 2730 N N . PHE A 1 339 ? -12.911 8.395 15.106 1.00 82.75 339 PHE A N 1
ATOM 2731 C CA . PHE A 1 339 ? -13.042 8.287 13.667 1.00 82.75 339 PHE A CA 1
ATOM 2732 C C . PHE A 1 339 ? -13.623 9.593 13.126 1.00 82.75 339 PHE A C 1
ATOM 2734 O O . PHE A 1 339 ? -14.279 10.326 13.864 1.00 82.75 339 PHE A O 1
ATOM 2741 N N . ALA A 1 340 ? -13.376 9.871 11.852 1.00 80.75 340 ALA A N 1
ATOM 2742 C CA . ALA A 1 340 ? -13.908 11.032 11.154 1.00 80.75 340 ALA A CA 1
ATOM 2743 C C . ALA A 1 340 ? -14.522 10.602 9.821 1.00 80.75 340 ALA A C 1
ATOM 2745 O O . ALA A 1 340 ? -13.966 9.755 9.115 1.00 80.75 340 ALA A O 1
ATOM 2746 N N . GLU A 1 341 ? -15.665 11.190 9.472 1.00 84.19 341 GLU A N 1
ATOM 2747 C CA . GLU A 1 341 ? -16.180 11.149 8.106 1.00 84.19 341 GLU A CA 1
ATOM 2748 C C . GLU A 1 341 ? -15.522 12.281 7.326 1.00 84.19 341 GLU A C 1
ATOM 2750 O O . GLU A 1 341 ? -15.779 13.454 7.570 1.00 84.19 341 GLU A O 1
ATOM 2755 N N . VAL A 1 342 ? -14.611 11.937 6.419 1.00 80.44 342 VAL A N 1
ATOM 2756 C CA . VAL A 1 342 ? -13.687 12.931 5.853 1.00 80.44 342 VAL A CA 1
ATOM 2757 C C . VAL A 1 342 ? -14.192 13.545 4.550 1.00 80.44 342 VAL A C 1
ATOM 2759 O O . VAL A 1 342 ? -13.472 14.311 3.923 1.00 80.44 342 VAL A O 1
ATOM 2762 N N . SER A 1 343 ? -15.436 13.276 4.150 1.00 78.94 343 SER A N 1
ATOM 2763 C CA . SER A 1 343 ? -16.028 13.770 2.897 1.00 78.94 343 SER A CA 1
ATOM 2764 C C . SER A 1 343 ? -16.008 15.299 2.757 1.00 78.94 343 SER A C 1
ATOM 2766 O O . SER A 1 343 ? -15.986 15.804 1.645 1.00 78.94 343 SER A O 1
ATOM 2768 N N . GLN A 1 344 ? -15.965 16.067 3.851 1.00 77.81 344 GLN A N 1
ATOM 2769 C CA . GLN A 1 344 ? -15.912 17.539 3.784 1.00 77.81 344 GLN A CA 1
ATOM 2770 C C . GLN A 1 344 ? -14.497 18.121 3.887 1.00 77.81 344 GLN A C 1
ATOM 2772 O O . GLN A 1 344 ? -14.265 19.262 3.482 1.00 77.81 344 GLN A O 1
ATOM 2777 N N . VAL A 1 345 ? -13.550 17.352 4.426 1.00 76.25 345 VAL A N 1
ATOM 2778 C CA . VAL A 1 345 ? -12.200 17.829 4.772 1.00 76.25 345 VAL A CA 1
ATOM 2779 C C . VAL A 1 345 ? -11.094 17.140 3.975 1.00 76.25 345 VAL A C 1
ATOM 2781 O O . VAL A 1 345 ? -9.970 17.633 3.947 1.00 76.25 345 VAL A O 1
ATOM 2784 N N . SER A 1 346 ? -11.389 16.029 3.299 1.00 82.25 346 SER A N 1
ATOM 2785 C CA . 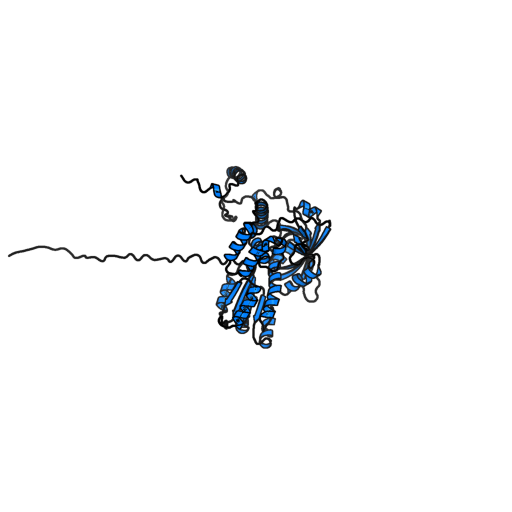SER A 1 346 ? -10.426 15.300 2.477 1.00 82.25 346 SER A CA 1
ATOM 2786 C C . SER A 1 346 ? -10.109 16.032 1.174 1.00 82.25 346 SER A C 1
ATOM 2788 O O . SER A 1 346 ? -10.832 16.923 0.716 1.00 82.25 346 SER A O 1
ATOM 2790 N N . TYR A 1 347 ? -9.022 15.611 0.533 1.00 83.19 347 TYR A N 1
ATOM 2791 C CA . TYR A 1 347 ? -8.652 16.060 -0.805 1.00 83.19 347 TYR A CA 1
ATOM 2792 C C . TYR A 1 347 ? -9.744 15.783 -1.847 1.00 83.19 347 TYR A C 1
ATOM 2794 O O . TYR A 1 347 ? -10.045 16.646 -2.676 1.00 83.19 347 TYR A O 1
ATOM 2802 N N . TYR A 1 348 ? -10.367 14.604 -1.767 1.00 81.69 348 TYR A N 1
ATOM 2803 C CA . TYR A 1 348 ? -11.390 14.142 -2.709 1.00 81.69 348 TYR A CA 1
ATOM 2804 C C . TYR A 1 348 ? -12.788 14.694 -2.417 1.00 81.69 348 TYR A C 1
ATOM 2806 O O . TYR A 1 348 ? -13.661 14.650 -3.287 1.00 81.69 348 TYR A O 1
ATOM 2814 N N . LYS A 1 349 ? -12.996 15.275 -1.232 1.00 80.06 349 LYS A N 1
ATOM 2815 C CA . LYS A 1 349 ? -14.274 15.838 -0.791 1.00 80.06 349 LYS A CA 1
ATOM 2816 C C . LYS A 1 349 ? -15.428 14.824 -0.943 1.00 80.06 349 LYS A C 1
ATOM 2818 O O . LYS A 1 349 ? -15.248 13.633 -0.699 1.00 80.06 349 LYS A O 1
ATOM 2823 N N . ASP A 1 350 ? -16.593 15.278 -1.411 1.00 74.31 350 ASP A N 1
ATOM 2824 C CA . ASP A 1 350 ? -17.822 14.492 -1.602 1.00 74.31 350 ASP A CA 1
ATOM 2825 C C . ASP A 1 350 ? -17.717 13.360 -2.643 1.00 74.31 350 ASP A C 1
ATOM 2827 O O . ASP A 1 350 ? -18.702 12.673 -2.914 1.00 74.31 350 ASP A O 1
ATOM 2831 N N . GLN A 1 351 ? -16.559 13.176 -3.286 1.00 75.62 351 GLN A N 1
ATOM 2832 C CA . GLN A 1 351 ? -16.358 12.101 -4.261 1.00 75.62 351 GLN A CA 1
ATOM 2833 C C . GLN A 1 351 ? -16.199 10.733 -3.591 1.00 75.62 351 GLN A C 1
ATOM 2835 O O . GLN A 1 351 ? -16.453 9.709 -4.230 1.00 75.62 351 GLN A O 1
ATOM 2840 N N . GLU A 1 352 ? -15.799 10.709 -2.317 1.00 78.62 352 GLU A N 1
ATOM 2841 C CA . GLU A 1 352 ? -15.574 9.482 -1.564 1.00 78.62 352 GLU A CA 1
ATOM 2842 C C . GLU A 1 352 ? -16.344 9.478 -0.241 1.00 78.62 352 GLU A C 1
ATOM 2844 O O . GLU A 1 352 ? -16.295 10.411 0.555 1.00 78.62 352 GLU A O 1
ATOM 2849 N N . GLU A 1 353 ? -17.027 8.367 0.032 1.00 85.31 353 GLU A N 1
ATOM 2850 C CA . GLU A 1 353 ? -17.664 8.105 1.327 1.00 85.31 353 GLU A CA 1
ATOM 2851 C C . GLU A 1 353 ? -16.640 7.487 2.298 1.00 85.31 353 GLU A C 1
ATOM 2853 O O . GLU A 1 353 ? -16.785 6.336 2.735 1.00 85.31 353 GLU A O 1
ATOM 2858 N N . GLU A 1 354 ? -15.545 8.212 2.542 1.00 88.06 354 GLU A N 1
ATOM 2859 C CA . GLU A 1 354 ? -14.421 7.760 3.363 1.00 88.06 354 GLU A CA 1
ATOM 2860 C C . GLU A 1 354 ? -14.669 8.004 4.862 1.00 88.06 354 GLU A C 1
ATOM 2862 O O . GLU A 1 354 ? -15.018 9.105 5.294 1.00 88.06 354 GLU A O 1
ATOM 2867 N N . ILE A 1 355 ? -14.437 6.961 5.664 1.00 88.88 355 ILE A N 1
ATOM 2868 C CA . ILE A 1 355 ? -14.345 7.040 7.125 1.00 88.88 355 ILE A CA 1
ATOM 2869 C C . ILE A 1 355 ? -12.907 6.700 7.522 1.00 88.88 355 ILE A C 1
ATOM 2871 O O . ILE A 1 355 ? -12.418 5.604 7.214 1.00 88.88 355 ILE A O 1
ATOM 2875 N N . LEU A 1 356 ? -12.252 7.619 8.229 1.00 87.50 356 LEU A N 1
ATOM 2876 C CA . LEU A 1 356 ? -10.879 7.481 8.702 1.00 87.50 356 LEU A CA 1
ATOM 2877 C C . LEU A 1 356 ? -10.867 7.211 10.208 1.00 87.50 356 LEU A C 1
ATOM 2879 O O . LEU A 1 356 ? -11.320 8.043 10.989 1.00 87.50 356 LEU A O 1
ATOM 2883 N N . PHE A 1 357 ? -10.336 6.062 10.624 1.00 86.31 357 PHE A N 1
ATOM 2884 C CA . PHE A 1 357 ? -10.137 5.735 12.040 1.00 86.31 357 PHE A CA 1
ATOM 2885 C C . PHE A 1 357 ? -8.707 6.053 12.479 1.00 86.31 357 PHE A C 1
ATOM 2887 O O . PHE A 1 357 ? -7.762 5.957 11.687 1.00 86.31 357 PHE A O 1
ATOM 2894 N N . THR A 1 358 ? -8.545 6.379 13.762 1.00 81.19 358 THR A N 1
ATOM 2895 C CA . THR A 1 358 ? -7.231 6.580 14.385 1.00 81.19 358 THR A CA 1
ATOM 2896 C C . THR A 1 358 ? -6.340 5.329 14.301 1.00 81.19 358 THR A C 1
ATOM 2898 O O . THR A 1 358 ? -6.793 4.207 14.050 1.00 81.19 358 THR A O 1
ATOM 2901 N N . THR A 1 359 ? -5.045 5.519 14.547 1.00 79.62 359 THR A N 1
ATOM 2902 C CA . THR A 1 359 ? -4.071 4.429 14.669 1.00 79.62 359 THR A CA 1
ATOM 2903 C C . THR A 1 359 ? -4.438 3.469 15.803 1.00 79.62 359 THR A C 1
ATOM 2905 O O . THR A 1 359 ? -5.073 3.867 16.782 1.00 79.62 359 THR A O 1
ATOM 2908 N N . HIS A 1 360 ? -3.986 2.218 15.704 1.00 79.25 360 HIS A N 1
ATOM 2909 C CA . HIS A 1 360 ? -4.179 1.166 16.714 1.00 79.25 360 HIS A CA 1
ATOM 2910 C C . HIS A 1 360 ? -5.640 0.764 16.936 1.00 79.25 360 HIS A C 1
ATOM 2912 O O . HIS A 1 360 ? -6.007 0.285 18.005 1.00 79.25 360 HIS A O 1
ATOM 2918 N N . THR A 1 361 ? -6.489 0.911 15.917 1.00 83.31 361 THR A N 1
ATOM 2919 C CA . THR A 1 361 ? -7.884 0.465 16.007 1.00 83.31 361 THR A CA 1
ATOM 2920 C C . THR A 1 361 ? -7.950 -1.066 16.076 1.00 83.31 361 THR A C 1
ATOM 2922 O O . THR A 1 361 ? -7.381 -1.749 15.219 1.00 83.31 361 THR A O 1
ATOM 2925 N N . ILE A 1 362 ? -8.658 -1.601 17.080 1.00 87.88 362 ILE A N 1
ATOM 2926 C CA . ILE A 1 362 ? -8.733 -3.037 17.395 1.00 87.88 362 ILE A CA 1
ATOM 2927 C C . ILE A 1 362 ? -10.065 -3.632 16.928 1.00 87.88 362 ILE A C 1
ATOM 2929 O O . ILE A 1 362 ? -11.142 -3.091 17.173 1.00 87.88 362 ILE A O 1
ATOM 2933 N N . PHE A 1 363 ? -9.998 -4.810 16.314 1.00 91.81 363 PHE A N 1
ATOM 2934 C CA . PHE A 1 363 ? -11.149 -5.580 15.865 1.00 91.81 363 PHE A CA 1
ATOM 2935 C C . PHE A 1 363 ? -11.071 -7.035 16.319 1.00 91.81 363 PHE A C 1
ATOM 2937 O O . PHE A 1 363 ? -9.999 -7.634 16.384 1.00 91.81 363 PHE A O 1
ATOM 2944 N N . ARG A 1 364 ? -12.231 -7.645 16.557 1.00 92.56 364 ARG A N 1
ATOM 2945 C CA . ARG A 1 364 ? -12.380 -9.098 16.657 1.00 92.56 364 ARG A CA 1
ATOM 2946 C C . ARG A 1 364 ? -12.587 -9.703 15.273 1.00 92.56 364 ARG A C 1
ATOM 2948 O O . ARG A 1 364 ? -13.357 -9.172 14.475 1.00 92.56 364 ARG A O 1
ATOM 2955 N N . ILE A 1 365 ? -11.927 -10.830 15.006 1.00 94.94 365 ILE A N 1
ATOM 2956 C CA . ILE A 1 365 ? -12.079 -11.580 13.753 1.00 94.94 365 ILE A CA 1
ATOM 2957 C C . ILE A 1 365 ? -13.247 -12.558 13.876 1.00 94.94 365 ILE A C 1
ATOM 2959 O O . ILE A 1 365 ? -13.093 -13.643 14.439 1.00 94.94 365 ILE A O 1
ATOM 2963 N N . ASP A 1 366 ? -14.401 -12.223 13.307 1.00 94.81 366 ASP A N 1
ATOM 2964 C CA . ASP A 1 366 ? -15.611 -13.038 13.452 1.00 94.81 366 ASP A CA 1
ATOM 2965 C C . ASP A 1 366 ? -15.649 -14.185 12.437 1.00 94.81 366 ASP A C 1
ATOM 2967 O O . ASP A 1 366 ? -15.773 -15.367 12.779 1.00 94.81 366 ASP A O 1
ATOM 2971 N N . ARG A 1 367 ? -15.542 -13.842 11.149 1.00 96.88 367 ARG A N 1
ATOM 2972 C CA . ARG A 1 367 ? -15.630 -14.802 10.042 1.00 96.88 367 ARG A CA 1
ATOM 2973 C C . ARG A 1 367 ? -14.575 -14.518 8.988 1.00 96.88 367 ARG A C 1
ATOM 2975 O O . ARG A 1 367 ? -14.218 -13.373 8.743 1.00 96.88 367 ARG A O 1
ATOM 2982 N N . ILE A 1 368 ? -14.099 -15.590 8.366 1.00 97.69 368 ILE A N 1
ATOM 2983 C CA . ILE A 1 368 ? -13.181 -15.563 7.229 1.00 97.69 368 ILE A CA 1
ATOM 2984 C C . ILE A 1 368 ? -13.780 -16.509 6.198 1.00 97.69 368 ILE A C 1
ATOM 2986 O O . ILE A 1 368 ? -13.884 -17.711 6.451 1.00 97.69 368 ILE A O 1
ATOM 2990 N N . GLU A 1 369 ? -14.206 -15.963 5.070 1.00 96.62 369 GLU A N 1
ATOM 2991 C CA . GLU A 1 369 ? -14.964 -16.671 4.042 1.00 96.62 369 GLU A CA 1
ATOM 2992 C C . GLU A 1 369 ? -14.353 -16.378 2.679 1.00 96.62 369 GLU A C 1
ATOM 2994 O O . GLU A 1 369 ? -13.916 -15.263 2.407 1.00 96.62 369 GLU A O 1
ATOM 2999 N N . ARG A 1 370 ? -14.286 -17.379 1.806 1.00 96.12 370 ARG A N 1
ATOM 3000 C CA . ARG A 1 370 ? -13.826 -17.151 0.437 1.00 96.12 370 ARG A CA 1
ATOM 3001 C C . ARG A 1 370 ? -14.941 -16.458 -0.342 1.00 96.12 370 ARG A C 1
ATOM 3003 O O . ARG A 1 370 ? -16.089 -16.888 -0.260 1.00 96.12 370 ARG A O 1
ATOM 3010 N N . ILE A 1 371 ? -14.607 -15.421 -1.103 1.00 94.94 371 ILE A N 1
ATOM 3011 C CA . ILE A 1 371 ? -15.550 -14.814 -2.046 1.00 94.94 371 ILE A CA 1
ATOM 3012 C C . ILE A 1 371 ? -15.576 -15.703 -3.283 1.00 94.94 371 ILE A C 1
ATOM 3014 O O . ILE A 1 371 ? -14.524 -16.018 -3.835 1.00 94.94 371 ILE A O 1
ATOM 3018 N N . ASP A 1 372 ? -16.768 -16.130 -3.696 1.00 88.19 372 ASP A N 1
ATOM 3019 C CA . ASP A 1 372 ? -16.908 -16.936 -4.903 1.00 88.19 372 ASP A CA 1
ATOM 3020 C C . ASP A 1 372 ? -16.574 -16.089 -6.138 1.00 88.19 372 ASP A C 1
ATOM 3022 O O . ASP A 1 372 ? -17.264 -15.122 -6.470 1.00 88.19 372 ASP A O 1
ATOM 3026 N N . ASP A 1 373 ? -15.472 -16.438 -6.791 1.00 83.38 373 ASP A N 1
ATOM 3027 C CA . ASP A 1 373 ? -15.028 -15.877 -8.057 1.00 83.38 373 ASP A CA 1
ATOM 3028 C C . ASP A 1 373 ? -14.564 -17.046 -8.929 1.00 83.38 373 ASP A C 1
ATOM 3030 O O . ASP A 1 373 ? -13.610 -17.757 -8.607 1.00 83.38 373 ASP A O 1
ATOM 3034 N N . LYS A 1 374 ? -15.262 -17.243 -10.054 1.00 76.19 374 LYS A N 1
ATOM 3035 C CA . LYS A 1 374 ? -15.058 -18.366 -10.984 1.00 76.19 374 LYS A CA 1
ATOM 3036 C C . LYS A 1 374 ? -13.619 -18.490 -11.481 1.00 76.19 374 LYS A C 1
ATOM 3038 O O . LYS A 1 374 ? -13.236 -19.561 -11.947 1.00 76.19 374 LYS A O 1
ATOM 3043 N N . HIS A 1 375 ? -12.847 -17.409 -11.421 1.00 76.69 375 HIS A N 1
ATOM 3044 C CA . HIS A 1 375 ? -11.492 -17.346 -11.955 1.00 76.69 375 HIS A CA 1
ATOM 3045 C C . HIS A 1 375 ? -10.430 -17.081 -10.881 1.00 76.69 375 HIS A C 1
ATOM 3047 O O . HIS A 1 375 ? -9.265 -16.896 -11.229 1.00 76.69 375 HIS A O 1
ATOM 3053 N N . ASN A 1 376 ? -10.804 -17.040 -9.596 1.00 79.81 376 ASN A N 1
ATOM 3054 C CA . ASN A 1 376 ? -9.905 -16.595 -8.537 1.00 79.81 376 ASN A CA 1
ATOM 3055 C C . ASN A 1 376 ? -10.258 -17.195 -7.171 1.00 79.81 376 ASN A C 1
ATOM 3057 O O . ASN A 1 376 ? -11.212 -16.793 -6.513 1.00 79.81 376 ASN A O 1
ATOM 3061 N N . ASP A 1 377 ? -9.432 -18.118 -6.694 1.00 89.75 377 ASP A N 1
ATOM 3062 C CA . ASP A 1 377 ? -9.592 -18.759 -5.389 1.00 89.75 377 ASP A CA 1
ATOM 3063 C C . ASP A 1 377 ? -8.865 -18.023 -4.245 1.00 89.75 377 ASP A C 1
ATOM 3065 O O . ASP A 1 377 ? -8.892 -18.467 -3.092 1.00 89.75 377 ASP A O 1
ATOM 3069 N N . ARG A 1 378 ? -8.242 -16.874 -4.543 1.00 94.31 378 ARG A N 1
ATOM 3070 C CA . ARG A 1 378 ? -7.371 -16.107 -3.635 1.00 94.31 378 ARG A CA 1
ATOM 3071 C C . ARG A 1 378 ? -8.032 -14.849 -3.074 1.00 94.31 378 ARG A C 1
ATOM 3073 O O . ARG A 1 378 ? -7.341 -14.000 -2.509 1.00 94.31 378 ARG A O 1
ATOM 3080 N N . LEU A 1 379 ? -9.349 -14.728 -3.226 1.00 97.19 379 LEU A N 1
ATOM 3081 C CA . LEU A 1 379 ? -10.140 -13.590 -2.772 1.00 97.19 379 LEU A CA 1
ATOM 3082 C C . LEU A 1 379 ? -11.005 -13.972 -1.565 1.00 97.19 379 LEU A C 1
ATOM 3084 O O . LEU A 1 379 ? -11.774 -14.933 -1.609 1.00 97.19 379 LEU A O 1
ATOM 3088 N N . TRP A 1 380 ? -10.887 -13.212 -0.481 1.00 97.88 380 TRP A N 1
ATOM 3089 C CA . TRP A 1 380 ? -11.503 -13.534 0.803 1.00 97.88 380 TRP A CA 1
ATOM 3090 C C . TRP A 1 380 ? -12.222 -12.332 1.401 1.00 97.88 380 TRP A C 1
ATOM 3092 O O . TRP A 1 380 ? -11.777 -11.195 1.278 1.00 97.88 380 TRP A O 1
ATOM 3102 N N . GLN A 1 381 ? -13.325 -12.604 2.086 1.00 98.25 381 GLN A N 1
ATOM 3103 C CA . GLN A 1 381 ? -14.031 -11.671 2.941 1.00 98.25 381 GLN A CA 1
ATOM 3104 C C . GLN A 1 381 ? -13.695 -11.977 4.398 1.00 98.25 381 GLN A C 1
ATOM 3106 O O . GLN A 1 381 ? -13.719 -13.134 4.825 1.00 98.25 381 GLN A O 1
ATOM 3111 N N . VAL A 1 382 ? -13.405 -10.933 5.165 1.00 98.19 382 VAL A N 1
ATOM 3112 C CA . VAL A 1 382 ? -13.134 -11.033 6.598 1.00 98.19 382 VAL A CA 1
ATOM 3113 C C . VAL A 1 382 ? -14.095 -10.112 7.325 1.00 98.19 382 VAL A C 1
ATOM 3115 O O . VAL A 1 382 ? -14.053 -8.896 7.152 1.00 98.19 382 VAL A O 1
ATOM 3118 N N . ASN A 1 383 ? -14.981 -10.696 8.121 1.00 98.31 383 ASN A N 1
ATOM 3119 C CA . ASN A 1 383 ? -15.933 -9.951 8.926 1.00 98.31 383 ASN A CA 1
ATOM 3120 C C . ASN A 1 383 ? -15.295 -9.622 10.271 1.00 98.31 383 ASN A C 1
ATOM 3122 O O . ASN A 1 383 ? -14.821 -10.520 10.972 1.00 98.31 383 ASN A O 1
ATOM 3126 N N . LEU A 1 384 ? -15.306 -8.336 10.594 1.00 96.44 384 LEU A N 1
ATOM 3127 C CA . LEU A 1 384 ? -14.698 -7.758 11.775 1.00 96.44 384 LEU A CA 1
ATOM 3128 C C . LEU A 1 384 ? -15.746 -6.997 12.587 1.00 96.44 384 LEU A C 1
ATOM 3130 O O . LEU A 1 384 ? -16.607 -6.314 12.024 1.00 96.44 384 LEU A O 1
ATOM 3134 N N . THR A 1 385 ? -15.617 -7.057 13.906 1.00 93.12 385 THR A N 1
ATOM 3135 C CA . THR A 1 385 ? -16.394 -6.231 14.837 1.00 93.12 385 THR A CA 1
ATOM 3136 C C . THR A 1 385 ? -15.434 -5.410 15.681 1.00 93.12 385 THR A C 1
ATOM 3138 O O . THR A 1 385 ? -14.447 -5.951 16.182 1.00 93.12 385 THR A O 1
ATOM 3141 N N . LEU A 1 386 ? -15.695 -4.106 15.812 1.00 89.75 386 LEU A N 1
ATOM 3142 C CA . LEU A 1 386 ? -14.868 -3.220 16.631 1.00 89.75 386 LEU A CA 1
ATOM 3143 C C . LEU A 1 386 ? -14.793 -3.743 18.074 1.00 89.75 386 LEU A C 1
ATOM 3145 O O . LEU A 1 386 ? -15.805 -4.155 18.645 1.00 89.75 386 LEU A O 1
ATOM 3149 N N . ALA A 1 387 ? -13.595 -3.744 18.652 1.00 85.56 387 ALA A N 1
ATOM 3150 C CA . ALA A 1 387 ? -13.348 -4.231 20.002 1.00 85.56 387 ALA A CA 1
ATOM 3151 C C . ALA A 1 387 ? -12.693 -3.149 20.868 1.00 85.56 387 ALA A C 1
ATOM 3153 O O . ALA A 1 387 ? -11.963 -2.294 20.375 1.00 85.56 387 ALA A O 1
ATOM 3154 N N . VAL A 1 388 ? -12.947 -3.215 22.175 1.00 76.56 388 VAL A N 1
ATOM 3155 C CA . VAL A 1 388 ? -12.261 -2.384 23.173 1.00 76.56 388 VAL A CA 1
ATOM 3156 C C . VAL A 1 388 ? -10.873 -2.972 23.427 1.00 76.56 388 VAL A C 1
ATOM 3158 O O . VAL A 1 388 ? -10.717 -4.199 23.441 1.00 76.56 388 VAL A O 1
ATOM 3161 N N . ALA A 1 389 ? -9.870 -2.114 23.616 1.00 64.50 389 ALA A N 1
ATOM 3162 C CA . ALA A 1 389 ? -8.578 -2.555 24.124 1.00 64.50 389 ALA A CA 1
ATOM 3163 C C . ALA A 1 389 ? -8.760 -3.217 25.505 1.00 64.50 389 ALA A C 1
ATOM 3165 O O . ALA A 1 389 ? -9.577 -2.745 26.292 1.00 64.50 389 ALA A O 1
ATOM 3166 N N . PRO A 1 390 ? -8.061 -4.322 25.809 1.00 58.94 390 PRO A N 1
ATOM 3167 C CA . PRO A 1 390 ? -7.971 -4.793 27.184 1.00 58.94 390 PRO A CA 1
ATOM 3168 C C . PRO A 1 390 ? -7.290 -3.714 28.031 1.00 58.94 390 PRO A C 1
ATOM 3170 O O . PRO A 1 390 ? -6.345 -3.079 27.556 1.00 58.94 390 PRO A O 1
ATOM 3173 N N . ASP A 1 391 ? -7.772 -3.509 29.257 1.00 51.50 391 ASP A N 1
ATOM 3174 C CA . ASP A 1 391 ? -7.169 -2.548 30.177 1.00 51.50 391 ASP A CA 1
ATOM 3175 C C . ASP A 1 391 ? -5.704 -2.931 30.434 1.00 51.50 391 ASP A C 1
ATOM 3177 O O . ASP A 1 391 ? -5.363 -4.106 30.589 1.00 51.50 391 ASP A O 1
ATOM 3181 N N . ILE A 1 392 ? -4.818 -1.932 30.484 1.00 49.31 392 ILE A N 1
ATOM 3182 C CA . ILE A 1 392 ? -3.385 -2.127 30.769 1.00 49.31 392 ILE A CA 1
ATOM 3183 C C . ILE A 1 392 ? -3.191 -2.849 32.118 1.00 49.31 392 ILE A C 1
ATOM 3185 O O . ILE A 1 392 ? -2.256 -3.635 32.274 1.00 49.31 392 ILE A O 1
ATOM 3189 N N . ASP A 1 393 ? -4.110 -2.630 33.063 1.00 42.16 393 ASP A N 1
ATOM 3190 C CA . ASP A 1 393 ? -4.126 -3.244 34.394 1.00 42.16 393 ASP A CA 1
ATOM 3191 C C . ASP A 1 393 ? -4.493 -4.742 34.389 1.00 42.16 393 ASP A C 1
ATOM 3193 O O . ASP A 1 393 ? -4.197 -5.447 35.356 1.00 42.16 393 ASP A O 1
ATOM 3197 N N . ASP A 1 394 ? -5.077 -5.256 33.301 1.00 43.44 394 ASP A N 1
ATOM 3198 C CA . ASP A 1 394 ? -5.402 -6.680 33.141 1.00 43.44 394 ASP A CA 1
ATOM 3199 C C . ASP A 1 394 ? -4.209 -7.508 32.617 1.00 43.44 394 ASP A C 1
ATOM 3201 O O . ASP A 1 394 ? -4.316 -8.724 32.414 1.00 43.44 394 ASP A O 1
ATOM 3205 N N . LEU A 1 395 ? -3.051 -6.875 32.388 1.00 44.19 395 LEU A N 1
ATOM 3206 C CA . LEU A 1 395 ? -1.855 -7.540 31.877 1.00 44.19 395 LEU A CA 1
ATOM 3207 C C . LEU A 1 395 ? -0.995 -8.137 33.006 1.00 44.19 395 LEU A C 1
ATOM 3209 O O . LEU A 1 395 ? -0.843 -7.547 34.078 1.00 44.19 395 LEU A O 1
ATOM 3213 N N . PRO A 1 396 ? -0.385 -9.320 32.790 1.00 40.31 396 PRO A N 1
ATOM 3214 C CA . PRO A 1 396 ? 0.423 -9.968 33.813 1.00 40.31 396 PRO A CA 1
ATOM 3215 C C . PRO A 1 396 ? 1.636 -9.098 34.221 1.00 40.31 396 PRO A C 1
ATOM 3217 O O . PRO A 1 396 ? 2.311 -8.556 33.345 1.00 40.31 396 PRO A O 1
ATOM 3220 N N . PRO A 1 397 ? 1.988 -9.019 35.524 1.00 37.69 397 PRO A N 1
ATOM 3221 C CA . PRO A 1 397 ? 2.955 -8.052 36.076 1.00 37.69 397 PRO A CA 1
ATOM 3222 C C . PRO A 1 397 ? 4.361 -8.073 35.459 1.00 37.69 397 PRO A C 1
ATOM 3224 O O . PRO A 1 397 ? 5.102 -7.099 35.563 1.00 37.69 397 PRO A O 1
ATOM 3227 N N . ASN A 1 398 ? 4.733 -9.180 34.821 1.00 39.69 398 ASN A N 1
ATOM 3228 C CA . ASN A 1 398 ? 6.070 -9.436 34.285 1.00 39.69 398 ASN A CA 1
ATOM 3229 C C . ASN A 1 398 ? 6.314 -8.721 32.937 1.00 39.69 398 ASN A C 1
ATOM 3231 O O . ASN A 1 398 ? 7.362 -8.898 32.327 1.00 39.69 398 ASN A O 1
ATOM 3235 N N . TYR A 1 399 ? 5.328 -7.969 32.434 1.00 38.06 399 TYR A N 1
ATOM 3236 C CA . TYR A 1 399 ? 5.392 -7.264 31.150 1.00 38.06 399 TYR A CA 1
ATOM 3237 C C . TYR A 1 399 ? 6.142 -5.922 31.205 1.00 38.06 399 TYR A C 1
ATOM 3239 O O . TYR A 1 399 ? 6.585 -5.435 30.169 1.00 38.06 399 TYR A O 1
ATOM 3247 N N . PHE A 1 400 ? 6.299 -5.324 32.391 1.00 38.41 400 PHE A N 1
ATOM 3248 C CA . PHE A 1 400 ? 6.857 -3.974 32.565 1.00 38.41 400 PHE A CA 1
ATOM 3249 C C . PHE A 1 400 ? 8.369 -3.929 32.839 1.00 38.41 400 PHE A C 1
ATOM 3251 O O . PHE A 1 400 ? 8.891 -2.871 33.185 1.00 38.41 400 PHE A O 1
ATOM 3258 N N . ASP A 1 401 ? 9.101 -5.032 32.672 1.00 32.56 401 ASP A N 1
ATOM 3259 C CA . ASP A 1 401 ? 10.545 -5.098 32.965 1.00 32.56 401 ASP A CA 1
ATOM 3260 C C . ASP A 1 401 ? 11.435 -4.387 31.916 1.00 32.56 401 ASP A C 1
ATOM 3262 O O . ASP A 1 401 ? 12.599 -4.743 31.734 1.00 32.56 401 ASP A O 1
ATOM 3266 N N . ILE A 1 402 ? 10.924 -3.369 31.211 1.00 40.56 402 ILE A N 1
ATOM 3267 C CA . ILE A 1 402 ? 11.646 -2.718 30.111 1.00 40.56 402 ILE A CA 1
ATOM 3268 C C . ILE A 1 402 ? 11.961 -1.262 30.464 1.00 40.56 402 ILE A C 1
ATOM 3270 O O . ILE A 1 402 ? 11.090 -0.405 30.601 1.00 40.56 402 ILE A O 1
ATOM 3274 N N . LEU A 1 403 ? 13.260 -1.025 30.663 1.00 35.56 403 LEU A N 1
ATOM 3275 C CA . LEU A 1 403 ? 13.883 0.238 31.049 1.00 35.56 403 LEU A CA 1
ATOM 3276 C C . LEU A 1 403 ? 13.720 1.304 29.957 1.00 35.56 403 LEU A C 1
ATOM 3278 O O . LEU A 1 403 ? 14.312 1.194 28.885 1.00 35.56 403 LEU A O 1
ATOM 3282 N N . ILE A 1 404 ? 13.014 2.391 30.273 1.00 30.11 404 ILE A N 1
ATOM 3283 C CA . ILE A 1 404 ? 13.197 3.672 29.583 1.00 30.11 404 ILE A CA 1
ATOM 3284 C C . ILE A 1 404 ? 14.461 4.309 30.170 1.00 30.11 404 ILE A C 1
ATOM 3286 O O . ILE A 1 404 ? 14.485 4.717 31.332 1.00 30.11 404 ILE A O 1
ATOM 3290 N N . VAL A 1 405 ? 15.538 4.347 29.386 1.00 29.45 405 VAL A N 1
ATOM 3291 C CA . VAL A 1 405 ? 16.790 5.007 29.780 1.00 29.45 405 VAL A CA 1
ATOM 3292 C C . VAL A 1 405 ? 16.649 6.516 29.509 1.00 29.45 405 VAL A C 1
ATOM 3294 O O . VAL A 1 405 ? 16.091 6.868 28.468 1.00 29.45 405 VAL A O 1
ATOM 3297 N N . PRO A 1 406 ? 17.177 7.427 30.357 1.00 27.52 406 PRO A N 1
ATOM 3298 C CA . PRO A 1 406 ? 16.944 8.881 30.261 1.00 27.52 406 PRO A CA 1
ATOM 3299 C C . PRO A 1 406 ? 17.425 9.593 28.979 1.00 27.52 406 PRO A C 1
ATOM 3301 O O . PRO A 1 406 ? 17.331 10.810 28.900 1.00 27.52 406 PRO A O 1
ATOM 3304 N N . ASN A 1 407 ? 17.931 8.861 27.982 1.00 28.19 407 ASN A N 1
ATOM 3305 C CA . ASN A 1 407 ? 18.506 9.399 26.746 1.00 28.19 407 ASN A CA 1
ATOM 3306 C C . ASN A 1 407 ? 17.800 8.887 25.471 1.00 28.19 407 ASN A C 1
ATOM 3308 O O . ASN A 1 407 ? 18.403 8.896 24.402 1.00 28.19 407 ASN A O 1
ATOM 3312 N N . GLY A 1 408 ? 16.564 8.383 25.562 1.00 32.56 408 GLY A N 1
ATOM 3313 C CA . GLY A 1 408 ? 15.789 7.969 24.379 1.00 32.56 408 GLY A CA 1
ATOM 3314 C C . GLY A 1 408 ? 16.257 6.671 23.704 1.00 32.56 408 GLY A C 1
ATOM 3315 O O . GLY A 1 408 ? 15.835 6.369 22.592 1.00 32.56 408 GLY A O 1
ATOM 3316 N N . ALA A 1 409 ? 17.107 5.873 24.357 1.00 27.08 409 ALA A N 1
ATOM 3317 C CA . ALA A 1 409 ? 17.468 4.544 23.870 1.00 27.08 409 ALA A CA 1
ATOM 3318 C C . ALA A 1 409 ? 16.459 3.496 24.371 1.00 27.08 409 ALA A C 1
ATOM 3320 O O . ALA A 1 409 ? 16.323 3.290 25.579 1.00 27.08 409 ALA A O 1
ATOM 3321 N N . ILE A 1 410 ? 15.786 2.813 23.439 1.00 37.44 410 ILE A N 1
ATOM 3322 C CA . ILE A 1 410 ? 14.982 1.614 23.711 1.00 37.44 410 ILE A CA 1
ATOM 3323 C C . ILE A 1 410 ? 15.939 0.414 23.703 1.00 37.44 410 ILE A C 1
ATOM 3325 O O . ILE A 1 410 ? 16.473 0.055 22.653 1.00 37.44 410 ILE A O 1
ATOM 3329 N N . LEU A 1 411 ? 16.188 -0.197 24.865 1.00 32.31 411 LEU A N 1
ATOM 3330 C CA . LEU A 1 411 ? 16.918 -1.466 24.939 1.00 32.31 411 LEU A CA 1
ATOM 3331 C C . LEU A 1 411 ? 15.942 -2.622 24.700 1.00 32.31 411 LEU A C 1
ATOM 3333 O O . LEU A 1 411 ? 14.936 -2.753 25.396 1.00 32.31 411 LEU A O 1
ATOM 3337 N N . TYR A 1 412 ? 16.238 -3.454 23.701 1.00 34.06 412 TYR A N 1
ATOM 3338 C CA . TYR A 1 412 ? 15.457 -4.653 23.408 1.00 34.06 412 TYR A CA 1
ATOM 3339 C C . TYR A 1 412 ? 15.643 -5.713 24.515 1.00 34.06 412 TYR A C 1
ATOM 3341 O O . TYR A 1 412 ? 16.696 -5.746 25.154 1.00 34.06 412 TYR A O 1
ATOM 3349 N N . PRO A 1 413 ? 14.676 -6.633 24.716 1.00 35.75 413 PRO A N 1
ATOM 3350 C CA . PRO A 1 413 ? 14.633 -7.556 25.863 1.00 35.75 413 PRO A CA 1
ATOM 3351 C C . PRO A 1 413 ? 15.814 -8.530 26.019 1.00 35.75 413 PRO A C 1
ATOM 3353 O O . PRO A 1 413 ? 15.864 -9.272 26.996 1.00 35.75 413 PRO A O 1
ATOM 3356 N N . ASN A 1 414 ? 16.755 -8.566 25.076 1.00 32.66 414 ASN A N 1
ATOM 3357 C CA . ASN A 1 414 ? 17.847 -9.538 25.076 1.00 32.66 414 ASN A CA 1
ATOM 3358 C C . ASN A 1 414 ? 19.072 -9.120 25.912 1.00 32.66 414 ASN A C 1
ATOM 3360 O O . ASN A 1 414 ? 19.979 -9.935 26.050 1.00 32.66 414 ASN A O 1
ATOM 3364 N N . ASP A 1 415 ? 19.095 -7.914 26.498 1.00 34.62 415 ASP A N 1
ATOM 3365 C CA . ASP A 1 415 ? 20.319 -7.341 27.089 1.00 34.62 415 ASP A CA 1
ATOM 3366 C C . ASP A 1 415 ? 20.260 -6.980 28.591 1.00 34.62 415 ASP A C 1
ATOM 3368 O O . ASP A 1 415 ? 21.139 -6.263 29.070 1.00 34.62 415 ASP A O 1
ATOM 3372 N N . VAL A 1 416 ? 19.290 -7.454 29.389 1.00 35.94 416 VAL A N 1
ATOM 3373 C CA . VAL A 1 416 ? 19.191 -7.010 30.801 1.00 35.94 416 VAL A CA 1
ATOM 3374 C C . VAL A 1 416 ? 19.092 -8.156 31.818 1.00 35.94 416 VAL A C 1
ATOM 3376 O O . VAL A 1 416 ? 18.174 -8.969 31.803 1.00 35.94 416 VAL A O 1
ATOM 3379 N N . THR A 1 417 ? 20.048 -8.182 32.755 1.00 30.16 417 THR A N 1
ATOM 3380 C CA . THR A 1 417 ? 20.012 -8.956 34.011 1.00 30.16 417 THR A CA 1
ATOM 3381 C C . THR A 1 417 ? 19.071 -8.309 35.045 1.00 30.16 417 THR A C 1
ATOM 3383 O O . THR A 1 417 ? 19.047 -7.081 35.131 1.00 30.16 417 THR A O 1
ATOM 3386 N N . PRO A 1 418 ? 18.355 -9.075 35.892 1.00 31.86 418 PRO A N 1
ATOM 3387 C CA . PRO A 1 418 ? 17.285 -8.527 36.729 1.00 31.86 418 PRO A CA 1
ATOM 3388 C C . PRO A 1 418 ? 17.798 -7.692 37.918 1.00 31.86 418 PRO A C 1
ATOM 3390 O O . PRO A 1 418 ? 18.704 -8.121 38.634 1.00 31.86 418 PRO A O 1
ATOM 3393 N N . TYR A 1 419 ? 17.169 -6.533 38.166 1.00 35.47 419 TYR A N 1
ATOM 3394 C CA . TYR A 1 419 ? 17.405 -5.656 39.328 1.00 35.47 419 TYR A CA 1
ATOM 3395 C C . TYR A 1 419 ? 16.186 -5.574 40.270 1.00 35.47 419 TYR A C 1
ATOM 3397 O O . TYR A 1 419 ? 15.054 -5.861 39.891 1.00 35.47 419 TYR A O 1
ATOM 3405 N N . THR A 1 420 ? 16.444 -5.228 41.536 1.00 40.62 420 THR A N 1
ATOM 3406 C CA . THR A 1 420 ? 15.567 -5.421 42.706 1.00 40.62 420 THR A CA 1
ATOM 3407 C C . THR A 1 420 ? 14.557 -4.287 42.971 1.00 40.62 420 THR A C 1
ATOM 3409 O O . THR A 1 420 ? 14.706 -3.156 42.517 1.00 40.62 420 THR A O 1
ATOM 3412 N N . GLU A 1 421 ? 13.535 -4.597 43.784 1.00 34.59 421 GLU A N 1
ATOM 3413 C CA . GLU A 1 421 ? 12.364 -3.778 44.183 1.00 34.59 421 GLU A CA 1
ATOM 3414 C C . GLU A 1 421 ? 12.633 -2.303 44.563 1.00 34.59 421 GLU A C 1
ATOM 3416 O O . GLU A 1 421 ? 11.740 -1.466 44.427 1.00 34.59 421 GLU A O 1
ATOM 3421 N N . SER A 1 422 ? 13.850 -1.941 44.983 1.00 30.70 422 SER A N 1
ATOM 3422 C CA . SER A 1 422 ? 14.203 -0.549 45.305 1.00 30.70 422 SER A CA 1
ATOM 3423 C C . SER A 1 422 ? 14.181 0.376 44.078 1.00 30.70 422 SER A C 1
ATOM 3425 O O . SER A 1 422 ? 13.907 1.566 44.218 1.00 30.70 422 SER A O 1
ATOM 3427 N N . SER A 1 423 ? 14.417 -0.155 42.874 1.00 34.94 423 SER A N 1
ATOM 3428 C CA . SER A 1 423 ? 14.474 0.626 41.628 1.00 34.94 423 SER A CA 1
ATOM 3429 C C . SER A 1 423 ? 13.089 1.060 41.123 1.00 34.94 423 SER A C 1
ATOM 3431 O O . SER A 1 423 ? 12.959 2.093 40.465 1.00 34.94 423 SER A O 1
ATOM 3433 N N . LYS A 1 424 ? 12.019 0.340 41.493 1.00 35.62 424 LYS A N 1
ATOM 3434 C CA . LYS A 1 424 ? 10.633 0.657 41.090 1.00 35.62 424 LYS A CA 1
ATOM 3435 C C . LYS A 1 424 ? 10.113 1.961 41.710 1.00 35.62 424 LYS A C 1
ATOM 3437 O O . LYS A 1 424 ? 9.325 2.674 41.088 1.00 35.62 424 LYS A O 1
ATOM 3442 N N . ALA A 1 425 ? 10.555 2.295 42.924 1.00 34.97 425 ALA A N 1
ATOM 3443 C CA . ALA A 1 425 ? 10.140 3.520 43.612 1.00 34.97 425 ALA A CA 1
ATOM 3444 C C . ALA A 1 425 ? 10.768 4.789 43.002 1.00 34.97 425 ALA A C 1
ATOM 3446 O O . ALA A 1 425 ? 10.178 5.868 43.067 1.00 34.97 425 ALA A O 1
ATOM 3447 N N . GLU A 1 426 ? 11.943 4.656 42.387 1.00 31.66 426 GLU A N 1
ATOM 3448 C CA . GLU A 1 426 ? 12.697 5.764 41.798 1.00 31.66 426 GLU A CA 1
ATOM 3449 C C . GLU A 1 426 ? 12.192 6.113 40.387 1.00 31.66 426 GLU A C 1
ATOM 3451 O O . GLU A 1 426 ? 12.021 7.287 40.060 1.00 31.66 426 GLU A O 1
ATOM 3456 N N . ILE A 1 427 ? 11.787 5.105 39.605 1.00 37.50 427 ILE A N 1
ATOM 3457 C CA . ILE A 1 427 ? 11.156 5.280 38.283 1.00 37.50 427 ILE A CA 1
ATOM 3458 C C . ILE A 1 427 ? 9.815 6.029 38.396 1.00 37.50 427 ILE A C 1
ATOM 3460 O O . ILE A 1 427 ? 9.560 6.967 37.640 1.00 37.50 427 ILE A O 1
ATOM 3464 N N . LYS A 1 428 ? 8.989 5.709 39.407 1.00 33.12 428 LYS A N 1
ATOM 3465 C CA . LYS A 1 428 ? 7.727 6.430 39.673 1.00 33.12 428 LYS A CA 1
ATOM 3466 C C . LYS A 1 428 ? 7.921 7.898 40.074 1.00 33.12 428 LYS A C 1
ATOM 3468 O O . LYS A 1 428 ? 6.997 8.691 39.907 1.00 33.12 428 LYS A O 1
ATOM 3473 N N . ARG A 1 429 ? 9.084 8.271 40.623 1.00 31.59 429 ARG A N 1
ATOM 3474 C CA . ARG A 1 429 ? 9.400 9.673 40.951 1.00 31.59 429 ARG A CA 1
ATOM 3475 C C . ARG A 1 429 ? 9.838 10.466 39.727 1.00 31.59 429 ARG A C 1
ATOM 3477 O O . ARG A 1 429 ? 9.410 11.606 39.586 1.00 31.59 429 ARG A O 1
ATOM 3484 N N . ASN A 1 430 ? 10.635 9.866 38.847 1.00 33.78 430 ASN A N 1
ATOM 3485 C CA . ASN A 1 430 ? 11.195 10.564 37.689 1.00 33.78 430 ASN A CA 1
ATOM 3486 C C . ASN A 1 430 ? 10.171 10.781 36.564 1.00 33.78 430 ASN A C 1
ATOM 3488 O O . ASN A 1 430 ? 10.250 11.789 35.872 1.00 33.78 430 ASN A O 1
ATOM 3492 N N . ALA A 1 431 ? 9.144 9.931 36.455 1.00 32.59 431 ALA A N 1
ATOM 3493 C CA . ALA A 1 431 ? 8.034 10.136 35.515 1.00 32.59 431 ALA A CA 1
ATOM 3494 C C . ALA A 1 431 ? 7.189 11.401 35.799 1.00 32.59 431 ALA A C 1
ATOM 3496 O O . ALA A 1 431 ? 6.435 11.840 34.941 1.00 32.59 431 ALA A O 1
ATOM 3497 N N . LYS A 1 432 ? 7.307 12.011 36.990 1.00 30.03 432 LYS A N 1
ATOM 3498 C CA . LYS A 1 432 ? 6.579 13.240 37.364 1.00 30.03 432 LYS A CA 1
ATOM 3499 C C . LYS A 1 432 ? 7.351 14.543 37.123 1.00 30.03 432 LYS A C 1
ATOM 3501 O O . LYS A 1 432 ? 6.836 15.605 37.458 1.00 30.03 432 LYS A O 1
ATOM 3506 N N . GLY A 1 433 ? 8.569 14.485 36.586 1.00 29.42 433 GLY A N 1
ATOM 3507 C CA . GLY A 1 433 ? 9.419 15.659 36.382 1.00 29.42 433 GLY A CA 1
ATOM 3508 C C . GLY A 1 433 ? 9.900 15.776 34.944 1.00 29.42 433 GLY A C 1
ATOM 3509 O O . GLY A 1 433 ? 11.063 15.500 34.674 1.00 29.42 433 GLY A O 1
ATOM 3510 N N . VAL A 1 434 ? 9.025 16.197 34.029 1.00 30.83 434 VAL A N 1
ATOM 3511 C CA . VAL A 1 434 ? 9.435 16.629 32.685 1.00 30.83 434 VAL A CA 1
ATOM 3512 C C . VAL A 1 434 ? 10.069 18.015 32.830 1.00 30.83 434 VAL A C 1
ATOM 3514 O O . VAL A 1 434 ? 9.374 19.015 32.988 1.00 30.83 434 VAL A O 1
ATOM 3517 N N . LEU A 1 435 ? 11.401 18.072 32.873 1.00 26.47 435 LEU A N 1
ATOM 3518 C CA . LEU A 1 435 ? 12.153 19.325 32.780 1.00 26.47 435 LEU A CA 1
ATOM 3519 C C . LEU A 1 435 ? 12.483 19.600 31.312 1.00 26.47 435 LEU A C 1
ATOM 3521 O O . LEU A 1 435 ? 12.914 18.701 30.590 1.00 26.47 435 LEU A O 1
ATOM 3525 N N . SER A 1 436 ? 12.276 20.847 30.888 1.00 28.33 436 SER A N 1
ATOM 3526 C CA . SER A 1 436 ? 12.570 21.319 29.538 1.00 28.33 436 SER A CA 1
ATOM 3527 C C . SER A 1 436 ? 14.069 21.261 29.220 1.00 28.33 436 SER A C 1
ATOM 3529 O O . SER A 1 436 ? 14.929 21.431 30.091 1.00 28.33 436 SER A O 1
ATOM 3531 N N . PHE A 1 437 ? 14.372 21.043 27.939 1.00 30.56 437 PHE A N 1
ATOM 3532 C CA . PHE A 1 437 ? 15.717 20.847 27.385 1.00 30.56 437 PHE A CA 1
ATOM 3533 C C . PHE A 1 437 ? 16.687 22.018 27.670 1.00 30.56 437 PHE A C 1
ATOM 3535 O O . PHE A 1 437 ? 17.900 21.821 27.719 1.00 30.56 437 PHE A O 1
ATOM 3542 N N . ASP A 1 438 ? 16.169 23.213 27.972 1.00 30.72 438 ASP A N 1
ATOM 3543 C CA . ASP A 1 438 ? 16.964 24.416 28.252 1.00 30.72 438 ASP A CA 1
ATOM 3544 C C . ASP A 1 438 ? 17.571 24.477 29.668 1.00 30.72 438 ASP A C 1
ATOM 3546 O O . ASP A 1 438 ? 18.455 25.293 29.926 1.00 30.72 438 ASP A O 1
ATOM 3550 N N . GLN A 1 439 ? 17.163 23.614 30.606 1.00 32.50 439 GLN A N 1
ATOM 3551 C CA . GLN A 1 439 ? 17.668 23.663 31.991 1.00 32.50 439 GLN A CA 1
ATOM 3552 C C . GLN A 1 439 ? 18.898 22.778 32.266 1.00 32.50 439 GLN A C 1
ATOM 3554 O O . GLN A 1 439 ? 19.410 22.764 33.388 1.00 32.50 439 GLN A O 1
ATOM 3559 N N . LEU A 1 440 ? 19.413 22.062 31.261 1.00 30.75 440 LEU A N 1
ATOM 3560 C CA . LEU A 1 440 ? 20.531 21.116 31.418 1.00 30.75 440 LEU A CA 1
ATOM 3561 C C . LEU A 1 440 ? 21.897 21.641 30.949 1.00 30.75 440 LEU A C 1
ATOM 3563 O O . LEU A 1 440 ? 22.901 20.950 31.127 1.00 30.75 440 LEU A O 1
ATOM 3567 N N . VAL A 1 441 ? 21.976 22.867 30.423 1.00 32.62 441 VAL A N 1
ATOM 3568 C CA . VAL A 1 441 ? 23.244 23.440 29.927 1.00 32.62 441 VAL A CA 1
ATOM 3569 C C . VAL A 1 441 ? 24.032 24.208 31.004 1.00 32.62 441 VAL A C 1
ATOM 3571 O O . VAL A 1 441 ? 25.237 24.378 30.851 1.00 32.62 441 VAL A O 1
ATOM 3574 N N . ASP A 1 442 ? 23.438 24.561 32.150 1.00 31.08 442 ASP A N 1
ATOM 3575 C CA . ASP A 1 442 ? 24.066 25.500 33.105 1.00 31.08 442 ASP A CA 1
ATOM 3576 C C . ASP A 1 442 ? 24.591 24.889 34.422 1.00 31.08 442 ASP A C 1
ATOM 3578 O O . ASP A 1 442 ? 24.787 25.575 35.426 1.00 31.08 442 ASP A O 1
ATOM 3582 N N . LYS A 1 443 ? 24.870 23.579 34.453 1.00 29.73 443 LYS A N 1
ATOM 3583 C CA . LYS A 1 443 ? 25.541 22.939 35.604 1.00 29.73 443 LYS A CA 1
ATOM 3584 C C . LYS A 1 443 ? 26.733 22.078 35.196 1.00 29.73 443 LYS A C 1
ATOM 3586 O O . LYS A 1 443 ? 26.731 20.859 35.344 1.00 29.73 443 LYS A O 1
ATOM 3591 N N . LYS A 1 444 ? 27.796 22.751 34.761 1.00 33.56 444 LYS A N 1
ATOM 3592 C CA . LYS A 1 444 ? 29.183 22.308 34.962 1.00 33.56 444 LYS A CA 1
ATOM 3593 C C . LYS A 1 444 ? 30.014 23.497 35.452 1.00 33.56 444 LYS A C 1
ATOM 3595 O O . LYS A 1 444 ? 30.621 24.201 34.653 1.00 33.56 444 LYS A O 1
ATOM 3600 N N . SER A 1 445 ? 29.992 23.712 36.769 1.00 32.66 445 SER A N 1
ATOM 3601 C CA . SER A 1 445 ? 31.084 24.345 37.524 1.00 32.66 445 SER A CA 1
ATOM 3602 C C . SER A 1 445 ? 31.691 23.284 38.426 1.00 32.66 445 SER A C 1
ATOM 3604 O O . SER A 1 445 ? 30.880 22.562 39.055 1.00 32.66 445 SER A O 1
#

Foldseek 3Di:
DDDDDDDDDDDDDDDDDDPDPPPPPPDPDPPQDDQFQAAEEEEALPDDPVDPQNVVLVVLVLVQFLHYHYYNDLVVVLVVLVPDDRHAYEYEYELVSCLVCLVVLLPRPSYQAYEYEYCDQVVRQVVLVVRLRYPGYDPHSVVVSVVSNLVRVQSLQQLFDKDFFPPPLVLVVLVVLVVVLVPDDDDPVVLLVLVLVVQVVNPRHDNVLSVCCVVCVVVAALQQVCQDSHSLVRSLSVCLSVVVVSNVNSRPNDDDFDDDPDQKAKWKAKHWYFPVVVVSLVVRAQHKMWGQAKDKTASDQCCRVPSHQVVNLSGPGTFIEMEIEMDGVVQCVVQVKGKDQCLCRYNCHVVTRIIIIHGGFMWHFHDKAADDDPVGRRGIYTYIYGHHDDDPVPDDPVSPQWDPDPPRDGDDPPDDDDDDPVVVVVVVVVVVDDDDPVPPPPPDD

Solvent-accessible surface area (backbone atoms only — not comparable to full-atom values): 26054 Å² total; per-residue (Å²): 133,88,82,84,89,76,92,79,87,90,80,82,88,84,82,86,78,84,79,76,82,77,75,75,74,75,71,79,72,78,78,80,69,76,55,49,53,51,44,40,36,39,39,33,73,79,75,48,86,85,40,65,70,50,48,52,46,51,53,59,43,55,77,75,38,59,50,78,48,77,33,57,48,68,67,61,47,50,54,56,54,71,71,52,82,87,43,35,29,40,34,41,22,24,57,72,58,38,66,70,44,41,79,60,54,73,72,42,84,42,52,62,39,31,38,33,46,35,92,58,50,80,86,47,44,68,66,42,72,74,37,70,48,41,76,49,67,33,74,56,61,65,68,49,47,59,50,46,55,56,51,47,59,49,48,55,58,37,63,55,45,69,49,72,44,101,77,48,69,65,58,56,52,53,49,53,50,51,54,57,57,70,71,57,87,78,60,80,80,53,37,55,53,56,39,43,51,57,44,67,74,28,92,40,56,57,66,66,62,45,52,45,44,76,75,43,49,88,81,49,54,58,57,16,49,48,59,29,100,51,68,53,35,40,32,47,52,34,17,54,62,73,65,36,59,74,53,52,72,45,57,78,69,82,82,73,78,47,84,72,91,65,60,66,51,62,36,18,36,31,27,31,36,43,62,67,59,48,53,50,51,64,74,37,58,71,36,40,35,29,34,56,33,67,41,74,30,24,60,48,56,62,58,20,36,62,74,28,6,56,55,24,45,62,39,85,66,28,32,7,30,30,39,41,36,44,43,44,48,72,52,30,65,73,43,72,50,56,42,29,71,36,28,84,54,30,59,68,24,83,79,42,64,35,38,38,32,45,56,58,47,40,28,31,34,72,46,80,45,75,47,94,45,101,89,41,92,46,34,31,37,33,36,31,37,69,43,63,75,78,59,79,84,78,52,68,82,83,75,68,85,66,67,82,47,102,77,81,52,82,68,66,93,88,78,74,81,92,81,64,80,75,56,61,64,52,55,66,55,55,77,75,58,89,72,65,83,82,74,73,78,84,79,84,130

Secondary structure (DSSP, 8-state):
--------------------------PPPP-----SSEEEEEE-TT--TT-HHHHHHHHHHHTT-S-EEEES-HHHHHHHHHH--SSEEEEEEEHHHHHHHHHHHTT-TTEEEEEEE-S-HHHHHHHHHTSTTEEEEESSSHHHHHHHHHHHHHHHHHT--EEESTT-HHHHHHHHHHHHHHTS---HHHHHHHHHHHHHT-TTS-HHHHHHHHHHGGGS-HHHHHHSSSHHHHHHHHHHHHT-HHHHHT----------S-SEEEEEEEEEEEHHHHHHHHHTTTSEEEESS-EEEES-HHHIIIIIIHHHTTSTTEEEEEEEEEEEHHHHHHTT--EEEGGGTSSSGGG--EEEEPTTEEEEEEEEEE---TT-S-EEEEEEEE-PPPPGGGS-GGG----B-TTS-B--TTS-----THHHHHHHHHTT----GGGSSS---

Nearest PDB structures (foldseek):
  6oaq-assembly1_B  TM=4.707E-01  e=1.273E-01  [Leptolyngbya] sp. JSC-1
  3knz-assembly1_B  TM=5.055E-01  e=8.154E+00  Salmonella enterica subsp. enterica serovar Typhimurium

Mean predicted aligned error: 13.95 Å

Radius of gyration: 28.58 Å; Cα contacts (8 Å, |Δi|>4): 644; chains: 1; bounding box: 134×47×75 Å

Sequence (445 aa):
MASGSSSTTSKPDKSSSSAAESKSAALPQPVRRVIQNFLLIWLDANIDETKEDFKNSLKHLRHIVVSITTFKDGKECCKFLDDIKKEKVFMIVSSALGRQVAPELQTMPQIELIYVFCGNKSYHEEWAKSIPKVKGVYTDIKPICEALEIDRQRCDRNMISISFNNLDPLFMYTQLLKEALLEIEDDDKTSIKDLAEYCREQDDIPEDQIKQIEREYHKHTPIWWYTAETFIYSTLNRGLRVMDVDIIMKLELNREQEHGTQKHFQVFRGQGLSLEDFAKMKKTKGGLMSFNNFLSTSRNRQISLENFARPATKNPDLVGILFVMNIDTDICTKSQTPFAEVSQVSYYKDQEEEILFTTHTIFRIDRIERIDDKHNDRLWQVNLTLAVAPDIDDLPPNYFDILIVPNGAILYPNDVTPYTESSKAEIKRNAKGVLSFDQLVDKKS